Protein AF-0000000076875429 (afdb_homodimer)

Sequence (592 aa):
MISLAGDNIFGADSTDAAKSMDAAIAPAITMNLRWAAVLGNHDQEGTLSREGVMRHLVGMKNTLSRFNPEGVEIDGFGNYNLEVGGVEGTLLANKSVLNLYFLDSGDRSTVWWIPGYGWIKASQQAWFKQTSLSLQKNYRNEEPRQKEPAPALAYFHIPLPEFSSFTASDFTGVKQESISSPSINSGFFTTMVEAGDVKAAFIGHDHINDFCGKLTGIQLCYAGGLGYHAYGKAGWSRRARVVSVQLEKTVSGEWQGVKSIKTWKRLDDQHLTTIDSEVLWNRGSNGRRRKDHDRSMISLAGDNIFGADSTDAAKSMDAAIAPAITMNLRWAAVLGNHDQEGTLSREGVMRHLVGMKNTLSRFNPEGVEIDGFGNYNLEVGGVEGTLLANKSVLNLYFLDSGDRSTVWWIPGYGWIKASQQAWFKQTSLSLQKNYRNEEPRQKEPAPALAYFHIPLPEFSSFTASDFTGVKQESISSPSINSGFFTTMVEAGDVKAAFIGHDHINDFCGKLTGIQLCYAGGLGYHAYGKAGWSRRARVVSVQLEKTVSGEWQGVKSIKTWKRLDDQHLTTIDSEVLWNRGSNGRRRKDHDRS

Solvent-accessible surface area (backbone atoms only — not comparable to full-atom values): 31745 Å² total; per-residue (Å²): 119,46,78,42,37,27,48,72,36,61,8,75,79,32,91,44,36,68,61,49,44,49,60,62,47,37,66,43,48,74,68,71,39,44,32,34,57,28,46,23,63,36,42,38,51,32,74,32,49,58,65,48,46,39,54,51,52,46,67,40,81,56,47,68,38,47,51,56,62,81,98,57,85,56,73,73,49,18,35,42,73,48,72,38,56,31,57,77,94,46,82,38,28,90,34,57,31,35,37,39,38,33,35,30,16,49,43,53,35,87,43,87,87,45,70,64,33,20,59,49,48,41,39,44,43,28,50,50,46,52,52,52,51,52,51,33,48,48,34,31,68,37,81,68,64,36,94,58,61,42,46,25,37,37,36,24,7,54,46,57,60,70,72,65,72,60,49,83,90,45,44,52,70,44,79,73,61,82,76,75,31,27,87,65,56,49,16,57,68,43,51,44,53,68,64,60,36,45,39,33,35,40,20,34,80,52,42,59,28,36,28,35,30,69,54,92,78,25,30,47,27,38,39,27,38,62,60,83,90,50,77,75,48,90,93,54,70,35,20,45,56,46,78,48,75,38,63,32,64,46,93,90,65,48,74,54,51,60,33,34,33,33,35,31,30,32,32,72,53,96,75,45,50,78,43,74,72,44,78,68,44,52,62,84,60,66,77,72,75,74,80,74,73,72,78,123,121,46,78,42,35,27,47,70,36,60,7,74,80,31,92,45,34,67,61,50,45,50,60,61,46,38,65,44,48,74,68,70,40,45,30,35,57,27,45,22,63,36,43,38,51,32,73,30,50,60,64,48,48,40,54,51,52,46,68,40,80,55,47,68,37,47,51,54,64,81,96,55,85,55,72,72,51,18,36,42,72,48,71,38,55,33,57,78,94,46,81,38,29,89,34,57,32,35,37,39,37,33,34,30,16,50,41,55,36,88,44,89,89,46,69,64,34,20,59,49,48,41,39,45,42,28,50,49,46,52,51,50,52,51,52,32,49,46,34,31,67,39,78,69,63,37,95,58,60,43,48,25,36,36,36,26,8,53,46,56,58,69,71,65,72,60,50,82,90,47,42,52,70,45,78,73,62,80,78,76,30,26,88,66,59,48,14,55,67,44,49,42,54,68,63,60,36,45,38,33,36,40,21,35,80,51,42,59,28,36,27,35,30,70,54,91,78,26,28,45,27,38,40,29,36,62,59,82,91,48,76,73,48,92,94,53,70,35,20,44,58,45,78,47,76,39,63,30,63,46,94,89,65,47,75,53,51,60,33,35,34,33,36,31,31,34,33,71,53,98,77,45,49,78,45,73,73,46,77,68,45,52,63,84,60,65,77,72,74,75,78,73,74,72,78,122

Secondary structure (DSSP, 8-state):
-EEE-S--S-GGG-S-HHHHHHHHHHHHHHTT--EEE---TTTTSSSS-HHHHHHHHHTSTTB---S--TTS--SSS--EEEEEE--TTSTTTTSEEEEEEE----SB-SSTTS-SB----HHHHHHHHHHHHHHHHHHHHSSSP-SSPPPEEEEESSPPGGGGG--GGGEES-B-S-----SS---HHHHHHHH--EEEEEE-S-TTB--EEEETTEEEEE-----SSS---TT---EEEEEEEEEEE-TTS-EEEEEEEEEEEEESSTT--EEEEEEEEETT------------/-EEE-S--S-GGG-S-HHHHHHHHHHHHHHTT--EEE---TTTTSSSS-HHHHHHHHHTSTTB---S--TTS--SSS--EEEEEE--TTSTTTTSEEEEEEE----SB-SSTTS-SB----HHHHHHHHHHHHHHHHHHHHSSSP-SSPPPEEEE-SSPPGGGGG--GGGEES-B-S-----SS---HHHHHHHH--EEEEEE-S-TTB--EEEETTEEEEE-----SSS---TT---EEEEEEEEEEE-TTS-EEEEEEEEEEEEESSTT--EEEEEEEEETT------------

Foldseek 3Di:
DEEAQACLDQALPDADLLVSNCVSCVVCVVVPHAYEYEYEQRSQNHDHHQLRSLVSQVPDPNYPWDFDDPPADADGTGWDKDFDFDDPPAQGRPAGQEMETEFEQAHFPPPVVFGAGGGGAPSSLVVVLVVLVVNQCCQQPPPVHDPGGRAYEYGHAQDAPCVQVDDPVFKFFDDDDDRRHGPDGNCSVVSVLVSPRYLEYEYEHDQQGFIWGDDNRYIYGYQRHADPVDDDDPPRFGKGKDKDWAWDADPVGHTDHTAWIWMWIFGPDPVSDTDRTDTSDGPPPPPPPPPPPPPD/DEEAQACLDQALPDQDLLVSNCVSCVVCVVVPHAYEYEYEQRSQNHDHHQLRSLVSQVPDPNYPWDFDDPPADADGTGWDKDFDFDDPPAQGRPAGQEMETEFEQAHFPPPVVFGAGGGGAPSSLVVVLVVLVVNQCCQQPPPVHDPGGRAYEYGHAQDAPCVQVDDPVFKFFDDDDDRRHGPDGNCSVVSVLVSPRYLEYEYEHDQQGFIWGDDNRYIYGYQRHADPVDDDDPPRFGKGKDKDWAWDADPVGHTDHTAWIWMWIFGPDPVSDTDRIDTSDGPPPPPPPPPPPPPD

pLDDT: mean 92.83, std 12.67, range [21.8, 98.94]

Nearest PDB structures (foldseek):
  6hv8-assembly1_B  TM=3.904E-01  e=2.251E-01  Saccharomyces cerevisiae
  8xgc-assembly1_9  TM=1.768E-01  e=4.407E-01  Saccharomyces cerevisiae
  6hv8-assembly1_B  TM=3.838E-01  e=3.049E-01  Saccharomyces cerevisiae
  8xgc-assembly1_9  TM=1.768E-01  e=5.283E-01  Saccharomyces cerevisiae

InterPro domains:
  IPR004843 Calcineurin-like, phosphoesterase domain [PF00149] (17-208)
  IPR011230 Probable inactive purple acid phosphatase 14/16/28/29 [PIRSF030250] (2-281)
  IPR029052 Metallo-dependent phosphatase-like [G3DSA:3.60.21.10] (1-279)
  IPR029052 Metallo-dependent phosphatase-like [SSF56300] (4-272)

Radius of gyration: 26.62 Å; Cα contacts (8 Å, |Δi|>4): 1300; chains: 2; bounding box: 67×82×62 Å

Structure (mmCIF, N/CA/C/O backbone):
data_AF-0000000076875429-model_v1
#
loop_
_entity.id
_entity.type
_entity.pdbx_description
1 polymer 'Calcineurin-like phosphoesterase domain-containing protein'
#
loop_
_atom_site.group_PDB
_atom_site.id
_atom_site.type_symbol
_atom_site.label_atom_id
_atom_site.label_alt_id
_atom_site.label_comp_id
_atom_site.label_asym_id
_atom_site.label_entity_id
_atom_site.label_seq_id
_atom_site.pdbx_PDB_ins_code
_atom_site.Cartn_x
_atom_site.Cartn_y
_atom_site.Cartn_z
_atom_site.occupancy
_atom_site.B_iso_or_equiv
_atom_site.auth_seq_id
_atom_site.auth_comp_id
_atom_site.auth_asym_id
_atom_site.auth_atom_id
_atom_site.pdbx_PDB_model_num
ATOM 1 N N . MET A 1 1 ? -3.754 25.172 17.219 1 96.12 1 MET A N 1
ATOM 2 C CA . MET A 1 1 ? -2.662 24.219 17.062 1 96.12 1 MET A CA 1
ATOM 3 C C . MET A 1 1 ? -1.915 24.469 15.75 1 96.12 1 MET A C 1
ATOM 5 O O . MET A 1 1 ? -2.51 24.891 14.758 1 96.12 1 MET A O 1
ATOM 9 N N . ILE A 1 2 ? -0.612 24.203 15.766 1 97.56 2 ILE A N 1
ATOM 10 C CA . ILE A 1 2 ? 0.225 24.281 14.57 1 97.56 2 ILE A CA 1
ATOM 11 C C . ILE A 1 2 ? 0.632 22.891 14.125 1 97.56 2 ILE A C 1
ATOM 13 O O . ILE A 1 2 ? 1.043 22.062 14.945 1 97.56 2 ILE A O 1
ATOM 17 N N . SER A 1 3 ? 0.387 22.562 12.875 1 97.81 3 SER A N 1
ATOM 18 C CA . SER A 1 3 ? 0.91 21.344 12.281 1 97.81 3 SER A CA 1
ATOM 19 C C . SER A 1 3 ? 2.084 21.641 11.352 1 97.81 3 SER A C 1
ATOM 21 O O . SER A 1 3 ? 1.94 22.359 10.367 1 97.81 3 SER A O 1
ATOM 23 N N . LEU A 1 4 ? 3.232 21.141 11.688 1 97.31 4 LEU A N 1
ATOM 24 C CA . LEU A 1 4 ? 4.434 21.328 10.883 1 97.31 4 LEU A CA 1
ATOM 25 C C . LEU A 1 4 ? 4.613 20.172 9.906 1 97.31 4 LEU A C 1
ATOM 27 O O . LEU A 1 4 ? 4.703 19 10.312 1 97.31 4 LEU A O 1
ATOM 31 N N . ALA A 1 5 ? 4.699 20.469 8.656 1 95.44 5 ALA A N 1
ATOM 32 C CA . ALA A 1 5 ? 4.57 19.469 7.598 1 95.44 5 ALA A CA 1
ATOM 33 C C . ALA A 1 5 ? 5.938 18.969 7.145 1 95.44 5 ALA A C 1
ATOM 35 O O . ALA A 1 5 ? 6.09 18.5 6.016 1 95.44 5 ALA A O 1
ATOM 36 N N . GLY A 1 6 ? 6.984 19.156 7.945 1 96.12 6 GLY A N 1
ATOM 37 C CA . GLY A 1 6 ? 8.297 18.609 7.629 1 96.12 6 GLY A CA 1
ATOM 38 C C . GLY A 1 6 ? 9.25 19.641 7.066 1 96.12 6 GLY A C 1
ATOM 39 O O . GLY A 1 6 ? 8.859 20.766 6.785 1 96.12 6 GLY A O 1
ATOM 40 N N . ASP A 1 7 ? 10.562 19.203 6.945 1 96.25 7 ASP A N 1
ATOM 41 C CA . ASP A 1 7 ? 11.625 20.156 6.637 1 96.25 7 ASP A CA 1
ATOM 42 C C . ASP A 1 7 ? 11.609 21.328 7.605 1 96.25 7 ASP A C 1
ATOM 44 O O . ASP A 1 7 ? 11.617 22.484 7.184 1 96.25 7 ASP A O 1
ATOM 48 N N . ASN A 1 8 ? 11.492 20.953 8.812 1 95.25 8 ASN A N 1
ATOM 49 C CA . ASN A 1 8 ? 11.414 21.922 9.891 1 95.25 8 ASN A CA 1
ATOM 50 C C . ASN A 1 8 ? 12.734 22.672 10.062 1 95.25 8 ASN A C 1
ATOM 52 O O . ASN A 1 8 ? 12.758 23.812 10.555 1 95.25 8 ASN A O 1
ATOM 56 N N . ILE A 1 9 ? 13.758 21.984 9.68 1 94.56 9 ILE A N 1
ATOM 57 C CA . ILE A 1 9 ? 15.07 22.594 9.562 1 94.56 9 ILE A CA 1
ATOM 58 C C . ILE A 1 9 ? 15.75 22.141 8.273 1 94.56 9 ILE A C 1
ATOM 60 O O . ILE A 1 9 ? 15.328 21.156 7.668 1 94.56 9 ILE A O 1
ATOM 64 N N . PHE A 1 10 ? 16.703 22.938 7.867 1 94.5 10 PHE A N 1
ATOM 65 C CA . PHE A 1 10 ? 17.641 22.469 6.848 1 94.5 10 PHE A CA 1
ATOM 66 C C . PHE A 1 10 ? 18.875 21.859 7.484 1 94.5 10 PHE A C 1
ATOM 68 O O . PHE A 1 10 ? 19.844 22.562 7.766 1 94.5 10 PHE A O 1
ATOM 75 N N . GLY A 1 11 ? 18.844 20.578 7.617 1 92.12 11 GLY A N 1
ATOM 76 C CA . GLY A 1 11 ? 19.844 19.891 8.398 1 92.12 11 GLY A CA 1
ATOM 77 C C . GLY A 1 11 ? 21.25 20.094 7.887 1 92.12 11 GLY A C 1
ATOM 78 O O . GLY A 1 11 ? 22.188 20.25 8.672 1 92.12 11 GLY A O 1
ATOM 79 N N . ALA A 1 12 ? 21.375 20.188 6.602 1 91.31 12 ALA A N 1
ATOM 80 C CA . ALA A 1 12 ? 22.703 20.281 5.984 1 91.31 12 ALA A CA 1
ATOM 81 C C . ALA A 1 12 ? 23.406 21.578 6.359 1 91.31 12 ALA A C 1
ATOM 83 O O . ALA A 1 12 ? 24.641 21.641 6.379 1 91.31 12 ALA A O 1
ATOM 84 N N . ASP A 1 13 ? 22.641 22.547 6.699 1 92.12 13 ASP A N 1
ATOM 85 C CA . ASP A 1 13 ? 23.172 23.859 7.062 1 92.12 13 ASP A CA 1
ATOM 86 C C . ASP A 1 13 ? 23.125 24.078 8.57 1 92.12 13 ASP A C 1
ATOM 88 O O . ASP A 1 13 ? 23.375 25.172 9.055 1 92.12 13 ASP A O 1
ATOM 92 N N . SER A 1 14 ? 22.797 23.062 9.32 1 92 14 SER A N 1
ATOM 93 C CA . SER A 1 14 ? 22.688 23.172 10.773 1 92 14 SER A CA 1
ATOM 94 C C . SER A 1 14 ? 23.906 22.578 11.461 1 92 14 SER A C 1
ATOM 96 O O . SER A 1 14 ? 24.281 21.438 11.195 1 92 14 SER A O 1
ATOM 98 N N . THR A 1 15 ? 24.594 23.391 12.258 1 94.38 15 THR A N 1
ATOM 99 C CA . THR A 1 15 ? 25.734 22.875 13.016 1 94.38 15 THR A CA 1
ATOM 100 C C . THR A 1 15 ? 25.266 22.094 14.234 1 94.38 15 THR A C 1
ATOM 102 O O . THR A 1 15 ? 26.031 21.297 14.789 1 94.38 15 THR A O 1
ATOM 105 N N . ASP A 1 16 ? 24.109 22.391 14.688 1 97.19 16 ASP A N 1
ATOM 106 C CA . ASP A 1 16 ? 23.438 21.703 15.797 1 97.19 16 ASP A CA 1
ATOM 107 C C . ASP A 1 16 ? 21.953 21.531 15.516 1 97.19 16 ASP A C 1
ATOM 109 O O . ASP A 1 16 ? 21.156 22.469 15.734 1 97.19 16 ASP A O 1
ATOM 113 N N . ALA A 1 17 ? 21.562 20.359 15.125 1 97.38 17 ALA A N 1
ATOM 114 C CA . ALA A 1 17 ? 20.203 20.109 14.664 1 97.38 17 ALA A CA 1
ATOM 115 C C . ALA A 1 17 ? 19.203 20.344 15.789 1 97.38 17 ALA A C 1
ATOM 117 O O . ALA A 1 17 ? 18.109 20.891 15.555 1 97.38 17 ALA A O 1
ATOM 118 N N . ALA A 1 18 ? 19.516 19.922 17 1 97.94 18 ALA A N 1
ATOM 119 C CA . ALA A 1 18 ? 18.609 20.109 18.125 1 97.94 18 ALA A CA 1
ATOM 120 C C . ALA A 1 18 ? 18.359 21.594 18.391 1 97.94 18 ALA A C 1
ATOM 122 O O . ALA A 1 18 ? 17.219 22.016 18.578 1 97.94 18 ALA A O 1
ATOM 123 N N . LYS A 1 19 ? 19.391 22.359 18.406 1 97.5 19 LYS A N 1
ATOM 124 C CA . LYS A 1 19 ? 19.266 23.797 18.641 1 97.5 19 LYS A CA 1
ATOM 125 C C . LYS A 1 19 ? 18.484 24.469 17.531 1 97.5 19 LYS A C 1
ATOM 127 O O . LYS A 1 19 ? 17.703 25.391 17.781 1 97.5 19 LYS A O 1
ATOM 132 N N . SER A 1 20 ? 18.812 24.031 16.312 1 96.94 20 SER A N 1
ATOM 133 C CA . SER A 1 20 ? 18.078 24.594 15.18 1 96.94 20 SER A CA 1
ATOM 134 C C . SER A 1 20 ? 16.594 24.281 15.289 1 96.94 20 SER A C 1
ATOM 136 O O . SER A 1 20 ? 15.758 25.141 14.992 1 96.94 20 SER A O 1
ATOM 138 N N . MET A 1 21 ? 16.281 23.078 15.711 1 97.19 21 MET A N 1
ATOM 139 C CA . MET A 1 21 ? 14.883 22.688 15.875 1 97.19 21 MET A CA 1
ATOM 140 C C . MET A 1 21 ? 14.219 23.5 16.984 1 97.19 21 MET A C 1
ATOM 142 O O . MET A 1 21 ? 13.086 23.969 16.828 1 97.19 21 MET A O 1
ATOM 146 N N . ASP A 1 22 ? 14.945 23.703 18.062 1 97.88 22 ASP A N 1
ATOM 147 C CA . ASP A 1 22 ? 14.438 24.547 19.141 1 97.88 22 ASP A CA 1
ATOM 148 C C . ASP A 1 22 ? 14.086 25.938 18.641 1 97.88 22 ASP A C 1
ATOM 150 O O . ASP A 1 22 ? 13.031 26.484 18.969 1 97.88 22 ASP A O 1
ATOM 154 N N . ALA A 1 23 ? 14.977 26.453 17.859 1 96.38 23 ALA A N 1
ATOM 155 C CA . ALA A 1 23 ? 14.789 27.797 17.344 1 96.38 23 ALA A CA 1
ATOM 156 C C . ALA A 1 23 ? 13.586 27.859 16.406 1 96.38 23 ALA A C 1
ATOM 158 O O . ALA A 1 23 ? 12.812 28.812 16.422 1 96.38 23 ALA A O 1
ATOM 159 N N . ALA A 1 24 ? 13.453 26.859 15.578 1 95.38 24 ALA A N 1
ATOM 160 C CA . ALA A 1 24 ? 12.375 26.812 14.602 1 95.38 24 ALA A CA 1
ATOM 161 C C . ALA A 1 24 ? 11.008 26.781 15.289 1 95.38 24 ALA A C 1
ATOM 163 O O . ALA A 1 24 ? 10.047 27.375 14.797 1 95.38 24 ALA A O 1
ATOM 164 N N . ILE A 1 25 ? 10.93 26.094 16.438 1 96.81 25 ILE A N 1
ATOM 165 C CA . ILE A 1 25 ? 9.641 25.859 17.078 1 96.81 25 ILE A CA 1
ATOM 166 C C . ILE A 1 25 ? 9.422 26.891 18.188 1 96.81 25 ILE A C 1
ATOM 168 O O . ILE A 1 25 ? 8.305 27.047 18.688 1 96.81 25 ILE A O 1
ATOM 172 N N . ALA A 1 26 ? 10.367 27.703 18.547 1 97.31 26 ALA A N 1
ATOM 173 C CA . ALA A 1 26 ? 10.383 28.641 19.656 1 97.31 26 ALA A CA 1
ATOM 174 C C . ALA A 1 26 ? 9.172 29.578 19.625 1 97.31 26 ALA A C 1
ATOM 176 O O . ALA A 1 26 ? 8.555 29.844 20.641 1 97.31 26 ALA A O 1
ATOM 177 N N . PRO A 1 27 ? 8.867 30.078 18.422 1 95.56 27 PRO A N 1
ATOM 178 C CA . PRO A 1 27 ? 7.707 30.984 18.391 1 95.56 27 PRO A CA 1
ATOM 179 C C . PRO A 1 27 ? 6.434 30.312 18.906 1 95.56 27 PRO A C 1
ATOM 181 O O . PRO A 1 27 ? 5.641 30.938 19.609 1 95.56 27 PRO A O 1
ATOM 184 N N . ALA A 1 28 ? 6.195 29.062 18.547 1 96.44 28 ALA A N 1
ATOM 185 C CA . ALA A 1 28 ? 5.016 28.344 19.016 1 96.44 28 ALA A CA 1
ATOM 186 C C . ALA A 1 28 ? 5.043 28.172 20.531 1 96.44 28 ALA A C 1
ATOM 188 O O . ALA A 1 28 ? 4.02 28.359 21.188 1 96.44 28 ALA A O 1
ATOM 189 N N . ILE A 1 29 ? 6.203 27.906 21.047 1 97.19 29 ILE A N 1
ATOM 190 C CA . ILE A 1 29 ? 6.367 27.688 22.484 1 97.19 29 ILE A CA 1
ATOM 191 C C . ILE A 1 29 ? 6.172 29 23.234 1 97.19 29 ILE A C 1
ATOM 193 O O . ILE A 1 29 ? 5.484 29.047 24.25 1 97.19 29 ILE A O 1
ATOM 197 N N . THR A 1 30 ? 6.727 30.031 22.719 1 97.62 30 THR A N 1
ATOM 198 C CA . THR A 1 30 ? 6.617 31.344 23.328 1 97.62 30 THR A CA 1
ATOM 199 C C . THR A 1 30 ? 5.16 31.797 23.406 1 97.62 30 THR A C 1
ATOM 201 O O . THR A 1 30 ? 4.742 32.406 24.391 1 97.62 30 THR A O 1
ATOM 204 N N . MET A 1 31 ? 4.445 31.469 22.422 1 97.69 31 MET A N 1
ATOM 205 C CA . MET A 1 31 ? 3.037 31.844 22.359 1 97.69 31 MET A CA 1
ATOM 206 C C . MET A 1 31 ? 2.166 30.828 23.078 1 97.69 31 MET A C 1
ATOM 208 O O . MET A 1 31 ? 0.938 30.938 23.062 1 97.69 31 MET A O 1
ATOM 212 N N . ASN A 1 32 ? 2.793 29.891 23.656 1 98.06 32 ASN A N 1
ATOM 213 C CA . ASN A 1 32 ? 2.135 28.828 24.422 1 98.06 32 ASN A CA 1
ATOM 214 C C . ASN A 1 32 ? 1.1 28.094 23.562 1 98.06 32 ASN A C 1
ATOM 216 O O . ASN A 1 32 ? -0.013 27.828 24.031 1 98.06 32 ASN A O 1
ATOM 220 N N . LEU A 1 33 ? 1.462 27.797 22.312 1 97.75 33 LEU A N 1
ATOM 221 C CA . LEU A 1 33 ? 0.603 27.047 21.391 1 97.75 33 LEU A CA 1
ATOM 222 C C . LEU A 1 33 ? 0.998 25.578 21.344 1 97.75 33 LEU A C 1
ATOM 224 O O . LEU A 1 33 ? 2.18 25.25 21.453 1 97.75 33 LEU A O 1
ATOM 228 N N . ARG A 1 34 ? -0.026 24.719 21.25 1 98.12 34 ARG A N 1
ATOM 229 C CA . ARG A 1 34 ? 0.243 23.312 20.953 1 98.12 34 ARG A CA 1
ATOM 230 C C . ARG A 1 34 ? 0.62 23.109 19.5 1 98.12 34 ARG A C 1
ATOM 232 O O . ARG A 1 34 ? 0.155 23.844 18.625 1 98.12 34 ARG A O 1
ATOM 239 N N . TRP A 1 35 ? 1.471 22.125 19.266 1 98.5 35 TRP A N 1
ATOM 240 C CA . TRP A 1 35 ? 1.933 21.891 17.906 1 98.5 35 TRP A CA 1
ATOM 241 C C . TRP A 1 35 ? 2.252 20.406 17.688 1 98.5 35 TRP A C 1
ATOM 243 O O . TRP A 1 35 ? 2.447 19.656 18.656 1 98.5 35 TRP A O 1
ATOM 253 N N . ALA A 1 36 ? 2.17 19.953 16.469 1 98.62 36 ALA A N 1
ATOM 254 C CA . ALA A 1 36 ? 2.539 18.609 16 1 98.62 36 ALA A CA 1
ATOM 255 C C . ALA A 1 36 ? 3.354 18.688 14.711 1 98.62 36 ALA A C 1
ATOM 257 O O . ALA A 1 36 ? 3.223 19.641 13.945 1 98.62 36 ALA A O 1
ATOM 258 N N . ALA A 1 37 ? 4.203 17.688 14.539 1 98.38 37 ALA A N 1
ATOM 259 C CA . ALA A 1 37 ? 5.102 17.766 13.383 1 98.38 37 ALA A CA 1
ATOM 260 C C . ALA A 1 37 ? 5.273 16.406 12.727 1 98.38 37 ALA A C 1
ATOM 262 O O . ALA A 1 37 ? 5.16 15.375 13.391 1 98.38 37 ALA A O 1
ATOM 263 N N . VAL A 1 38 ? 5.469 16.438 11.469 1 98.44 38 VAL A N 1
ATOM 264 C CA . VAL A 1 38 ? 6.039 15.297 10.742 1 98.44 38 VAL A CA 1
ATOM 265 C C . VAL A 1 38 ? 7.445 15.648 10.266 1 98.44 38 VAL A C 1
ATOM 267 O O . VAL A 1 38 ? 7.852 16.812 10.305 1 98.44 38 VAL A O 1
ATOM 270 N N . LEU A 1 39 ? 8.188 14.625 9.852 1 98.44 39 LEU A N 1
ATOM 271 C CA . LEU A 1 39 ? 9.562 14.812 9.406 1 98.44 39 LEU A CA 1
ATOM 272 C C . LEU A 1 39 ? 9.617 15.023 7.898 1 98.44 39 LEU A C 1
ATOM 274 O O . LEU A 1 39 ? 8.836 14.422 7.152 1 98.44 39 LEU A O 1
ATOM 278 N N . GLY A 1 40 ? 10.539 15.898 7.477 1 97.44 40 GLY A N 1
ATOM 279 C CA . GLY A 1 40 ? 10.875 16.031 6.07 1 97.44 40 GLY A CA 1
ATOM 280 C C . GLY A 1 40 ? 12.242 15.461 5.723 1 97.44 40 GLY A C 1
ATOM 281 O O . GLY A 1 40 ? 13.008 15.102 6.613 1 97.44 40 GLY A O 1
ATOM 282 N N . ASN A 1 41 ? 12.523 15.391 4.391 1 97.06 41 ASN A N 1
ATOM 283 C CA . ASN A 1 41 ? 13.734 14.734 3.928 1 97.06 41 ASN A CA 1
ATOM 284 C C . ASN A 1 41 ? 14.984 15.539 4.293 1 97.06 41 ASN A C 1
ATOM 286 O O . ASN A 1 41 ? 16.094 15.016 4.273 1 97.06 41 ASN A O 1
ATOM 290 N N . HIS A 1 42 ? 14.852 16.766 4.719 1 96.56 42 HIS A N 1
ATOM 291 C CA . HIS A 1 42 ? 16.016 17.578 5.039 1 96.56 42 HIS A CA 1
ATOM 292 C C . HIS A 1 42 ? 16.266 17.625 6.543 1 96.56 42 HIS A C 1
ATOM 294 O O . HIS A 1 42 ? 17.312 18.094 6.992 1 96.56 42 HIS A O 1
ATOM 300 N N . ASP A 1 43 ? 15.375 17.188 7.312 1 97.06 43 ASP A N 1
ATOM 301 C CA . ASP A 1 43 ? 15.445 17.359 8.758 1 97.06 43 ASP A CA 1
ATOM 302 C C . ASP A 1 43 ? 16.656 16.625 9.336 1 97.06 43 ASP A C 1
ATOM 304 O O . ASP A 1 43 ? 17.266 17.094 10.305 1 97.06 43 ASP A O 1
ATOM 308 N N . GLN A 1 44 ? 16.984 15.43 8.719 1 96.56 44 GLN A N 1
ATOM 309 C CA . GLN A 1 44 ? 17.984 14.547 9.32 1 96.56 44 GLN A CA 1
ATOM 310 C C . GLN A 1 44 ? 19.359 14.742 8.672 1 96.56 44 GLN A C 1
ATOM 312 O O . GLN A 1 44 ? 20.25 13.914 8.852 1 96.56 44 GLN A O 1
ATOM 317 N N . GLU A 1 45 ? 19.562 15.805 7.98 1 95.88 45 GLU A N 1
ATOM 318 C CA . GLU A 1 45 ? 20.797 15.992 7.219 1 95.88 45 GLU A CA 1
ATOM 319 C C . GLU A 1 45 ? 21.875 16.672 8.07 1 95.88 45 GLU A C 1
ATOM 321 O O . GLU A 1 45 ? 22.953 16.984 7.574 1 95.88 45 GLU A O 1
ATOM 326 N N . GLY A 1 46 ? 21.609 16.891 9.352 1 95.5 46 GLY A N 1
ATOM 327 C CA . GLY A 1 46 ? 22.547 17.5 10.273 1 95.5 46 GLY A CA 1
ATOM 328 C C . GLY A 1 46 ? 23.109 16.516 11.297 1 95.5 46 GLY A C 1
ATOM 329 O O . GLY A 1 46 ? 23.516 15.406 10.938 1 95.5 46 GLY A O 1
ATOM 330 N N . THR A 1 47 ? 23.188 16.953 12.508 1 97.38 47 THR A N 1
ATOM 331 C CA . THR A 1 47 ? 23.906 16.203 13.539 1 97.38 47 THR A CA 1
ATOM 332 C C . THR A 1 47 ? 23.016 15.125 14.148 1 97.38 47 THR A C 1
ATOM 334 O O . THR A 1 47 ? 23.484 14.281 14.906 1 97.38 47 THR A O 1
ATOM 337 N N . LEU A 1 48 ? 21.734 15.133 13.852 1 97.56 48 LEU A N 1
ATOM 338 C CA . LEU A 1 48 ? 20.828 14.109 14.359 1 97.56 48 LEU A CA 1
ATOM 339 C C . LEU A 1 48 ? 20.359 13.195 13.234 1 97.56 48 LEU A C 1
ATOM 341 O O . LEU A 1 48 ? 20.078 13.648 12.125 1 97.56 48 LEU A O 1
ATOM 345 N N . SER A 1 49 ? 20.266 11.883 13.594 1 97.44 49 SER A N 1
ATOM 346 C CA . SER A 1 49 ? 19.562 10.961 12.711 1 97.44 49 SER A CA 1
ATOM 347 C C . SER A 1 49 ? 18.078 11.289 12.625 1 97.44 49 SER A C 1
ATOM 349 O O . SER A 1 49 ? 17.578 12.109 13.398 1 97.44 49 SER A O 1
ATOM 351 N N . ARG A 1 50 ? 17.453 10.727 11.672 1 97.5 50 ARG A N 1
ATOM 352 C CA . ARG A 1 50 ? 16.016 10.914 11.539 1 97.5 50 ARG A CA 1
ATOM 353 C C . ARG A 1 50 ? 15.289 10.531 12.828 1 97.5 50 ARG A C 1
ATOM 355 O O . ARG A 1 50 ? 14.414 11.258 13.297 1 97.5 50 ARG A O 1
ATOM 362 N N . GLU A 1 51 ? 15.641 9.32 13.375 1 98.19 51 GLU A N 1
ATOM 363 C CA . GLU A 1 51 ? 15.117 8.898 14.664 1 98.19 51 GLU A CA 1
ATOM 364 C C . GLU A 1 51 ? 15.422 9.93 15.75 1 98.19 51 GLU A C 1
ATOM 366 O O . GLU A 1 51 ? 14.562 10.242 16.578 1 98.19 51 GLU A O 1
ATOM 371 N N . GLY A 1 52 ? 16.609 10.406 15.742 1 98.38 52 GLY A N 1
ATOM 372 C CA . GLY A 1 52 ? 17.016 11.406 16.719 1 98.38 52 GLY A CA 1
ATOM 373 C C . GLY A 1 52 ? 16.219 12.688 16.641 1 98.38 52 GLY A C 1
ATOM 374 O O . GLY A 1 52 ? 15.867 13.273 17.656 1 98.38 52 GLY A O 1
ATOM 375 N N . VAL A 1 53 ? 15.922 13.125 15.43 1 98.44 53 VAL A N 1
ATOM 376 C CA . VAL A 1 53 ? 15.125 14.328 15.242 1 98.44 53 VAL A CA 1
ATOM 377 C C . VAL A 1 53 ? 13.742 14.133 15.859 1 98.44 53 VAL A C 1
ATOM 379 O O . VAL A 1 53 ? 13.25 14.992 16.594 1 98.44 53 VAL A O 1
ATOM 382 N N . MET A 1 54 ? 13.141 12.977 15.586 1 98.69 54 MET A N 1
ATOM 383 C CA . MET A 1 54 ? 11.797 12.727 16.094 1 98.69 54 MET A CA 1
ATOM 384 C C . MET A 1 54 ? 11.797 12.641 17.625 1 98.69 54 MET A C 1
ATOM 386 O O . MET A 1 54 ? 10.898 13.164 18.281 1 98.69 54 MET A O 1
ATOM 390 N N . ARG A 1 55 ? 12.789 12.016 18.156 1 98.62 55 ARG A N 1
ATOM 391 C CA . ARG A 1 55 ? 12.906 11.938 19.609 1 98.62 55 ARG A CA 1
ATOM 392 C C . ARG A 1 55 ? 13.016 13.328 20.234 1 98.62 55 ARG A C 1
ATOM 394 O O . ARG A 1 55 ? 12.43 13.586 21.281 1 98.62 55 ARG A O 1
ATOM 401 N N . HIS A 1 56 ? 13.781 14.156 19.609 1 98.69 56 HIS A N 1
ATOM 402 C CA . HIS A 1 56 ? 13.914 15.523 20.094 1 98.69 56 HIS A CA 1
ATOM 403 C C . HIS A 1 56 ? 12.57 16.25 20.062 1 98.69 56 HIS A C 1
ATOM 405 O O . HIS A 1 56 ? 12.188 16.891 21.047 1 98.69 56 HIS A O 1
ATOM 411 N N . LEU A 1 57 ? 11.859 16.141 18.969 1 98.62 57 LEU A N 1
ATOM 412 C CA . LEU A 1 57 ? 10.57 16.797 18.781 1 98.62 57 LEU A CA 1
ATOM 413 C C . LEU A 1 57 ? 9.586 16.375 19.859 1 98.62 57 LEU A C 1
ATOM 415 O O . LEU A 1 57 ? 8.867 17.203 20.422 1 98.62 57 LEU A O 1
ATOM 419 N N . VAL A 1 58 ? 9.547 15.062 20.172 1 98.56 58 VAL A N 1
ATOM 420 C CA . VAL A 1 58 ? 8.57 14.508 21.109 1 98.56 58 VAL A CA 1
ATOM 421 C C . VAL A 1 58 ? 8.906 14.953 22.531 1 98.56 58 VAL A C 1
ATOM 423 O O . VAL A 1 58 ? 8.047 14.914 23.422 1 98.56 58 VAL A O 1
ATOM 426 N N . GLY A 1 59 ? 10.094 15.453 22.75 1 98.19 59 GLY A N 1
ATOM 427 C CA . GLY A 1 59 ? 10.523 15.891 24.078 1 98.19 59 GLY A CA 1
ATOM 428 C C . GLY A 1 59 ? 10.367 17.391 24.281 1 98.19 59 GLY A C 1
ATOM 429 O O . GLY A 1 59 ? 10.594 17.891 25.391 1 98.19 59 GLY A O 1
ATOM 430 N N . MET A 1 60 ? 9.969 18.078 23.312 1 98.44 60 MET A N 1
ATOM 431 C CA . MET A 1 60 ? 9.898 19.531 23.391 1 98.44 60 MET A CA 1
ATOM 432 C C . MET A 1 60 ? 8.609 19.969 24.078 1 98.44 60 MET A C 1
ATOM 434 O O . MET A 1 60 ? 7.621 19.234 24.094 1 98.44 60 MET A O 1
ATOM 438 N N . LYS A 1 61 ? 8.672 21.188 24.547 1 98 61 LYS A N 1
ATOM 439 C CA . LYS A 1 61 ? 7.527 21.766 25.266 1 98 61 LYS A CA 1
ATOM 440 C C . LYS A 1 61 ? 6.332 21.938 24.328 1 98 61 LYS A C 1
ATOM 442 O O . LYS A 1 61 ? 6.496 22.328 23.172 1 98 61 LYS A O 1
ATOM 447 N N . ASN A 1 62 ? 5.109 21.641 24.797 1 98.19 62 ASN A N 1
ATOM 448 C CA . ASN A 1 62 ?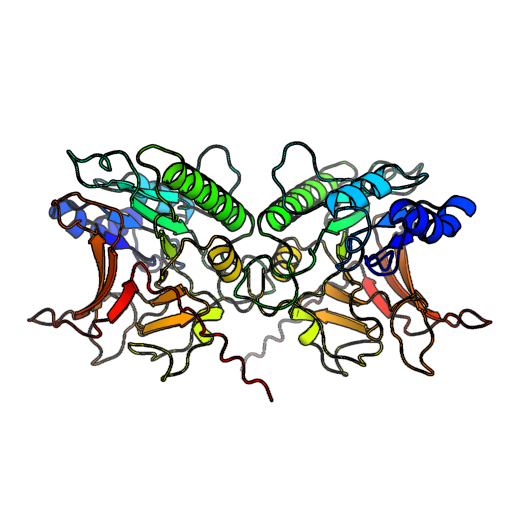 3.818 21.875 24.172 1 98.19 62 ASN A CA 1
ATOM 449 C C . ASN A 1 62 ? 3.629 20.984 22.938 1 98.19 62 ASN A C 1
ATOM 451 O O . ASN A 1 62 ? 2.688 21.188 22.172 1 98.19 62 ASN A O 1
ATOM 455 N N . THR A 1 63 ? 4.473 20 22.75 1 98.75 63 THR A N 1
ATOM 456 C CA . THR A 1 63 ? 4.363 19.109 21.609 1 98.75 63 THR A CA 1
ATOM 457 C C . THR A 1 63 ? 3.168 18.172 21.766 1 98.75 63 THR A C 1
ATOM 459 O O . THR A 1 63 ? 2.842 17.75 22.875 1 98.75 63 THR A O 1
ATOM 462 N N . LEU A 1 64 ? 2.541 17.922 20.625 1 98.75 64 LEU A N 1
ATOM 463 C CA . LEU A 1 64 ? 1.541 16.859 20.547 1 98.75 64 LEU A CA 1
ATOM 464 C C . LEU A 1 64 ? 2.061 15.68 19.734 1 98.75 64 LEU A C 1
ATOM 466 O O . LEU A 1 64 ? 1.341 14.695 19.531 1 98.75 64 LEU A O 1
ATOM 470 N N . SER A 1 65 ? 3.314 15.789 19.25 1 98.75 65 SER A N 1
ATOM 471 C CA . SER A 1 65 ? 3.906 14.734 18.422 1 98.75 65 SER A CA 1
ATOM 472 C C . SER A 1 65 ? 4.199 13.492 19.25 1 98.75 65 SER A C 1
ATOM 474 O O . SER A 1 65 ? 4.477 13.586 20.453 1 98.75 65 SER A O 1
ATOM 476 N N . ARG A 1 66 ? 4.086 12.422 18.609 1 98.56 66 ARG A N 1
ATOM 477 C CA . ARG A 1 66 ? 4.457 11.133 19.203 1 98.56 66 ARG A CA 1
ATOM 478 C C . ARG A 1 66 ? 5.434 10.383 18.297 1 98.56 66 ARG A C 1
ATOM 480 O O . ARG A 1 66 ? 5.453 10.594 17.078 1 98.56 66 ARG A O 1
ATOM 487 N N . PHE A 1 67 ? 6.234 9.602 18.953 1 98.38 67 PHE A N 1
ATOM 488 C CA . PHE A 1 67 ? 7.293 8.898 18.234 1 98.38 67 PHE A CA 1
ATOM 489 C C . PHE A 1 67 ? 6.703 7.883 17.266 1 98.38 67 PHE A C 1
ATOM 491 O O . PHE A 1 67 ? 6.945 7.953 16.047 1 98.38 67 PHE A O 1
ATOM 498 N N . ASN A 1 68 ? 6 6.891 17.594 1 98.5 68 ASN A N 1
ATOM 499 C CA . ASN A 1 68 ? 5.285 5.816 16.922 1 98.5 68 ASN A CA 1
ATOM 500 C C . ASN A 1 68 ? 4.289 5.129 17.844 1 98.5 68 ASN A C 1
ATOM 502 O O . ASN A 1 68 ? 4.363 5.281 19.062 1 98.5 68 ASN A O 1
ATOM 506 N N . PRO A 1 69 ? 3.285 4.5 17.219 1 96.88 69 PRO A N 1
ATOM 507 C CA . PRO A 1 69 ? 2.416 3.723 18.109 1 96.88 69 PRO A CA 1
ATOM 508 C C . PRO A 1 69 ? 3.172 2.635 18.859 1 96.88 69 PRO A C 1
ATOM 510 O O . PRO A 1 69 ? 4.148 2.084 18.359 1 96.88 69 PRO A O 1
ATOM 513 N N . GLU A 1 70 ? 2.689 2.355 20.016 1 93.69 70 GLU A N 1
ATOM 514 C CA . GLU A 1 70 ? 3.318 1.316 20.828 1 93.69 70 GLU A CA 1
ATOM 515 C C . GLU A 1 70 ? 2.861 -0.073 20.391 1 93.69 70 GLU A C 1
ATOM 517 O O . GLU A 1 70 ? 1.713 -0.255 19.984 1 93.69 70 GLU A O 1
ATOM 522 N N . GLY A 1 71 ? 3.768 -1.036 20.469 1 90.06 71 GLY A N 1
ATOM 523 C CA . GLY A 1 71 ? 3.406 -2.434 20.312 1 90.06 71 GLY A CA 1
ATOM 524 C C . GLY A 1 71 ? 3.297 -2.854 18.859 1 90.06 71 GLY A C 1
ATOM 525 O O . GLY A 1 71 ? 2.801 -3.941 18.547 1 90.06 71 GLY A O 1
ATOM 526 N N . VAL A 1 72 ? 3.631 -1.941 17.984 1 87.5 72 VAL A N 1
ATOM 527 C CA . VAL A 1 72 ? 3.533 -2.305 16.578 1 87.5 72 VAL A CA 1
ATOM 528 C C . VAL A 1 72 ? 4.867 -2.049 15.891 1 87.5 72 VAL A C 1
ATOM 530 O O . VAL A 1 72 ? 5.547 -1.059 16.172 1 87.5 72 VAL A O 1
ATOM 533 N N . GLU A 1 73 ? 5.23 -2.979 15.023 1 90.38 73 GLU A N 1
ATOM 534 C CA . GLU A 1 73 ? 6.367 -2.723 14.141 1 90.38 73 GLU A CA 1
ATOM 535 C C . GLU A 1 73 ? 5.957 -1.848 12.961 1 90.38 73 GLU A C 1
ATOM 537 O O . GLU A 1 73 ? 5.105 -2.236 12.156 1 90.38 73 GLU A O 1
ATOM 542 N N . ILE A 1 74 ? 6.535 -0.67 12.898 1 96.06 74 ILE A N 1
ATOM 543 C CA . ILE A 1 74 ? 6.121 0.305 11.898 1 96.06 74 ILE A CA 1
ATOM 544 C C . ILE A 1 74 ? 7.344 1.048 11.359 1 96.06 74 ILE A C 1
ATOM 546 O O . ILE A 1 74 ? 8.25 1.386 12.125 1 96.06 74 ILE A O 1
ATOM 550 N N . ASP A 1 75 ? 7.348 1.251 10.07 1 96.94 75 ASP A N 1
ATOM 551 C CA . ASP A 1 75 ? 8.453 1.968 9.43 1 96.94 75 ASP A CA 1
ATOM 552 C C . ASP A 1 75 ? 8.43 3.447 9.805 1 96.94 75 ASP A C 1
ATOM 554 O O . ASP A 1 75 ? 7.367 4.016 10.055 1 96.94 75 ASP A O 1
ATOM 558 N N . GLY A 1 76 ? 9.633 4.02 9.828 1 97.5 76 GLY A N 1
ATOM 559 C CA . GLY A 1 76 ? 9.75 5.457 10.016 1 97.5 76 GLY A CA 1
ATOM 560 C C . GLY A 1 76 ? 9.562 5.883 11.461 1 97.5 76 GLY A C 1
ATOM 561 O O . GLY A 1 76 ? 9.508 5.043 12.359 1 97.5 76 GLY A O 1
ATOM 562 N N . PHE A 1 77 ? 9.57 7.148 11.656 1 98.5 77 PHE A N 1
ATOM 563 C CA . PHE A 1 77 ? 9.438 7.773 12.961 1 98.5 77 PHE A CA 1
ATOM 564 C C . PHE A 1 77 ? 8.445 8.93 12.914 1 98.5 77 PHE A C 1
ATOM 566 O O . PHE A 1 77 ? 8.516 9.781 12.023 1 98.5 77 PHE A O 1
ATOM 573 N N . GLY A 1 78 ? 7.566 8.969 13.891 1 98.38 78 GLY A N 1
ATOM 574 C CA . GLY A 1 78 ? 6.562 10.023 13.906 1 98.38 78 GLY A CA 1
ATOM 575 C C . GLY A 1 78 ? 5.289 9.641 13.172 1 98.38 78 GLY A C 1
ATOM 576 O O . GLY A 1 78 ? 4.812 10.391 12.32 1 98.38 78 GLY A O 1
ATOM 577 N N . ASN A 1 79 ? 4.852 8.383 13.336 1 98.81 79 ASN A N 1
ATOM 578 C CA . ASN A 1 79 ? 3.525 7.926 12.93 1 98.81 79 ASN A CA 1
ATOM 579 C C . ASN A 1 79 ? 2.555 7.918 14.109 1 98.81 79 ASN A C 1
ATOM 581 O O . ASN A 1 79 ? 2.736 7.16 15.062 1 98.81 79 ASN A O 1
ATOM 585 N N . TYR A 1 80 ? 1.546 8.805 14.047 1 98.81 80 TYR A N 1
ATOM 586 C CA . TYR A 1 80 ? 0.646 8.922 15.188 1 98.81 80 TYR A CA 1
ATOM 587 C C . TYR A 1 80 ? -0.64 9.641 14.797 1 98.81 80 TYR A C 1
ATOM 589 O O . TYR A 1 80 ? -0.756 10.156 13.688 1 98.81 80 TYR A O 1
ATOM 597 N N . ASN A 1 81 ? -1.608 9.5 15.648 1 98.62 81 ASN A N 1
ATOM 598 C CA . ASN A 1 81 ? -2.846 10.25 15.438 1 98.62 81 ASN A CA 1
ATOM 599 C C . ASN A 1 81 ? -3.215 11.078 16.656 1 98.62 81 ASN A C 1
ATOM 601 O O . ASN A 1 81 ? -2.779 10.781 17.781 1 98.62 81 ASN A O 1
ATOM 605 N N . LEU A 1 82 ? -3.881 12.141 16.422 1 98.5 82 LEU A N 1
ATOM 606 C CA . LEU A 1 82 ? -4.453 13 17.453 1 98.5 82 LEU A CA 1
ATOM 607 C C . LEU A 1 82 ? -5.969 13.078 17.312 1 98.5 82 LEU A C 1
ATOM 609 O O . LEU A 1 82 ? -6.492 13.18 16.203 1 98.5 82 LEU A O 1
ATOM 613 N N . GLU A 1 83 ? -6.645 12.992 18.422 1 97.38 83 GLU A N 1
ATOM 614 C CA . GLU A 1 83 ? -8.094 13.133 18.453 1 97.38 83 GLU A CA 1
ATOM 615 C C . GLU A 1 83 ? -8.516 14.5 18.969 1 97.38 83 GLU A C 1
ATOM 617 O O . GLU A 1 83 ? -7.98 14.977 19.984 1 97.38 83 GLU A O 1
ATOM 622 N N . VAL A 1 84 ? -9.336 15.148 18.234 1 96.69 84 VAL A N 1
ATOM 623 C CA . VAL A 1 84 ? -9.93 16.406 18.688 1 96.69 84 VAL A CA 1
ATOM 624 C C . VAL A 1 84 ? -11.297 16.125 19.312 1 96.69 84 VAL A C 1
ATOM 626 O O . VAL A 1 84 ? -12.203 15.633 18.641 1 96.69 84 VAL A O 1
ATOM 629 N N . GLY A 1 85 ? -11.414 16.453 20.578 1 94 85 GLY A N 1
ATOM 630 C CA . GLY A 1 85 ? -12.656 16.234 21.297 1 94 85 GLY A CA 1
ATOM 631 C C . GLY A 1 85 ? -13.719 17.281 21 1 94 85 GLY A C 1
ATOM 632 O O . GLY A 1 85 ? -13.398 18.375 20.547 1 94 85 GLY A O 1
ATOM 633 N N . GLY A 1 86 ? -14.953 16.844 21.25 1 91.81 86 GLY A N 1
ATOM 634 C CA . GLY A 1 86 ? -16.047 17.781 21.141 1 91.81 86 GLY A CA 1
ATOM 635 C C . GLY A 1 86 ? -15.992 18.891 22.172 1 91.81 86 GLY A C 1
ATOM 636 O O . GLY A 1 86 ? -15.023 19 22.938 1 91.81 86 GLY A O 1
ATOM 637 N N . VAL A 1 87 ? -17.047 19.703 22.125 1 91.44 87 VAL A N 1
ATOM 638 C CA . VAL A 1 87 ? -17.094 20.875 22.969 1 91.44 87 VAL A CA 1
ATOM 639 C C . VAL A 1 87 ? -17.25 20.453 24.438 1 91.44 87 VAL A C 1
ATOM 641 O O . VAL A 1 87 ? -18.125 19.656 24.766 1 91.44 87 VAL A O 1
ATOM 644 N N . GLU A 1 88 ? -16.406 21 25.234 1 91.06 88 GLU A N 1
ATOM 645 C CA . GLU A 1 88 ? -16.469 20.719 26.656 1 91.06 88 GLU A CA 1
ATOM 646 C C . GLU A 1 88 ? -17.859 21.031 27.234 1 91.06 88 GLU A C 1
ATOM 648 O O . GLU A 1 88 ? -18.453 22.047 26.859 1 91.06 88 GLU A O 1
ATOM 653 N N . GLY A 1 89 ? -18.297 20.25 28.078 1 89.19 89 GLY A N 1
ATOM 654 C CA . GLY A 1 89 ? -19.578 20.484 28.734 1 89.19 89 GLY A CA 1
ATOM 655 C C . GLY A 1 89 ? -20.766 19.969 27.953 1 89.19 89 GLY A C 1
ATOM 656 O O . GLY A 1 89 ? -21.906 20.141 28.375 1 89.19 89 GLY A O 1
ATOM 657 N N . THR A 1 90 ? -20.469 19.453 26.828 1 88.81 90 THR A N 1
ATOM 658 C CA . THR A 1 90 ? -21.531 18.875 26.016 1 88.81 90 THR A CA 1
ATOM 659 C C . THR A 1 90 ? -21.469 17.359 26.016 1 88.81 90 THR A C 1
ATOM 661 O O . THR A 1 90 ? -20.547 16.766 26.609 1 88.81 90 THR A O 1
ATOM 664 N N . LEU A 1 91 ? -22.422 16.734 25.359 1 85.75 91 LEU A N 1
ATOM 665 C CA . LEU A 1 91 ? -22.469 15.281 25.281 1 85.75 91 LEU A CA 1
ATOM 666 C C . LEU A 1 91 ? -21.328 14.75 24.438 1 85.75 91 LEU A C 1
ATOM 668 O O . LEU A 1 91 ? -20.984 13.57 24.516 1 85.75 91 LEU A O 1
ATOM 672 N N . LEU A 1 92 ? -20.719 15.641 23.656 1 86.81 92 LEU A N 1
ATOM 673 C CA . LEU A 1 92 ? -19.656 15.203 22.75 1 86.81 92 LEU A CA 1
ATOM 674 C C . LEU A 1 92 ? -18.281 15.438 23.359 1 86.81 92 LEU A C 1
ATOM 676 O O . LEU A 1 92 ? -17.266 15.094 22.766 1 86.81 92 LEU A O 1
ATOM 680 N N . ALA A 1 93 ? -18.234 15.945 24.547 1 86.81 93 ALA A N 1
ATOM 681 C CA . ALA A 1 93 ? -16.984 16.406 25.156 1 86.81 93 ALA A CA 1
ATOM 682 C C . ALA A 1 93 ? -15.922 15.32 25.141 1 86.81 93 ALA A C 1
ATOM 684 O O . ALA A 1 93 ? -14.742 15.594 24.906 1 86.81 93 ALA A O 1
ATOM 685 N N . ASN A 1 94 ? -16.266 14.102 25.344 1 85.12 94 ASN A N 1
ATOM 686 C CA . ASN A 1 94 ? -15.273 13.031 25.438 1 85.12 94 ASN A CA 1
ATOM 687 C C . ASN A 1 94 ? -15.258 12.18 24.172 1 85.12 94 ASN A C 1
ATOM 689 O O . ASN A 1 94 ? -14.719 11.078 24.172 1 85.12 94 ASN A O 1
ATOM 693 N N . LYS A 1 95 ? -15.828 12.758 23.156 1 90.31 95 LYS A N 1
ATOM 694 C CA . LYS A 1 95 ? -15.867 12.047 21.891 1 90.31 95 LYS A CA 1
ATOM 695 C C . LYS A 1 95 ? -15 12.75 20.844 1 90.31 95 LYS A C 1
ATOM 697 O O . LYS A 1 95 ? -15.016 13.984 20.75 1 90.31 95 LYS A O 1
ATOM 702 N N . SER A 1 96 ? -14.258 11.961 20.188 1 93.75 96 SER A N 1
ATOM 703 C CA . SER A 1 96 ? -13.445 12.531 19.109 1 93.75 96 SER A CA 1
ATOM 704 C C . SER A 1 96 ? -14.32 12.953 17.938 1 93.75 96 SER A C 1
ATOM 706 O O . SER A 1 96 ? -15.008 12.125 17.344 1 93.75 96 SER A O 1
ATOM 708 N N . VAL A 1 97 ? -14.289 14.227 17.609 1 95.44 97 VAL A N 1
ATOM 709 C CA . VAL A 1 97 ? -15.141 14.719 16.531 1 95.44 97 VAL A CA 1
ATOM 710 C C . VAL A 1 97 ? -14.297 14.992 15.281 1 95.44 97 VAL A C 1
ATOM 712 O O . VAL A 1 97 ? -14.836 15.242 14.203 1 95.44 97 VAL A O 1
ATOM 715 N N . LEU A 1 98 ? -13.008 15.023 15.391 1 97.62 98 LEU A N 1
ATOM 716 C CA . LEU A 1 98 ? -12.039 15.188 14.312 1 97.62 98 LEU A CA 1
ATOM 717 C C . LEU A 1 98 ? -10.758 14.414 14.609 1 97.62 98 LEU A C 1
ATOM 719 O O . LEU A 1 98 ? -10.242 14.461 15.727 1 97.62 98 LEU A O 1
ATOM 723 N N . ASN A 1 99 ? -10.305 13.641 13.617 1 98.38 99 ASN A N 1
ATOM 724 C CA . ASN A 1 99 ? -9.07 12.883 13.781 1 98.38 99 ASN A CA 1
ATOM 725 C C . ASN A 1 99 ? -7.961 13.406 12.867 1 98.38 99 ASN A C 1
ATOM 727 O O . ASN A 1 99 ? -8.211 13.719 11.703 1 98.38 99 ASN A O 1
ATOM 731 N N . LEU A 1 100 ? -6.793 13.594 13.406 1 98.81 100 LEU A N 1
ATOM 732 C CA . LEU A 1 100 ? -5.613 14.031 12.664 1 98.81 100 LEU A CA 1
ATOM 733 C C . LEU A 1 100 ? -4.578 12.914 12.586 1 98.81 100 LEU A C 1
ATOM 735 O O . LEU A 1 100 ? -4.133 12.398 13.617 1 98.81 100 LEU A O 1
ATOM 739 N N . TYR A 1 101 ? -4.25 12.547 11.383 1 98.88 101 TYR A N 1
ATOM 740 C CA . TYR A 1 101 ? -3.215 11.539 11.188 1 98.88 101 TYR A CA 1
ATOM 741 C C . TYR A 1 101 ? -1.904 12.18 10.742 1 98.88 101 TYR A C 1
ATOM 743 O O . TYR A 1 101 ? -1.893 13.047 9.867 1 98.88 101 TYR A O 1
ATOM 751 N N . PHE A 1 102 ? -0.837 11.773 11.367 1 98.94 102 PHE A N 1
ATOM 752 C CA . PHE A 1 102 ? 0.518 12.18 11.008 1 98.94 102 PHE A CA 1
ATOM 753 C C . PHE A 1 102 ? 1.356 10.977 10.609 1 98.94 102 PHE A C 1
ATOM 755 O O . PHE A 1 102 ? 1.439 9.992 11.352 1 98.94 102 PHE A O 1
ATOM 762 N N . LEU A 1 103 ? 1.923 11.055 9.414 1 98.88 103 LEU A N 1
ATOM 763 C CA . LEU A 1 103 ? 2.684 9.914 8.914 1 98.88 103 LEU A CA 1
ATOM 764 C C . LEU A 1 103 ? 4.059 10.352 8.422 1 98.88 103 LEU A C 1
ATOM 766 O O . LEU A 1 103 ? 4.199 11.414 7.82 1 98.88 103 LEU A O 1
ATOM 770 N N . ASP A 1 104 ? 5.027 9.484 8.609 1 98.75 104 ASP A N 1
ATOM 771 C CA . ASP A 1 104 ? 6.383 9.688 8.102 1 98.75 104 ASP A CA 1
ATOM 772 C C . ASP A 1 104 ? 6.508 9.203 6.66 1 98.75 104 ASP A C 1
ATOM 774 O O . ASP A 1 104 ? 6.598 8 6.41 1 98.75 104 ASP A O 1
ATOM 778 N N . SER A 1 105 ? 6.605 10.164 5.766 1 98.44 105 SER A N 1
ATOM 779 C CA . SER A 1 105 ? 6.664 9.797 4.355 1 98.44 105 SER A CA 1
ATOM 780 C C . SER A 1 105 ? 8.086 9.461 3.928 1 98.44 105 SER A C 1
ATOM 782 O O . SER A 1 105 ? 8.344 9.188 2.754 1 98.44 105 SER A O 1
ATOM 784 N N . GLY A 1 106 ? 8.984 9.5 4.879 1 96.44 106 GLY A N 1
ATOM 785 C CA . GLY A 1 106 ? 10.359 9.117 4.582 1 96.44 106 GLY A CA 1
ATOM 786 C C . GLY A 1 106 ? 11.18 10.25 4 1 96.44 106 GLY A C 1
ATOM 787 O O . GLY A 1 106 ? 10.828 11.422 4.152 1 96.44 106 GLY A O 1
ATOM 788 N N . ASP A 1 107 ? 12.344 9.906 3.447 1 96 107 ASP A N 1
ATOM 789 C CA . ASP A 1 107 ? 13.289 10.844 2.838 1 96 107 ASP A CA 1
ATOM 790 C C . ASP A 1 107 ? 13.617 10.43 1.404 1 96 107 ASP A C 1
ATOM 792 O O . ASP A 1 107 ? 12.836 10.68 0.485 1 96 107 ASP A O 1
ATOM 796 N N . ARG A 1 108 ? 14.555 9.68 1.218 1 95 108 ARG A N 1
ATOM 797 C CA . ARG A 1 108 ? 14.898 9.117 -0.083 1 95 108 ARG A CA 1
ATOM 798 C C . ARG A 1 108 ? 14.453 7.664 -0.186 1 95 108 ARG A C 1
ATOM 800 O O . ARG A 1 108 ? 14.203 7.016 0.83 1 95 108 ARG A O 1
ATOM 807 N N . SER A 1 109 ? 14.336 7.246 -1.464 1 95.06 109 SER A N 1
ATOM 808 C CA . SER A 1 109 ? 14 5.848 -1.714 1 95.06 109 SER A CA 1
ATOM 809 C C . SER A 1 109 ? 14.945 4.91 -0.964 1 95.06 109 SER A C 1
ATOM 811 O O . SER A 1 109 ? 16.156 5.145 -0.92 1 95.06 109 SER A O 1
ATOM 813 N N . THR A 1 110 ? 14.352 3.875 -0.357 1 90.75 110 THR A N 1
ATOM 814 C CA . THR A 1 110 ? 15.164 2.895 0.359 1 90.75 110 THR A CA 1
ATOM 815 C C . THR A 1 110 ? 15.547 1.737 -0.557 1 90.75 110 THR A C 1
ATOM 817 O O . THR A 1 110 ? 16.266 0.826 -0.146 1 90.75 110 THR A O 1
ATOM 820 N N . VAL A 1 111 ? 15.008 1.758 -1.758 1 91.69 111 VAL A N 1
ATOM 821 C CA . VAL A 1 111 ? 15.375 0.789 -2.787 1 91.69 111 VAL A CA 1
ATOM 822 C C . VAL A 1 111 ? 16.453 1.375 -3.691 1 91.69 111 VAL A C 1
ATOM 824 O O . VAL A 1 111 ? 16.203 2.334 -4.426 1 91.69 111 VAL A O 1
ATOM 827 N N . TRP A 1 112 ? 17.609 0.822 -3.686 1 88 112 TRP A N 1
ATOM 828 C CA . TRP A 1 112 ? 18.812 1.459 -4.203 1 88 112 TRP A CA 1
ATOM 829 C C . TRP A 1 112 ? 18.688 1.73 -5.699 1 88 112 TRP A C 1
ATOM 831 O O . TRP A 1 112 ? 19.297 2.658 -6.223 1 88 112 TRP A O 1
ATOM 841 N N . TRP A 1 113 ? 17.891 0.942 -6.379 1 88.56 113 TRP A N 1
ATOM 842 C CA . TRP A 1 113 ? 17.828 1.114 -7.828 1 88.56 113 TRP A CA 1
ATOM 843 C C . TRP A 1 113 ? 16.641 1.978 -8.227 1 88.56 113 TRP A C 1
ATOM 845 O O . TRP A 1 113 ? 16.375 2.176 -9.414 1 88.56 113 TRP A O 1
ATOM 855 N N . ILE A 1 114 ? 15.898 2.381 -7.301 1 92.56 114 ILE A N 1
ATOM 856 C CA . ILE A 1 114 ? 14.836 3.357 -7.535 1 92.56 114 ILE A CA 1
ATOM 857 C C . ILE A 1 114 ? 15.273 4.727 -7.027 1 92.56 114 ILE A C 1
ATOM 859 O O . ILE A 1 114 ? 15.328 4.961 -5.816 1 92.56 114 ILE A O 1
ATOM 863 N N . PRO A 1 115 ? 15.547 5.617 -7.926 1 94.5 115 PRO A N 1
ATOM 864 C CA . PRO A 1 115 ? 15.984 6.945 -7.488 1 94.5 115 PRO A CA 1
ATOM 865 C C . PRO A 1 115 ? 14.828 7.801 -6.969 1 94.5 115 PRO A C 1
ATOM 867 O O . PRO A 1 115 ? 13.664 7.477 -7.195 1 94.5 115 PRO A O 1
ATOM 870 N N . GLY A 1 116 ? 15.289 8.883 -6.219 1 96.5 116 GLY A N 1
ATOM 871 C CA . GLY A 1 116 ? 14.305 9.875 -5.832 1 96.5 116 GLY A CA 1
ATOM 872 C C . GLY A 1 116 ? 13.844 9.742 -4.395 1 96.5 116 GLY A C 1
ATOM 873 O O . GLY A 1 116 ? 14.633 9.398 -3.514 1 96.5 116 GLY A O 1
ATOM 874 N N . TYR A 1 117 ? 12.578 10.047 -4.211 1 97.44 117 TYR A N 1
ATOM 875 C CA . TYR A 1 117 ? 12.086 10.203 -2.85 1 97.44 117 TYR A CA 1
ATOM 876 C C . TYR A 1 117 ? 11.438 8.914 -2.354 1 97.44 117 TYR A C 1
ATOM 878 O O . TYR A 1 117 ? 11.086 8.047 -3.15 1 97.44 117 TYR A O 1
ATOM 886 N N . GLY A 1 118 ? 11.383 8.836 -1.039 1 96.94 118 GLY A N 1
ATOM 887 C CA . GLY A 1 118 ? 10.742 7.703 -0.397 1 96.94 118 GLY A CA 1
ATOM 888 C C . GLY A 1 118 ? 9.227 7.828 -0.342 1 96.94 118 GLY A C 1
ATOM 889 O O . GLY A 1 118 ? 8.656 8.766 -0.906 1 96.94 118 GLY A O 1
ATOM 890 N N . TRP A 1 119 ? 8.57 6.816 0.243 1 98 119 TRP A N 1
ATOM 891 C CA . TRP A 1 119 ? 7.117 6.73 0.284 1 98 119 TRP A CA 1
ATOM 892 C C . TRP A 1 119 ? 6.645 6.094 1.586 1 98 119 TRP A C 1
ATOM 894 O O . TRP A 1 119 ? 7.453 5.566 2.354 1 98 119 TRP A O 1
ATOM 904 N N . ILE A 1 120 ? 5.348 6.266 1.888 1 98.44 120 ILE A N 1
ATOM 905 C CA . ILE A 1 120 ? 4.727 5.672 3.064 1 98.44 120 ILE A CA 1
ATOM 906 C C . ILE A 1 120 ? 4.598 4.16 2.875 1 98.44 120 ILE A C 1
ATOM 908 O O . ILE A 1 120 ? 4.004 3.701 1.896 1 98.44 120 ILE A O 1
ATOM 912 N N . LYS A 1 121 ? 5.078 3.387 3.869 1 97.88 121 LYS A N 1
ATOM 913 C CA . LYS A 1 121 ? 5.254 1.944 3.721 1 97.88 121 LYS A CA 1
ATOM 914 C C . LYS A 1 121 ? 3.988 1.191 4.117 1 97.88 121 LYS A C 1
ATOM 916 O O . LYS A 1 121 ? 3.072 1.772 4.703 1 97.88 121 LYS A O 1
ATOM 921 N N . ALA A 1 122 ? 3.979 -0.075 3.789 1 96.88 122 ALA A N 1
ATOM 922 C CA . ALA A 1 122 ? 2.824 -0.937 4.031 1 96.88 122 ALA A CA 1
ATOM 923 C C . ALA A 1 122 ? 2.496 -1.009 5.52 1 96.88 122 ALA A C 1
ATOM 925 O O . ALA A 1 122 ? 1.324 -1.029 5.902 1 96.88 122 ALA A O 1
ATOM 926 N N . SER A 1 123 ? 3.551 -1.095 6.316 1 96.81 123 SER A N 1
ATOM 927 C CA . SER A 1 123 ? 3.311 -1.179 7.754 1 96.81 123 SER A CA 1
ATOM 928 C C . SER A 1 123 ? 2.605 0.071 8.273 1 96.81 123 SER A C 1
ATOM 930 O O . SER A 1 123 ? 1.737 -0.016 9.141 1 96.81 123 SER A O 1
ATOM 932 N N . GLN A 1 124 ? 2.965 1.217 7.758 1 98.5 124 GLN A N 1
ATOM 933 C CA . GLN A 1 124 ? 2.322 2.473 8.133 1 98.5 124 GLN A CA 1
ATOM 934 C C . GLN A 1 124 ? 0.868 2.506 7.672 1 98.5 124 GLN A C 1
ATOM 936 O O . GLN A 1 124 ? -0.013 2.951 8.406 1 98.5 124 GLN A O 1
ATOM 941 N N . GLN A 1 125 ? 0.708 2.021 6.496 1 98.44 125 GLN A N 1
ATOM 942 C CA . GLN A 1 125 ? -0.636 2.01 5.93 1 98.44 125 GLN A CA 1
ATOM 943 C C . GLN A 1 125 ? -1.556 1.076 6.711 1 98.44 125 GLN A C 1
ATOM 945 O O . GLN A 1 125 ? -2.73 1.386 6.922 1 98.44 125 GLN A O 1
ATOM 950 N N . ALA A 1 126 ? -1.05 -0.074 7.094 1 97.06 126 ALA A N 1
ATOM 951 C CA . ALA A 1 126 ? -1.837 -1.012 7.891 1 97.06 126 ALA A CA 1
ATOM 952 C C . ALA A 1 126 ? -2.217 -0.404 9.234 1 97.06 126 ALA A C 1
ATOM 954 O O . ALA A 1 126 ? -3.363 -0.516 9.672 1 97.06 126 ALA A O 1
ATOM 955 N N . TRP A 1 127 ? -1.259 0.234 9.883 1 97.75 127 TRP A N 1
ATOM 956 C CA . TRP A 1 127 ? -1.541 0.904 11.148 1 97.75 127 TRP A CA 1
ATOM 957 C C . TRP A 1 127 ? -2.611 1.976 10.969 1 97.75 127 TRP A C 1
ATOM 959 O O . TRP A 1 127 ? -3.553 2.059 11.758 1 97.75 127 TRP A O 1
ATOM 969 N N . PHE A 1 128 ? -2.424 2.797 9.938 1 98.62 128 PHE A N 1
ATOM 970 C CA . PHE A 1 128 ? -3.367 3.869 9.641 1 98.62 128 PHE A CA 1
ATOM 971 C C . PHE A 1 128 ? -4.777 3.318 9.477 1 98.62 128 PHE A C 1
ATOM 973 O O . PHE A 1 128 ? -5.727 3.84 10.07 1 98.62 128 PHE A O 1
ATOM 980 N N . LYS A 1 129 ? -4.895 2.314 8.633 1 97.38 129 LYS A N 1
ATOM 981 C CA . LYS A 1 129 ? -6.199 1.734 8.336 1 97.38 129 LYS A CA 1
ATOM 982 C C . LYS A 1 129 ? -6.855 1.18 9.594 1 97.38 129 LYS A C 1
ATOM 984 O O . LYS A 1 129 ? -8.047 1.397 9.828 1 97.38 129 LYS A O 1
ATOM 989 N N . GLN A 1 130 ? -6.098 0.475 10.383 1 96.25 130 GLN A N 1
ATOM 990 C CA . GLN A 1 130 ? -6.617 -0.1 11.617 1 96.25 130 GLN A CA 1
ATOM 991 C C . GLN A 1 130 ? -7.035 0.991 12.602 1 96.25 130 GLN A C 1
ATOM 993 O O . GLN A 1 130 ? -8.078 0.886 13.242 1 96.25 130 GLN A O 1
ATOM 998 N N . THR A 1 131 ? -6.191 2.016 12.719 1 97.56 131 THR A N 1
ATOM 999 C CA . THR A 1 131 ? -6.504 3.141 13.594 1 97.56 131 THR A CA 1
ATOM 1000 C C . THR A 1 131 ? -7.781 3.842 13.141 1 97.56 131 THR A C 1
ATOM 1002 O O . THR A 1 131 ? -8.672 4.117 13.953 1 97.56 131 THR A O 1
ATOM 1005 N N . SER A 1 132 ? -7.859 4.082 11.867 1 98.06 132 SER A N 1
ATOM 1006 C CA . SER A 1 132 ? -9.039 4.723 11.297 1 98.06 132 SER A CA 1
ATOM 1007 C C . SER A 1 132 ? -10.297 3.914 11.586 1 98.06 132 SER A C 1
ATOM 1009 O O . SER A 1 132 ? -11.305 4.465 12.047 1 98.06 132 SER A O 1
ATOM 1011 N N . LEU A 1 133 ? -10.25 2.613 11.359 1 96.62 133 LEU A N 1
ATOM 1012 C CA . LEU A 1 133 ? -11.398 1.734 11.578 1 96.62 133 LEU A CA 1
ATOM 1013 C C . LEU A 1 133 ? -11.844 1.78 13.039 1 96.62 133 LEU A C 1
ATOM 1015 O O . LEU A 1 133 ? -13.039 1.863 13.32 1 96.62 133 LEU A O 1
ATOM 1019 N N . SER A 1 134 ? -10.891 1.703 13.914 1 96.69 134 SER A N 1
ATOM 1020 C CA . SER A 1 134 ? -11.188 1.722 15.344 1 96.69 134 SER A CA 1
ATOM 1021 C C . SER A 1 134 ? -11.844 3.035 15.758 1 96.69 134 SER A C 1
ATOM 1023 O O . SER A 1 134 ? -12.844 3.037 16.484 1 96.69 134 SER A O 1
ATOM 1025 N N . LEU A 1 135 ? -11.32 4.125 15.273 1 97.12 135 LEU A N 1
ATOM 1026 C CA . LEU A 1 135 ? -11.852 5.441 15.617 1 97.12 135 LEU A CA 1
ATOM 1027 C C . LEU A 1 135 ? -13.258 5.621 15.055 1 97.12 135 LEU A C 1
ATOM 1029 O O . LEU A 1 135 ? -14.117 6.211 15.711 1 97.12 135 LEU A O 1
ATOM 1033 N N . GLN A 1 136 ? -13.484 5.152 13.883 1 96.5 136 GLN A N 1
ATOM 1034 C CA . GLN A 1 136 ? -14.805 5.234 13.281 1 96.5 136 GLN A CA 1
ATOM 1035 C C . GLN A 1 136 ? -15.82 4.418 14.07 1 96.5 136 GLN A C 1
ATOM 1037 O O . GLN A 1 136 ? -16.938 4.883 14.32 1 96.5 136 GLN A O 1
ATOM 1042 N N . LYS A 1 137 ? -15.43 3.223 14.43 1 96.12 137 LYS A N 1
ATOM 1043 C CA . LYS A 1 137 ? -16.297 2.377 15.242 1 96.12 137 LYS A CA 1
ATOM 1044 C C . LYS A 1 137 ? -16.656 3.059 16.562 1 96.12 137 LYS A C 1
ATOM 1046 O O . LYS A 1 137 ? -17.812 3.074 16.969 1 96.12 137 LYS A O 1
ATOM 1051 N N . ASN A 1 138 ? -15.609 3.6 17.203 1 94.75 138 ASN A N 1
ATOM 1052 C CA . ASN A 1 138 ? -15.844 4.301 18.469 1 94.75 138 ASN A CA 1
ATOM 1053 C C . ASN A 1 138 ? -16.812 5.473 18.281 1 94.75 138 ASN A C 1
ATOM 1055 O O . ASN A 1 138 ? -17.734 5.648 19.078 1 94.75 138 ASN A O 1
ATOM 1059 N N . TYR A 1 139 ? -16.578 6.246 17.234 1 92.69 139 TYR A N 1
ATOM 1060 C CA . TYR A 1 139 ? -17.391 7.422 16.969 1 92.69 139 TYR A CA 1
ATOM 1061 C C . TYR A 1 139 ? -18.844 7.035 16.734 1 92.69 139 TYR A C 1
ATOM 1063 O O . TYR A 1 139 ? -19.766 7.707 17.203 1 92.69 139 TYR A O 1
ATOM 1071 N N . ARG A 1 140 ? -19.094 5.969 16.094 1 93.19 140 ARG A N 1
ATOM 1072 C CA . ARG A 1 140 ? -20.438 5.578 15.68 1 93.19 140 ARG A CA 1
ATOM 1073 C C . ARG A 1 140 ? -21.125 4.773 16.766 1 93.19 140 ARG A C 1
ATOM 1075 O O . ARG A 1 140 ? -22.359 4.812 16.891 1 93.19 140 ARG A O 1
ATOM 1082 N N . ASN A 1 141 ? -20.359 4.082 17.609 1 93.19 141 ASN A N 1
ATOM 1083 C CA . ASN A 1 141 ? -20.969 3.127 18.531 1 93.19 141 ASN A CA 1
ATOM 1084 C C . ASN A 1 141 ? -21.062 3.688 19.938 1 93.19 141 ASN A C 1
ATOM 1086 O O . ASN A 1 141 ? -21.875 3.223 20.75 1 93.19 141 ASN A O 1
ATOM 1090 N N . GLU A 1 142 ? -20.141 4.605 20.266 1 89.88 142 GLU A N 1
ATOM 1091 C CA . GLU A 1 142 ? -20.188 5.172 21.609 1 89.88 142 GLU A CA 1
ATOM 1092 C C . GLU A 1 142 ? -21.234 6.277 21.703 1 89.88 142 GLU A C 1
ATOM 1094 O O . GLU A 1 142 ? -21.438 7.035 20.75 1 89.88 142 GLU A O 1
ATOM 1099 N N . GLU A 1 143 ? -21.828 6.371 22.812 1 88.31 143 GLU A N 1
ATOM 1100 C CA . GLU A 1 143 ? -22.844 7.398 23.031 1 88.31 143 GLU A CA 1
ATOM 1101 C C . GLU A 1 143 ? -22.219 8.789 23.109 1 88.31 143 GLU A C 1
ATOM 1103 O O . GLU A 1 143 ? -21.172 8.977 23.734 1 88.31 143 GLU A O 1
ATOM 1108 N N . PRO A 1 144 ? -22.906 9.742 22.578 1 88.5 144 PRO A N 1
ATOM 1109 C CA . PRO A 1 144 ? -24.047 9.641 21.656 1 88.5 144 PRO A CA 1
ATOM 1110 C C . PRO A 1 144 ? -23.656 9.047 20.297 1 88.5 144 PRO A C 1
ATOM 1112 O O . PRO A 1 144 ? -22.656 9.461 19.703 1 88.5 144 PRO A O 1
ATOM 1115 N N . ARG A 1 145 ? -24.438 8.172 19.844 1 89.88 145 ARG A N 1
ATOM 1116 C CA . ARG A 1 145 ? -24.156 7.477 18.578 1 89.88 145 ARG A CA 1
ATOM 1117 C C . ARG A 1 145 ? -24.328 8.414 17.391 1 89.88 145 ARG A C 1
ATOM 1119 O O . ARG A 1 145 ? -25.25 9.219 17.359 1 89.88 145 ARG A O 1
ATOM 1126 N N . GLN A 1 146 ? -23.359 8.289 16.547 1 88.06 146 GLN A N 1
ATOM 1127 C CA . GLN A 1 146 ? -23.406 9.07 15.32 1 88.06 146 GLN A CA 1
ATOM 1128 C C . GLN A 1 146 ? -23.594 8.18 14.102 1 88.06 146 GLN A C 1
ATOM 1130 O O . GLN A 1 146 ? -23.141 7.031 14.086 1 88.06 146 GLN A O 1
ATOM 1135 N N . LYS A 1 147 ? -24.219 8.68 13.109 1 86.56 147 LYS A N 1
ATOM 1136 C CA . LYS A 1 147 ? -24.531 7.895 11.922 1 86.56 147 LYS A CA 1
ATOM 1137 C C . LYS A 1 147 ? -23.312 7.73 11.023 1 86.56 147 LYS A C 1
ATOM 1139 O O . LYS A 1 147 ? -23.141 6.684 10.398 1 86.56 147 LYS A O 1
ATOM 1144 N N . GLU A 1 148 ? -22.5 8.766 10.969 1 91.5 148 GLU A N 1
ATOM 1145 C CA . GLU A 1 148 ? -21.328 8.766 10.094 1 91.5 148 GLU A CA 1
ATOM 1146 C C . GLU A 1 148 ? -20.047 8.906 10.898 1 91.5 148 GLU A C 1
ATOM 1148 O O . GLU A 1 148 ? -20.047 9.398 12.023 1 91.5 148 GLU A O 1
ATOM 1153 N N . PRO A 1 149 ? -18.984 8.445 10.281 1 94.06 149 PRO A N 1
ATOM 1154 C CA . PRO A 1 149 ? -17.703 8.641 10.984 1 94.06 149 PRO A CA 1
ATOM 1155 C C . PRO A 1 149 ? -17.312 10.109 11.094 1 94.06 149 PRO A C 1
ATOM 1157 O O . PRO A 1 149 ? -17.719 10.922 10.258 1 94.06 149 PRO A O 1
ATOM 1160 N N . ALA A 1 150 ? -16.531 10.43 12.188 1 96.25 150 ALA A N 1
ATOM 1161 C CA . ALA A 1 150 ? -15.914 11.75 12.25 1 96.25 150 ALA A CA 1
ATOM 1162 C C . ALA A 1 150 ? -14.914 11.938 11.109 1 96.25 150 ALA A C 1
ATOM 1164 O O . ALA A 1 150 ? -14.234 10.984 10.711 1 96.25 150 ALA A O 1
ATOM 1165 N N . PRO A 1 151 ? -14.867 13.156 10.523 1 98 151 PRO A N 1
ATOM 1166 C CA . PRO A 1 151 ? -13.867 13.391 9.477 1 98 151 PRO A CA 1
ATOM 1167 C C . PRO A 1 151 ? -12.438 13.383 10.023 1 98 151 PRO A C 1
ATOM 1169 O O . PRO A 1 151 ? -12.234 13.516 11.234 1 98 151 PRO A O 1
ATOM 1172 N N . ALA A 1 152 ? -11.531 13.164 9.086 1 98.75 152 ALA A N 1
ATOM 1173 C CA . ALA A 1 152 ? -10.109 13.141 9.445 1 98.75 152 ALA A CA 1
ATOM 1174 C C . ALA A 1 152 ? -9.289 13.977 8.469 1 98.75 152 ALA A C 1
ATOM 1176 O O . ALA A 1 152 ? -9.734 14.266 7.355 1 98.75 152 ALA A O 1
ATOM 1177 N N . LEU A 1 153 ? -8.156 14.422 8.922 1 98.88 153 LEU A N 1
ATOM 1178 C CA . LEU A 1 153 ? -7.113 15.07 8.133 1 98.88 153 LEU A CA 1
ATOM 1179 C C . LEU A 1 153 ? -5.797 14.312 8.242 1 98.88 153 LEU A C 1
ATOM 1181 O O . LEU A 1 153 ? -5.473 13.766 9.2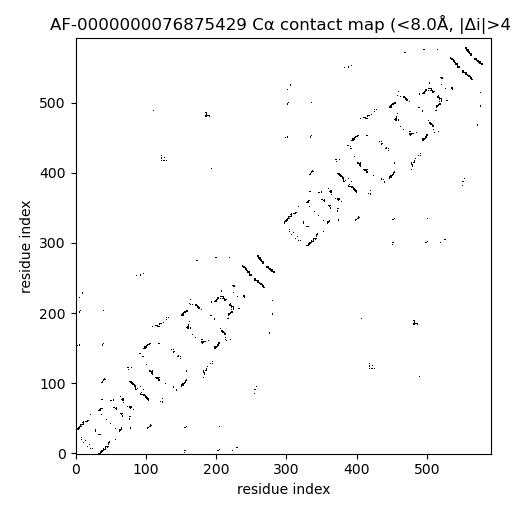97 1 98.88 153 LEU A O 1
ATOM 1185 N N . ALA A 1 154 ? -5.121 14.273 7.16 1 98.94 154 ALA A N 1
ATOM 1186 C CA . ALA A 1 154 ? -3.826 13.594 7.156 1 98.94 154 ALA A CA 1
ATOM 1187 C C . ALA A 1 154 ? -2.695 14.578 6.863 1 98.94 154 ALA A C 1
ATOM 1189 O O . ALA A 1 154 ? -2.852 15.484 6.043 1 98.94 154 ALA A O 1
ATOM 1190 N N . TYR A 1 155 ? -1.553 14.367 7.539 1 98.88 155 TYR A N 1
ATOM 1191 C CA . TYR A 1 155 ? -0.363 15.195 7.367 1 98.88 155 TYR A CA 1
ATOM 1192 C C . TYR A 1 155 ? 0.865 14.336 7.098 1 98.88 155 TYR A C 1
ATOM 1194 O O . TYR A 1 155 ? 1.153 13.398 7.848 1 98.88 155 TYR A O 1
ATOM 1202 N N . PHE A 1 156 ? 1.555 14.594 6.062 1 98.75 156 PHE A N 1
ATOM 1203 C CA . PHE A 1 156 ? 2.84 14 5.719 1 98.75 156 PHE A CA 1
ATOM 1204 C C . PHE A 1 156 ? 3.641 14.922 4.809 1 98.75 156 PHE A C 1
ATOM 1206 O O . PHE A 1 156 ? 3.143 15.961 4.379 1 98.75 156 PHE A O 1
ATOM 1213 N N . HIS A 1 157 ? 4.918 14.578 4.539 1 98.62 157 HIS A N 1
ATOM 1214 C CA . HIS A 1 157 ? 5.809 15.562 3.936 1 98.62 157 HIS A CA 1
ATOM 1215 C C . HIS A 1 157 ? 5.918 15.352 2.428 1 98.62 157 HIS A C 1
ATOM 1217 O O . HIS A 1 157 ? 5.695 16.281 1.651 1 98.62 157 HIS A O 1
ATOM 1223 N N . ILE A 1 158 ? 6.297 14.203 1.953 1 98.56 158 ILE A N 1
ATOM 1224 C CA . ILE A 1 158 ? 6.531 13.914 0.542 1 98.56 158 ILE A CA 1
ATOM 1225 C C . ILE A 1 158 ? 5.195 13.719 -0.173 1 98.56 158 ILE A C 1
ATOM 1227 O O . ILE A 1 158 ? 4.359 12.93 0.267 1 98.56 158 ILE A O 1
ATOM 1231 N N . PRO A 1 159 ? 4.965 14.461 -1.229 1 98.31 159 PRO A N 1
ATOM 1232 C CA . PRO A 1 159 ? 3.686 14.32 -1.929 1 98.31 159 PRO A CA 1
ATOM 1233 C C . PRO A 1 159 ? 3.484 12.922 -2.51 1 98.31 159 PRO A C 1
ATOM 1235 O O . PRO A 1 159 ? 4.457 12.258 -2.879 1 98.31 159 PRO A O 1
ATOM 1238 N N . LEU A 1 160 ? 2.248 12.5 -2.559 1 98.38 160 LEU A N 1
ATOM 1239 C CA . LEU A 1 160 ? 1.877 11.273 -3.256 1 98.38 160 LEU A CA 1
ATOM 1240 C C . LEU A 1 160 ? 1.896 11.484 -4.766 1 98.38 160 LEU A C 1
ATOM 1242 O O . LEU A 1 160 ? 1.705 12.602 -5.246 1 98.38 160 LEU A O 1
ATOM 1246 N N . PRO A 1 161 ? 2.098 10.383 -5.535 1 97.62 161 PRO A N 1
ATOM 1247 C CA . PRO A 1 161 ? 2.062 10.523 -6.992 1 97.62 161 PRO A CA 1
ATOM 1248 C C . PRO A 1 161 ? 0.762 11.148 -7.492 1 97.62 161 PRO A C 1
ATOM 1250 O O . PRO A 1 161 ? 0.758 11.828 -8.523 1 97.62 161 PRO A O 1
ATOM 1253 N N . GLU A 1 162 ? -0.296 11.039 -6.77 1 97.81 162 GLU A N 1
ATOM 1254 C CA . GLU A 1 162 ? -1.616 11.523 -7.156 1 97.81 162 GLU A CA 1
ATOM 1255 C C . GLU A 1 162 ? -1.634 13.047 -7.258 1 97.81 162 GLU A C 1
ATOM 1257 O O . GLU A 1 162 ? -2.479 13.617 -7.949 1 97.81 162 GLU A O 1
ATOM 1262 N N . PHE A 1 163 ? -0.693 13.734 -6.621 1 97.75 163 PHE A N 1
ATOM 1263 C CA . PHE A 1 163 ? -0.614 15.188 -6.707 1 97.75 163 PHE A CA 1
ATOM 1264 C C . PHE A 1 163 ? -0.357 15.633 -8.141 1 97.75 163 PHE A C 1
ATOM 1266 O O . PHE A 1 163 ? -0.603 16.797 -8.492 1 97.75 163 PHE A O 1
ATOM 1273 N N . SER A 1 164 ? 0.151 14.766 -8.969 1 96.44 164 SER A N 1
ATOM 1274 C CA . SER A 1 164 ? 0.475 15.109 -10.344 1 96.44 164 SER A CA 1
ATOM 1275 C C . SER A 1 164 ? -0.762 15.055 -11.234 1 96.44 164 SER A C 1
ATOM 1277 O O . SER A 1 164 ? -0.711 15.438 -12.406 1 96.44 164 SER A O 1
ATOM 1279 N N . SER A 1 165 ? -1.859 14.656 -1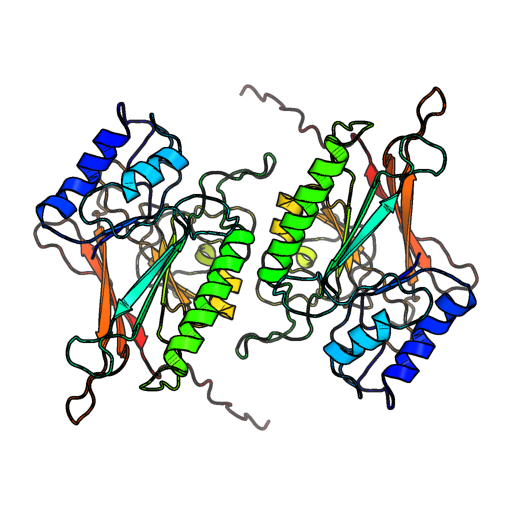0.688 1 94.25 165 SER A N 1
ATOM 1280 C CA . SER A 1 165 ? -3.037 14.367 -11.5 1 94.25 165 SER A CA 1
ATOM 1281 C C . SER A 1 165 ? -3.816 15.641 -11.805 1 94.25 165 SER A C 1
ATOM 1283 O O . SER A 1 165 ? -4.73 15.633 -12.633 1 94.25 165 SER A O 1
ATOM 1285 N N . PHE A 1 166 ? -3.43 16.719 -11.203 1 95.06 166 PHE A N 1
ATOM 1286 C CA . PHE A 1 166 ? -4.258 17.922 -11.273 1 95.06 166 PHE A CA 1
ATOM 1287 C C . PHE A 1 166 ? -3.801 18.828 -12.398 1 95.06 166 PHE A C 1
ATOM 1289 O O . PHE A 1 166 ? -2.6 19.031 -12.602 1 95.06 166 PHE A O 1
ATOM 1296 N N . THR A 1 167 ? -4.797 19.266 -13.102 1 92.19 167 THR A N 1
ATOM 1297 C CA . THR A 1 167 ? -4.594 20.375 -14.023 1 92.19 167 THR A CA 1
ATOM 1298 C C . THR A 1 167 ? -5.078 21.688 -13.414 1 92.19 167 THR A C 1
ATOM 1300 O O . THR A 1 167 ? -5.746 21.688 -12.375 1 92.19 167 THR A O 1
ATOM 1303 N N . ALA A 1 168 ? -4.75 22.766 -14.125 1 87.94 168 ALA A N 1
ATOM 1304 C CA . ALA A 1 168 ? -5.051 24.094 -13.594 1 87.94 168 ALA A CA 1
ATOM 1305 C C . ALA A 1 168 ? -6.543 24.25 -13.32 1 87.94 168 ALA A C 1
ATOM 1307 O O . ALA A 1 168 ? -6.938 24.984 -12.414 1 87.94 168 ALA A O 1
ATOM 1308 N N . SER A 1 169 ? -7.336 23.547 -13.984 1 90.31 169 SER A N 1
ATOM 1309 C CA . SER A 1 169 ? -8.781 23.656 -13.82 1 90.31 169 SER A CA 1
ATOM 1310 C C . SER A 1 169 ? -9.273 22.797 -12.664 1 90.31 169 SER A C 1
ATOM 1312 O O . SER A 1 169 ? -10.43 22.891 -12.25 1 90.31 169 SER A O 1
ATOM 1314 N N . ASP A 1 170 ? -8.336 22.094 -12.016 1 91.19 170 ASP A N 1
ATOM 1315 C CA . ASP A 1 170 ? -8.781 21.078 -11.07 1 91.19 170 ASP A CA 1
ATOM 1316 C C . ASP A 1 170 ? -8.312 21.406 -9.656 1 91.19 170 ASP A C 1
ATOM 1318 O O . ASP A 1 170 ? -8.469 20.594 -8.734 1 91.19 170 ASP A O 1
ATOM 1322 N N . PHE A 1 171 ? -7.652 22.625 -9.531 1 96 171 PHE A N 1
ATOM 1323 C CA . PHE A 1 171 ? -7.168 22.922 -8.195 1 96 171 PHE A CA 1
ATOM 1324 C C . PHE A 1 171 ? -7.258 24.422 -7.906 1 96 171 PHE A C 1
ATOM 1326 O O . PHE A 1 171 ? -7.426 25.219 -8.828 1 96 171 PHE A O 1
ATOM 1333 N N . THR A 1 172 ? -7.277 24.781 -6.66 1 97.19 172 THR A N 1
ATOM 1334 C CA . THR A 1 172 ? -7.191 26.156 -6.18 1 97.19 172 THR A CA 1
ATOM 1335 C C . THR A 1 172 ? -5.797 26.453 -5.625 1 97.19 172 THR A C 1
ATOM 1337 O O . THR A 1 172 ? -5.305 25.719 -4.762 1 97.19 172 THR A O 1
ATOM 1340 N N . GLY A 1 173 ? -5.211 27.484 -6.086 1 96.25 173 GLY A N 1
ATOM 1341 C CA . GLY A 1 173 ? -3.855 27.828 -5.688 1 96.25 173 GLY A CA 1
ATOM 1342 C C . GLY A 1 173 ? -2.881 27.859 -6.852 1 96.25 173 GLY A C 1
ATOM 1343 O O . GLY A 1 173 ? -3.271 28.141 -7.988 1 96.25 173 GLY A O 1
ATOM 1344 N N . VAL A 1 174 ? -1.586 27.672 -6.543 1 95.12 174 VAL A N 1
ATOM 1345 C CA . VAL A 1 174 ? -0.56 27.875 -7.559 1 95.12 174 VAL A CA 1
ATOM 1346 C C . VAL A 1 174 ? 0.353 26.656 -7.625 1 95.12 174 VAL A C 1
ATOM 1348 O O . VAL A 1 174 ? 0.729 26.094 -6.59 1 95.12 174 VAL A O 1
ATOM 1351 N N . LYS A 1 175 ? 0.583 26.234 -8.797 1 95.5 175 LYS A N 1
ATOM 1352 C CA . LYS A 1 175 ? 1.561 25.188 -9.109 1 95.5 175 LYS A CA 1
ATOM 1353 C C . LYS A 1 175 ? 2.691 25.75 -9.977 1 95.5 175 LYS A C 1
ATOM 1355 O O . LYS A 1 175 ? 2.51 25.969 -11.172 1 95.5 175 LYS A O 1
ATOM 1360 N N . GLN A 1 176 ? 3.918 25.891 -9.336 1 94.88 176 GLN A N 1
ATOM 1361 C CA . GLN A 1 176 ? 4.992 26.562 -10.055 1 94.88 176 GLN A CA 1
ATOM 1362 C C . GLN A 1 176 ? 6.164 25.609 -10.305 1 94.88 176 GLN A C 1
ATOM 1364 O O . GLN A 1 176 ? 7.188 26.016 -10.859 1 94.88 176 GLN A O 1
ATOM 1369 N N . GLU A 1 177 ? 6.078 24.422 -9.781 1 95.5 177 GLU A N 1
ATOM 1370 C CA . GLU A 1 177 ? 7.117 23.438 -10.023 1 95.5 177 GLU A CA 1
ATOM 1371 C C . GLU A 1 177 ? 6.52 22.031 -10.141 1 95.5 177 GLU A C 1
ATOM 1373 O O . GLU A 1 177 ? 5.352 21.812 -9.805 1 95.5 177 GLU A O 1
ATOM 1378 N N . SER A 1 178 ? 7.352 21.156 -10.648 1 96 178 SER A N 1
ATOM 1379 C CA . SER A 1 178 ? 6.918 19.766 -10.766 1 96 178 SER A CA 1
ATOM 1380 C C . SER A 1 178 ? 6.699 19.125 -9.398 1 96 178 SER A C 1
ATOM 1382 O O . SER A 1 178 ? 7.238 19.594 -8.398 1 96 178 SER A O 1
ATOM 1384 N N . ILE A 1 179 ? 5.895 18.141 -9.367 1 97.31 179 ILE A N 1
ATOM 1385 C CA . ILE A 1 179 ? 5.621 17.422 -8.133 1 97.31 179 ILE A CA 1
ATOM 1386 C C . ILE A 1 179 ? 6.781 16.469 -7.816 1 97.31 179 ILE A C 1
ATOM 1388 O O . ILE A 1 179 ? 7.121 15.609 -8.625 1 97.31 179 ILE A O 1
ATOM 1392 N N . SER A 1 180 ? 7.391 16.656 -6.68 1 97.25 180 SER A N 1
ATOM 1393 C CA . SER A 1 180 ? 8.508 15.805 -6.262 1 97.25 180 SER A CA 1
ATOM 1394 C C . SER A 1 180 ? 8.016 14.609 -5.457 1 97.25 180 SER A C 1
ATOM 1396 O O . SER A 1 180 ? 8.398 14.43 -4.301 1 97.25 180 SER A O 1
ATOM 1398 N N . SER A 1 181 ? 7.223 13.789 -6.094 1 97.94 181 SER A N 1
ATOM 1399 C CA . SER A 1 181 ? 6.754 12.539 -5.52 1 97.94 181 SER A CA 1
ATOM 1400 C C . SER A 1 181 ? 7.68 11.383 -5.887 1 97.94 181 SER A C 1
ATOM 1402 O O . SER A 1 181 ? 8.547 11.523 -6.75 1 97.94 181 SER A O 1
ATOM 1404 N N . PRO A 1 182 ? 7.582 10.242 -5.117 1 97 182 PRO A N 1
ATOM 1405 C CA . PRO A 1 182 ? 8.289 9.055 -5.594 1 97 182 PRO A CA 1
ATOM 1406 C C . PRO A 1 182 ? 7.895 8.656 -7.012 1 97 182 PRO A C 1
ATOM 1408 O O . PRO A 1 182 ? 6.789 8.969 -7.461 1 97 182 PRO A O 1
ATOM 1411 N N . SER A 1 183 ? 8.836 7.949 -7.68 1 94.44 183 SER A N 1
ATOM 1412 C CA . SER A 1 183 ? 8.57 7.477 -9.031 1 94.44 183 SER A CA 1
ATOM 1413 C C . SER A 1 183 ? 7.707 6.219 -9.023 1 94.44 183 SER A C 1
ATOM 1415 O O . SER A 1 183 ? 7.18 5.812 -10.055 1 94.44 183 SER A O 1
ATOM 1417 N N . ILE A 1 184 ? 7.535 5.59 -7.902 1 94.81 184 ILE A N 1
ATOM 1418 C CA . ILE A 1 184 ? 6.688 4.414 -7.734 1 94.81 184 ILE A CA 1
ATOM 1419 C C . ILE A 1 184 ? 5.566 4.727 -6.75 1 94.81 184 ILE A C 1
ATOM 1421 O O . ILE A 1 184 ? 5.723 5.57 -5.863 1 94.81 184 ILE A O 1
ATOM 1425 N N . ASN A 1 185 ? 4.395 4.07 -6.898 1 96.31 185 ASN A N 1
ATOM 1426 C CA . ASN A 1 185 ? 3.209 4.352 -6.098 1 96.31 185 ASN A CA 1
ATOM 1427 C C . ASN A 1 185 ? 3.031 3.324 -4.984 1 96.31 185 ASN A C 1
ATOM 1429 O O . ASN A 1 185 ? 2.795 2.145 -5.25 1 96.31 185 ASN A O 1
ATOM 1433 N N . SER A 1 186 ? 3.053 3.809 -3.736 1 97 186 SER A N 1
ATOM 1434 C CA . SER A 1 186 ? 2.967 2.912 -2.588 1 97 186 SER A CA 1
ATOM 1435 C C . SER A 1 186 ? 1.515 2.621 -2.223 1 97 186 SER A C 1
ATOM 1437 O O . SER A 1 186 ? 1.236 1.699 -1.452 1 97 186 SER A O 1
ATOM 1439 N N . GLY A 1 187 ? 0.574 3.445 -2.764 1 98.25 187 GLY A N 1
ATOM 1440 C CA . GLY A 1 187 ? -0.835 3.125 -2.596 1 98.25 187 GLY A CA 1
ATOM 1441 C C . GLY A 1 187 ? -1.455 3.783 -1.379 1 98.25 187 GLY A C 1
ATOM 1442 O O . GLY A 1 187 ? -2.58 3.457 -0.996 1 98.25 187 GLY A O 1
ATOM 1443 N N . PHE A 1 188 ? -0.762 4.734 -0.708 1 98.75 188 PHE A N 1
ATOM 1444 C CA . PHE A 1 188 ? -1.324 5.336 0.496 1 98.75 188 PHE A CA 1
ATOM 1445 C C . PHE A 1 188 ? -2.594 6.113 0.17 1 98.75 188 PHE A C 1
ATOM 1447 O O . PHE A 1 188 ? -3.531 6.145 0.971 1 98.75 188 PHE A O 1
ATOM 1454 N N . PHE A 1 189 ? -2.633 6.734 -1.013 1 98.69 189 PHE A N 1
ATOM 1455 C CA . PHE A 1 189 ? -3.863 7.402 -1.419 1 98.69 189 PHE A CA 1
ATOM 1456 C C . PHE A 1 189 ? -5.035 6.43 -1.405 1 98.69 189 PHE A C 1
ATOM 1458 O O . PHE A 1 189 ? -6.105 6.746 -0.875 1 98.69 189 PHE A O 1
ATOM 1465 N N . THR A 1 190 ? -4.859 5.262 -2.004 1 98.12 190 THR A N 1
ATOM 1466 C CA . THR A 1 190 ? -5.891 4.23 -2.025 1 98.12 190 THR A CA 1
ATOM 1467 C C . THR A 1 190 ? -6.289 3.836 -0.607 1 98.12 190 THR A C 1
ATOM 1469 O O . THR A 1 190 ? -7.473 3.652 -0.319 1 98.12 190 THR A O 1
ATOM 1472 N N . THR A 1 191 ? -5.289 3.713 0.259 1 98.31 191 THR A N 1
ATOM 1473 C CA . THR A 1 191 ? -5.562 3.367 1.649 1 98.31 191 THR A CA 1
ATOM 1474 C C . THR A 1 191 ? -6.449 4.422 2.305 1 98.31 191 THR A C 1
ATOM 1476 O O . THR A 1 191 ? -7.383 4.086 3.039 1 98.31 191 THR A O 1
ATOM 1479 N N . MET A 1 192 ? -6.176 5.688 2.031 1 98.62 192 MET A N 1
ATOM 1480 C CA . MET A 1 192 ? -7.004 6.762 2.574 1 98.62 192 MET A CA 1
ATOM 1481 C C . MET A 1 192 ? -8.422 6.695 2.01 1 98.62 192 MET A C 1
ATOM 1483 O O . MET A 1 192 ? -9.398 6.859 2.746 1 98.62 192 MET A O 1
ATOM 1487 N N . VAL A 1 193 ? -8.531 6.492 0.725 1 97.88 193 VAL A N 1
ATOM 1488 C CA . VAL A 1 193 ? -9.828 6.402 0.066 1 97.88 193 VAL A CA 1
ATOM 1489 C C . VAL A 1 193 ? -10.641 5.266 0.682 1 97.88 193 VAL A C 1
ATOM 1491 O O . VAL A 1 193 ? -11.82 5.434 0.984 1 97.88 193 VAL A O 1
ATOM 1494 N N . GLU A 1 194 ? -10.023 4.121 0.903 1 96.56 194 GLU A N 1
ATOM 1495 C CA . GLU A 1 194 ? -10.68 2.957 1.49 1 96.56 194 GLU A CA 1
ATOM 1496 C C . GLU A 1 194 ? -11.172 3.256 2.902 1 96.56 194 GLU A C 1
ATOM 1498 O O . GLU A 1 194 ? -12.258 2.809 3.293 1 96.56 194 GLU A O 1
ATOM 1503 N N . ALA A 1 195 ? -10.336 3.943 3.654 1 96.81 195 ALA A N 1
ATOM 1504 C CA . ALA A 1 195 ? -10.719 4.27 5.023 1 96.81 195 ALA A CA 1
ATOM 1505 C C . ALA A 1 195 ? -11.969 5.145 5.047 1 96.81 195 ALA A C 1
ATOM 1507 O O . ALA A 1 195 ? -12.836 4.984 5.91 1 96.81 195 ALA A O 1
ATOM 1508 N N . GLY A 1 196 ? -11.977 6.141 4.172 1 96.25 196 GLY A N 1
ATOM 1509 C CA . GLY A 1 196 ? -13.203 6.875 3.916 1 96.25 196 GLY A CA 1
ATOM 1510 C C . GLY A 1 196 ? -13.375 8.086 4.812 1 96.25 196 GLY A C 1
ATOM 1511 O O . GLY A 1 196 ? -14.227 8.938 4.559 1 96.25 196 GLY A O 1
ATOM 1512 N N . ASP A 1 197 ? -12.594 8.164 5.875 1 97.25 197 ASP A N 1
ATOM 1513 C CA . ASP A 1 197 ? -12.812 9.25 6.824 1 97.25 197 ASP A CA 1
ATOM 1514 C C . ASP A 1 197 ? -11.93 10.453 6.504 1 97.25 197 ASP A C 1
ATOM 1516 O O . ASP A 1 197 ? -12.219 11.578 6.922 1 97.25 197 ASP A O 1
ATOM 1520 N N . VAL A 1 198 ? -10.844 10.328 5.742 1 98.56 198 VAL A N 1
ATOM 1521 C CA . VAL A 1 198 ? -9.93 11.43 5.434 1 98.56 198 VAL A CA 1
ATOM 1522 C C . VAL A 1 198 ? -10.562 12.352 4.391 1 98.56 198 VAL A C 1
ATOM 1524 O O . VAL A 1 198 ? -10.906 11.906 3.293 1 98.56 198 VAL A O 1
ATOM 1527 N N . LYS A 1 199 ? -10.656 13.594 4.77 1 98.44 199 LYS A N 1
ATOM 1528 C CA . LYS A 1 199 ? -11.281 14.555 3.865 1 98.44 199 LYS A CA 1
ATOM 1529 C C . LYS A 1 199 ? -10.234 15.43 3.18 1 98.44 199 LYS A C 1
ATOM 1531 O O . LYS A 1 199 ? -10.477 15.953 2.09 1 98.44 199 LYS A O 1
ATOM 1536 N N . ALA A 1 200 ? -9.117 15.523 3.791 1 98.75 200 ALA A N 1
ATOM 1537 C CA . ALA A 1 200 ? -8.023 16.281 3.197 1 98.75 200 ALA A CA 1
ATOM 1538 C C . ALA A 1 200 ? -6.672 15.789 3.701 1 98.75 200 ALA A C 1
ATOM 1540 O O . ALA A 1 200 ? -6.562 15.32 4.836 1 98.75 200 ALA A O 1
ATOM 1541 N N . ALA A 1 201 ? -5.738 15.859 2.838 1 98.81 201 ALA A N 1
ATOM 1542 C CA . ALA A 1 201 ? -4.34 15.617 3.182 1 98.81 201 ALA A CA 1
ATOM 1543 C C . ALA A 1 201 ? -3.49 16.859 2.93 1 98.81 201 ALA A C 1
ATOM 1545 O O . ALA A 1 201 ? -3.676 17.547 1.927 1 98.81 201 ALA A O 1
ATOM 1546 N N . PHE A 1 202 ? -2.566 17.141 3.824 1 98.56 202 PHE A N 1
ATOM 1547 C CA . PHE A 1 202 ? -1.709 18.328 3.752 1 98.56 202 PHE A CA 1
ATOM 1548 C C . PHE A 1 202 ? -0.239 17.922 3.734 1 98.56 202 PHE A C 1
ATOM 1550 O O . PHE A 1 202 ? 0.208 17.141 4.578 1 98.56 202 PHE A O 1
ATOM 1557 N N . ILE A 1 203 ? 0.479 18.453 2.762 1 97.69 203 ILE A N 1
ATOM 1558 C CA . ILE A 1 203 ? 1.874 18.047 2.617 1 97.69 203 ILE A CA 1
ATOM 1559 C C . ILE A 1 203 ? 2.762 19.281 2.521 1 97.69 203 ILE A C 1
ATOM 1561 O O . ILE A 1 203 ? 2.275 20.391 2.26 1 97.69 203 ILE A O 1
ATOM 1565 N N . GLY A 1 204 ? 4.07 19.078 2.738 1 95.12 204 GLY A N 1
ATOM 1566 C CA . GLY A 1 204 ? 5.105 20.078 2.488 1 95.12 204 GLY A CA 1
ATOM 1567 C C . GLY A 1 204 ? 5.949 19.766 1.268 1 95.12 204 GLY A C 1
ATOM 1568 O O . GLY A 1 204 ? 5.414 19.547 0.179 1 95.12 204 GLY A O 1
ATOM 1569 N N . HIS A 1 205 ? 7.148 19.828 1.265 1 94.62 205 HIS A N 1
ATOM 1570 C CA . HIS A 1 205 ? 8.18 19.312 0.378 1 94.62 205 HIS A CA 1
ATOM 1571 C C . HIS A 1 205 ? 8.469 20.281 -0.76 1 94.62 205 HIS A C 1
ATOM 1573 O O . HIS A 1 205 ? 9.602 20.75 -0.91 1 94.62 205 HIS A O 1
ATOM 1579 N N . ASP A 1 206 ? 7.469 20.625 -1.667 1 94.88 206 ASP A N 1
ATOM 1580 C CA . ASP A 1 206 ? 7.637 21.562 -2.781 1 94.88 206 ASP A CA 1
ATOM 1581 C C . ASP A 1 206 ? 7.309 22.984 -2.359 1 94.88 206 ASP A C 1
ATOM 1583 O O . ASP A 1 206 ? 6.148 23.312 -2.111 1 94.88 206 ASP A O 1
ATOM 1587 N N . HIS A 1 207 ? 8.273 23.859 -2.486 1 93.62 207 HIS A N 1
ATOM 1588 C CA . HIS A 1 207 ? 8.172 25.109 -1.729 1 93.62 207 HIS A CA 1
ATOM 1589 C C . HIS A 1 207 ? 7.453 26.172 -2.533 1 93.62 207 HIS A C 1
ATOM 1591 O O . HIS A 1 207 ? 7.117 27.234 -1.998 1 93.62 207 HIS A O 1
ATOM 1597 N N . ILE A 1 208 ? 7.188 25.938 -3.803 1 94.94 208 ILE A N 1
ATOM 1598 C CA . ILE A 1 208 ? 6.508 26.984 -4.566 1 94.94 208 ILE A CA 1
ATOM 1599 C C . ILE A 1 208 ? 5.223 26.422 -5.168 1 94.94 208 ILE A C 1
ATOM 1601 O O . ILE A 1 208 ? 4.75 26.891 -6.203 1 94.94 208 ILE A O 1
ATOM 1605 N N . ASN A 1 209 ? 4.809 25.266 -4.656 1 95.94 209 ASN A N 1
ATOM 1606 C CA . ASN A 1 209 ? 3.451 24.766 -4.832 1 95.94 209 ASN A CA 1
ATOM 1607 C C . ASN A 1 209 ? 2.598 25 -3.592 1 95.94 209 ASN A C 1
ATOM 1609 O O . ASN A 1 209 ? 3.057 24.797 -2.467 1 95.94 209 ASN A O 1
ATOM 1613 N N . ASP A 1 210 ? 1.379 25.5 -3.824 1 96.06 210 ASP A N 1
ATOM 1614 C CA . ASP A 1 210 ? 0.523 25.734 -2.664 1 96.06 210 ASP A CA 1
ATOM 1615 C C . ASP A 1 210 ? -0.927 25.375 -2.969 1 96.06 210 ASP A C 1
ATOM 1617 O O . ASP A 1 210 ? -1.847 25.844 -2.297 1 96.06 210 ASP A O 1
ATOM 1621 N N . PHE A 1 211 ? -1.213 24.562 -3.889 1 97.31 211 PHE A N 1
ATOM 1622 C CA . PHE A 1 211 ? -2.562 24.328 -4.387 1 97.31 211 PHE A CA 1
ATOM 1623 C C . PHE A 1 211 ? -3.248 23.219 -3.582 1 97.31 211 PHE A C 1
ATOM 1625 O O . PHE A 1 211 ? -2.592 22.5 -2.836 1 97.31 211 PHE A O 1
ATOM 1632 N N . CYS A 1 212 ? -4.555 23.188 -3.65 1 97.88 212 CYS A N 1
ATOM 1633 C CA . CYS A 1 212 ? -5.418 22.094 -3.211 1 97.88 212 CYS A CA 1
ATOM 1634 C C . CYS A 1 212 ? -6.293 21.594 -4.355 1 97.88 212 CYS A C 1
ATOM 1636 O O . CYS A 1 212 ? -6.918 22.391 -5.055 1 97.88 212 CYS A O 1
ATOM 1638 N N . GLY A 1 213 ? -6.25 20.312 -4.582 1 97.81 213 GLY A N 1
ATOM 1639 C CA . GLY A 1 213 ? -7.109 19.688 -5.57 1 97.81 213 GLY A CA 1
ATOM 1640 C C . GLY A 1 213 ? -7.809 18.453 -5.051 1 97.81 213 GLY A C 1
ATOM 1641 O O . GLY A 1 213 ? -7.238 17.688 -4.262 1 97.81 213 GLY A O 1
ATOM 1642 N N . LYS A 1 214 ? -9.031 18.281 -5.508 1 97.06 214 LYS A N 1
ATOM 1643 C CA . LYS A 1 214 ? -9.828 17.141 -5.051 1 97.06 214 LYS A CA 1
ATOM 1644 C C . LYS A 1 214 ? -9.656 15.945 -5.977 1 97.06 214 LYS A C 1
ATOM 1646 O O . LYS A 1 214 ? -9.734 16.078 -7.199 1 97.06 214 LYS A O 1
ATOM 1651 N N . LEU A 1 215 ? -9.328 14.914 -5.457 1 95.88 215 LEU A N 1
ATOM 1652 C CA . LEU A 1 215 ? -9.234 13.648 -6.168 1 95.88 215 LEU A CA 1
ATOM 1653 C C . LEU A 1 215 ? -9.953 12.539 -5.406 1 95.88 215 LEU A C 1
ATOM 1655 O O . LEU A 1 215 ? -9.609 12.234 -4.262 1 95.88 215 LEU A O 1
ATOM 1659 N N . THR A 1 216 ? -11.008 11.883 -5.984 1 93.56 216 THR A N 1
ATOM 1660 C CA . THR A 1 216 ? -11.75 10.773 -5.418 1 93.56 216 THR A CA 1
ATOM 1661 C C . THR A 1 216 ? -12.211 11.094 -3.996 1 93.56 216 THR A C 1
ATOM 1663 O O . THR A 1 216 ? -12 10.305 -3.076 1 93.56 216 THR A O 1
ATOM 1666 N N . GLY A 1 217 ? -12.664 12.32 -3.789 1 93.31 217 GLY A N 1
ATOM 1667 C CA . GLY A 1 217 ? -13.305 12.695 -2.541 1 93.31 217 GLY A CA 1
ATOM 1668 C C . GLY A 1 217 ? -12.336 13.211 -1.498 1 93.31 217 GLY A C 1
ATOM 1669 O O . GLY A 1 217 ? -12.742 13.602 -0.4 1 93.31 217 GLY A O 1
ATOM 1670 N N . ILE A 1 218 ? -11.047 13.273 -1.781 1 97.5 218 ILE A N 1
ATOM 1671 C CA . ILE A 1 218 ? -10.047 13.742 -0.827 1 97.5 218 ILE A CA 1
ATOM 1672 C C . ILE A 1 218 ? -9.336 14.969 -1.389 1 97.5 218 ILE A C 1
ATOM 1674 O O . ILE A 1 218 ? -8.898 14.969 -2.543 1 97.5 218 ILE A O 1
ATOM 1678 N N . GLN A 1 219 ? -9.305 16 -0.607 1 98.25 219 GLN A N 1
ATOM 1679 C CA . GLN A 1 219 ? -8.516 17.188 -0.974 1 98.25 219 GLN A CA 1
ATOM 1680 C C . GLN A 1 219 ? -7.031 16.953 -0.714 1 98.25 219 GLN A C 1
ATOM 1682 O O . GLN A 1 219 ? -6.637 16.609 0.403 1 98.25 219 GLN A O 1
ATOM 1687 N N . LEU A 1 220 ? -6.27 17.047 -1.771 1 98.62 220 LEU A N 1
ATOM 1688 C CA . LEU A 1 220 ? -4.816 17.016 -1.648 1 98.62 220 LEU A CA 1
ATOM 1689 C C . LEU A 1 220 ? -4.227 18.422 -1.679 1 98.62 220 LEU A C 1
ATOM 1691 O O . LEU A 1 220 ? -4.301 19.109 -2.701 1 98.62 220 LEU A O 1
ATOM 1695 N N . CYS A 1 221 ? -3.553 18.828 -0.516 1 98.56 221 CYS A N 1
ATOM 1696 C CA . CYS A 1 221 ? -3.225 20.25 -0.351 1 98.56 221 CYS A CA 1
ATOM 1697 C C . CYS A 1 221 ? -1.771 20.422 0.067 1 98.56 221 CYS A C 1
ATOM 1699 O O . CYS A 1 221 ? -1.275 19.703 0.931 1 98.56 221 CYS A O 1
ATOM 1701 N N . TYR A 1 222 ? -1.143 21.375 -0.552 1 97.69 222 TYR A N 1
ATOM 1702 C CA . TYR A 1 222 ? 0.16 21.828 -0.071 1 97.69 222 TYR A CA 1
ATOM 1703 C C . TYR A 1 222 ? 0.007 22.812 1.079 1 97.69 222 TYR A C 1
ATOM 1705 O O . TYR A 1 222 ? -0.977 23.562 1.142 1 97.69 222 TYR A O 1
ATOM 1713 N N . ALA A 1 223 ? 0.937 22.875 1.913 1 92.25 223 ALA A N 1
ATOM 1714 C CA . ALA A 1 223 ? 0.968 23.844 3.014 1 92.25 223 ALA A CA 1
ATOM 1715 C C . ALA A 1 223 ? 1.443 25.219 2.533 1 92.25 223 ALA A C 1
ATOM 1717 O O . ALA A 1 223 ? 1.055 26.234 3.092 1 92.25 223 ALA A O 1
ATOM 1718 N N . GLY A 1 224 ? 2.291 25.516 1.417 1 81.62 224 GLY A N 1
ATOM 1719 C CA . GLY A 1 224 ? 2.574 26.812 0.826 1 81.62 224 GLY A CA 1
ATOM 1720 C C . GLY A 1 224 ? 4.031 27.219 0.942 1 81.62 224 GLY A C 1
ATOM 1721 O O . GLY A 1 224 ? 4.457 28.219 0.349 1 81.62 224 GLY A O 1
ATOM 1722 N N . GLY A 1 225 ? 4.914 26.641 1.845 1 87.44 225 GLY A N 1
ATOM 1723 C CA . GLY A 1 225 ? 6.316 27 2.002 1 87.44 225 GLY A CA 1
ATOM 1724 C C . GLY A 1 225 ? 6.531 28.172 2.943 1 87.44 225 GLY A C 1
ATOM 1725 O O . GLY A 1 225 ? 6.816 29.281 2.5 1 87.44 225 GLY A O 1
ATOM 1726 N N . LEU A 1 226 ? 6.602 28.094 4.082 1 86.06 226 LEU A N 1
ATOM 1727 C CA . LEU A 1 226 ? 6.578 29.109 5.133 1 86.06 226 LEU A CA 1
ATOM 1728 C C . LEU A 1 226 ? 7.98 29.641 5.402 1 86.06 226 LEU A C 1
ATOM 1730 O O . LEU A 1 226 ? 8.156 30.844 5.629 1 86.06 226 LEU A O 1
ATOM 1734 N N . GLY A 1 227 ? 8.977 28.859 5.27 1 84.25 227 GLY A N 1
ATOM 1735 C CA . GLY A 1 227 ? 10.305 29.219 5.75 1 84.25 227 GLY A CA 1
ATOM 1736 C C . GLY A 1 227 ? 11.117 30 4.734 1 84.25 227 GLY A C 1
ATOM 1737 O O . GLY A 1 227 ? 11 29.766 3.531 1 84.25 227 GLY A O 1
ATOM 1738 N N . TYR A 1 228 ? 11.984 30.891 5.262 1 87.38 228 TYR A N 1
ATOM 1739 C CA . TYR A 1 228 ? 12.805 31.734 4.395 1 87.38 228 TYR A CA 1
ATOM 1740 C C . TYR A 1 228 ? 14.148 31.078 4.113 1 87.38 228 TYR A C 1
ATOM 1742 O O . TYR A 1 228 ? 14.875 31.5 3.211 1 87.38 228 TYR A O 1
ATOM 1750 N N . HIS A 1 229 ? 14.484 30.078 4.863 1 85.69 229 HIS A N 1
ATOM 1751 C CA . HIS A 1 229 ? 15.742 29.391 4.594 1 85.69 229 HIS A CA 1
ATOM 1752 C C . HIS A 1 229 ? 15.594 28.406 3.434 1 85.69 229 HIS A C 1
ATOM 1754 O O . HIS A 1 229 ? 16.594 27.969 2.859 1 85.69 229 HIS A O 1
ATOM 1760 N N . ALA A 1 230 ? 14.406 28.125 3.018 1 84.81 230 ALA A N 1
ATOM 1761 C CA . ALA A 1 230 ? 14.125 27.266 1.875 1 84.81 230 ALA A CA 1
ATOM 1762 C C . ALA A 1 230 ? 14.07 28.062 0.578 1 84.81 230 ALA A C 1
ATOM 1764 O O . ALA A 1 230 ? 13.867 29.281 0.603 1 84.81 230 ALA A O 1
ATOM 1765 N N . TYR A 1 231 ? 14.281 27.344 -0.559 1 87.81 231 TYR A N 1
ATOM 1766 C CA . TYR A 1 231 ? 14.195 28.031 -1.845 1 87.81 231 TYR A CA 1
ATOM 1767 C C . TYR A 1 231 ? 12.805 28.625 -2.047 1 87.81 231 TYR A C 1
ATOM 1769 O O . TYR A 1 231 ? 11.844 28.219 -1.392 1 87.81 231 TYR A O 1
ATOM 1777 N N . GLY A 1 232 ? 12.75 29.625 -2.736 1 89.62 232 GLY A N 1
ATOM 1778 C CA . GLY A 1 232 ? 11.531 30.328 -3.1 1 89.62 232 GLY A CA 1
ATOM 1779 C C . GLY A 1 232 ? 11.57 30.922 -4.496 1 89.62 232 GLY A C 1
ATOM 1780 O O . GLY A 1 232 ? 12.273 30.406 -5.371 1 89.62 232 GLY A O 1
ATOM 1781 N N . LYS A 1 233 ? 10.711 31.672 -4.715 1 89.25 233 LYS A N 1
ATOM 1782 C CA . LYS A 1 233 ? 10.648 32.406 -5.973 1 89.25 233 LYS A CA 1
ATOM 1783 C C . LYS A 1 233 ? 10.477 33.906 -5.727 1 89.25 233 LYS A C 1
ATOM 1785 O O . LYS A 1 233 ? 9.648 34.312 -4.906 1 89.25 233 LYS A O 1
ATOM 1790 N N . ALA A 1 234 ? 11.328 34.594 -6.445 1 88.12 234 ALA A N 1
ATOM 1791 C CA . ALA A 1 234 ? 11.242 36.031 -6.293 1 88.12 234 ALA A CA 1
ATOM 1792 C C . ALA A 1 234 ? 9.828 36.531 -6.574 1 88.12 234 ALA A C 1
ATOM 1794 O O . ALA A 1 234 ? 9.203 36.125 -7.555 1 88.12 234 ALA A O 1
ATOM 1795 N N . GLY A 1 235 ? 9.352 37.375 -5.668 1 86.75 235 GLY A N 1
ATOM 1796 C CA . GLY A 1 235 ? 8.039 37.969 -5.859 1 86.75 235 GLY A CA 1
ATOM 1797 C C . GLY A 1 235 ? 6.91 37.062 -5.367 1 86.75 235 GLY A C 1
ATOM 1798 O O . GLY A 1 235 ? 5.742 37.469 -5.398 1 86.75 235 GLY A O 1
ATOM 1799 N N . TRP A 1 236 ? 7.273 35.938 -5.012 1 89.12 236 TRP A N 1
ATOM 1800 C CA . TRP A 1 236 ? 6.281 35 -4.477 1 89.12 236 TRP A CA 1
ATOM 1801 C C . TRP A 1 236 ? 6.371 34.906 -2.957 1 89.12 236 TRP A C 1
ATOM 1803 O O . TRP A 1 236 ? 7.297 34.312 -2.416 1 89.12 236 TRP A O 1
ATOM 1813 N N . SER A 1 237 ? 5.426 35.5 -2.312 1 91.38 237 SER A N 1
ATOM 1814 C CA . SER A 1 237 ? 5.461 35.625 -0.86 1 91.38 237 SER A CA 1
ATOM 1815 C C . SER A 1 237 ? 5.336 34.25 -0.183 1 91.38 237 SER A C 1
ATOM 1817 O O . SER A 1 237 ? 4.57 33.406 -0.633 1 91.38 237 SER A O 1
ATOM 1819 N N . ARG A 1 238 ? 6.066 34.156 0.915 1 94.44 238 ARG A N 1
ATOM 1820 C CA . ARG A 1 238 ? 5.844 33.031 1.793 1 94.44 238 ARG A CA 1
ATOM 1821 C C . ARG A 1 238 ? 4.43 33.031 2.357 1 94.44 238 ARG A C 1
ATOM 1823 O O . ARG A 1 238 ? 3.777 34.062 2.4 1 94.44 238 ARG A O 1
ATOM 1830 N N . ARG A 1 239 ? 4 31.859 2.686 1 95 239 ARG A N 1
ATOM 1831 C CA . ARG A 1 239 ? 2.631 31.781 3.184 1 95 239 ARG A CA 1
ATOM 1832 C C . ARG A 1 239 ? 2.447 30.594 4.117 1 95 239 ARG A C 1
ATOM 1834 O O . ARG A 1 239 ? 3.246 29.656 4.098 1 95 239 ARG A O 1
ATOM 1841 N N . ALA A 1 240 ? 1.5 30.703 4.934 1 95.19 240 ALA A N 1
ATOM 1842 C CA . ALA A 1 240 ? 1.031 29.625 5.797 1 95.19 240 ALA A CA 1
ATOM 1843 C C . ALA A 1 240 ? -0.409 29.234 5.465 1 95.19 240 ALA A C 1
ATOM 1845 O O . ALA A 1 240 ? -1.242 30.109 5.199 1 95.19 240 ALA A O 1
ATOM 1846 N N . ARG A 1 241 ? -0.666 27.969 5.402 1 97.69 241 ARG A N 1
ATOM 1847 C CA . ARG A 1 241 ? -2.037 27.516 5.199 1 97.69 241 ARG A CA 1
ATOM 1848 C C . ARG A 1 241 ? -2.775 27.391 6.527 1 97.69 241 ARG A C 1
ATOM 1850 O O . ARG A 1 241 ? -2.219 26.906 7.512 1 97.69 241 ARG A O 1
ATOM 1857 N N . VAL A 1 242 ? -3.98 27.875 6.535 1 97.94 242 VAL A N 1
ATOM 1858 C CA . VAL A 1 242 ? -4.852 27.797 7.703 1 97.94 242 VAL A CA 1
ATOM 1859 C C . VAL A 1 242 ? -6.008 26.844 7.43 1 97.94 242 VAL A C 1
ATOM 1861 O O . VAL A 1 242 ? -6.582 26.844 6.34 1 97.94 242 VAL A O 1
ATOM 1864 N N . VAL A 1 243 ? -6.254 25.938 8.32 1 98.44 243 VAL A N 1
ATOM 1865 C CA . VAL A 1 243 ? -7.391 25.031 8.258 1 98.44 243 VAL A CA 1
ATOM 1866 C C . VAL A 1 243 ? -8.359 25.344 9.398 1 98.44 243 VAL A C 1
ATOM 1868 O O . VAL A 1 243 ? -7.961 25.391 10.562 1 98.44 243 VAL A O 1
ATOM 1871 N N . SER A 1 244 ? -9.555 25.609 9.031 1 98.44 244 SER A N 1
ATOM 1872 C CA . SER A 1 244 ? -10.602 25.906 10.008 1 98.44 244 SER A CA 1
ATOM 1873 C C . SER A 1 244 ? -11.703 24.859 9.984 1 98.44 244 SER A C 1
ATOM 1875 O O . SER A 1 244 ? -12.258 24.562 8.922 1 98.44 244 SER A O 1
ATOM 1877 N N . VAL A 1 245 ? -11.969 24.266 11.133 1 97.88 245 VAL A N 1
ATOM 1878 C CA . VAL A 1 245 ? -13 23.25 11.281 1 97.88 245 VAL A CA 1
ATOM 1879 C C . VAL A 1 245 ? -14.164 23.797 12.102 1 97.88 245 VAL A C 1
ATOM 1881 O O . VAL A 1 245 ? -13.961 24.297 13.211 1 97.88 245 VAL A O 1
ATOM 1884 N N . GLN A 1 246 ? -15.289 23.703 11.539 1 96.31 246 GLN A N 1
ATOM 1885 C CA . GLN A 1 246 ? -16.484 24.203 12.219 1 96.31 246 GLN A CA 1
ATOM 1886 C C . GLN A 1 246 ? -17.391 23.062 12.648 1 96.31 246 GLN A C 1
ATOM 1888 O O . GLN A 1 246 ? -17.688 22.156 11.859 1 96.31 246 GLN A O 1
ATOM 1893 N N . LEU A 1 247 ? -17.844 23.094 13.844 1 94.75 247 LEU A N 1
ATOM 1894 C CA . LEU A 1 247 ? -18.797 22.109 14.352 1 94.75 247 LEU A CA 1
ATOM 1895 C C . LEU A 1 247 ? -20.219 22.531 14.047 1 94.75 247 LEU A C 1
ATOM 1897 O O . LEU A 1 247 ? -20.484 23.719 13.812 1 94.75 247 LEU A O 1
ATOM 1901 N N . GLU A 1 248 ? -21.047 21.547 14.008 1 91.25 248 GLU A N 1
ATOM 1902 C CA . GLU A 1 248 ? -22.469 21.812 13.789 1 91.25 248 GLU A CA 1
ATOM 1903 C C . GLU A 1 248 ? -23.188 22.125 15.102 1 91.25 248 GLU A C 1
ATOM 1905 O O . GLU A 1 248 ? -22.859 21.547 16.141 1 91.25 248 GLU A O 1
ATOM 1910 N N . LYS A 1 249 ? -24.078 23.047 15.031 1 89.69 249 LYS A N 1
ATOM 1911 C CA . LYS A 1 249 ? -25 23.328 16.125 1 89.69 249 LYS A CA 1
ATOM 1912 C C . LYS A 1 249 ? -26.453 23.172 15.695 1 89.69 249 LYS A C 1
ATOM 1914 O O . LYS A 1 249 ? -26.859 23.719 14.664 1 89.69 249 LYS A O 1
ATOM 1919 N N . THR A 1 250 ? -27.203 22.359 16.469 1 87.56 250 THR A N 1
ATOM 1920 C CA . THR A 1 250 ? -28.625 22.188 16.172 1 87.56 250 THR A CA 1
ATOM 1921 C C . THR A 1 250 ? -29.391 23.469 16.438 1 87.56 250 THR A C 1
ATOM 1923 O O . THR A 1 250 ? -28.875 24.406 17.047 1 87.56 250 THR A O 1
ATOM 1926 N N . VAL A 1 251 ? -30.625 23.391 16.016 1 88.5 251 VAL A N 1
ATOM 1927 C CA . VAL A 1 251 ? -31.516 24.516 16.25 1 88.5 251 VAL A CA 1
ATOM 1928 C C . VAL A 1 251 ? -31.703 24.734 17.75 1 88.5 251 VAL A C 1
ATOM 1930 O O . VAL A 1 251 ? -31.828 25.859 18.219 1 88.5 251 VAL A O 1
ATOM 1933 N N . SER A 1 252 ? -31.672 23.688 18.516 1 88.12 252 SER A N 1
ATOM 1934 C CA . SER A 1 252 ? -31.859 23.75 19.953 1 88.12 252 SER A CA 1
ATOM 1935 C C . SER A 1 252 ? -30.578 24.203 20.656 1 88.12 252 SER A C 1
ATOM 1937 O O . SER A 1 252 ? -30.562 24.359 21.875 1 88.12 252 SER A O 1
ATOM 1939 N N . GLY A 1 253 ? -29.484 24.297 19.875 1 85.5 253 GLY A N 1
ATOM 1940 C CA . GLY A 1 253 ? -28.25 24.812 20.438 1 85.5 253 GLY A CA 1
ATOM 1941 C C . GLY A 1 253 ? -27.281 23.734 20.875 1 85.5 253 GLY A C 1
ATOM 1942 O O . GLY A 1 253 ? -26.266 24.016 21.516 1 85.5 253 GLY A O 1
ATOM 1943 N N . GLU A 1 254 ? -27.625 22.531 20.484 1 87.19 254 GLU A N 1
ATOM 1944 C CA . GLU A 1 254 ? -26.75 21.422 20.859 1 87.19 254 GLU A CA 1
ATOM 1945 C C . GLU A 1 254 ? -25.625 21.234 19.859 1 87.19 254 GLU A C 1
ATOM 1947 O O . GLU A 1 254 ? -25.859 21.25 18.641 1 87.19 254 GLU A O 1
ATOM 1952 N N . TRP A 1 255 ? -24.469 21.125 20.406 1 89.38 255 TRP A N 1
ATOM 1953 C CA . TRP A 1 255 ? -23.312 20.906 19.562 1 89.38 255 TRP A CA 1
ATOM 1954 C C . TRP A 1 255 ? -23.297 19.5 19 1 89.38 255 TRP A C 1
ATOM 1956 O O . TRP A 1 255 ? -23.609 18.531 19.703 1 89.38 255 TRP A O 1
ATOM 1966 N N . GLN A 1 256 ? -22.891 19.406 17.688 1 88.94 256 GLN A N 1
ATOM 1967 C CA . GLN A 1 256 ? -22.75 18.125 17 1 88.94 256 GLN A CA 1
ATOM 1968 C C . GLN A 1 256 ? -21.359 17.984 16.391 1 88.94 256 GLN A C 1
ATOM 1970 O O . GLN A 1 256 ? -20.422 18.688 16.781 1 88.94 256 GLN A O 1
ATOM 1975 N N . GLY A 1 257 ? -21.219 17.047 15.539 1 92.31 257 GLY A N 1
ATOM 1976 C CA . GLY A 1 257 ? -19.938 16.812 14.898 1 92.31 257 GLY A CA 1
ATOM 1977 C C . GLY A 1 257 ? -19.547 17.906 13.93 1 92.31 257 GLY A C 1
ATOM 1978 O O . GLY A 1 257 ? -20.125 18.984 13.938 1 92.31 257 GLY A O 1
ATOM 1979 N N . VAL A 1 258 ? -18.5 17.734 13.195 1 95.81 258 VAL A N 1
ATOM 1980 C CA . VAL A 1 258 ? -17.953 18.703 12.266 1 95.81 258 VAL A CA 1
ATOM 1981 C C . VAL A 1 258 ? -18.953 19 11.156 1 95.81 258 VAL A C 1
ATOM 1983 O O . VAL A 1 258 ? -19.547 18.078 10.586 1 95.81 258 VAL A O 1
ATOM 1986 N N . LYS A 1 259 ? -19.141 20.266 10.922 1 95.5 259 LYS A N 1
ATOM 1987 C CA . LYS A 1 259 ? -20.031 20.703 9.859 1 95.5 259 LYS A CA 1
ATOM 1988 C C . LYS A 1 259 ? -19.266 20.969 8.57 1 95.5 259 LYS A C 1
ATOM 1990 O O . LYS A 1 259 ? -19.734 20.625 7.48 1 95.5 259 LYS A O 1
ATOM 1995 N N . SER A 1 260 ? -18.109 21.625 8.773 1 97.69 260 SER A N 1
ATOM 1996 C CA . SER A 1 260 ? -17.359 21.984 7.578 1 97.69 260 SER A CA 1
ATOM 1997 C C . SER A 1 260 ? -15.875 22.141 7.887 1 97.69 260 SER A C 1
ATOM 1999 O O . SER A 1 260 ? -15.5 22.359 9.039 1 97.69 260 SER A O 1
ATOM 2001 N N . ILE A 1 261 ? -15.094 21.938 6.895 1 98.44 261 ILE A N 1
ATOM 2002 C CA . ILE A 1 261 ? -13.656 22.188 6.906 1 98.44 261 ILE A CA 1
ATOM 2003 C C . ILE A 1 261 ? -13.289 23.172 5.801 1 98.44 261 ILE A C 1
ATOM 2005 O O . ILE A 1 261 ? -13.586 22.938 4.629 1 98.44 261 ILE A O 1
ATOM 2009 N N . LYS A 1 262 ? -12.688 24.281 6.18 1 98.56 262 LYS A N 1
ATOM 2010 C CA . LYS A 1 262 ? -12.281 25.328 5.254 1 98.56 262 LYS A CA 1
ATOM 2011 C C . LYS A 1 262 ? -10.773 25.594 5.344 1 98.56 262 LYS A C 1
ATOM 2013 O O . LYS A 1 262 ? -10.133 25.219 6.328 1 98.56 262 LYS A O 1
ATOM 2018 N N . THR A 1 263 ? -10.273 26.109 4.281 1 98.56 263 THR A N 1
ATOM 2019 C CA . THR A 1 263 ? -8.859 26.469 4.312 1 98.56 263 THR A CA 1
ATOM 2020 C C . THR A 1 263 ? -8.625 27.766 3.543 1 98.56 263 THR A C 1
ATOM 2022 O O . THR A 1 263 ? -9.438 28.156 2.697 1 98.56 263 THR A O 1
ATOM 2025 N N . TRP A 1 264 ? -7.613 28.453 3.871 1 98.19 264 TRP A N 1
ATOM 2026 C CA . TRP A 1 264 ? -7.043 29.594 3.156 1 98.19 264 TRP A CA 1
ATOM 2027 C C . TRP A 1 264 ? -5.551 29.719 3.447 1 98.19 264 TRP A C 1
ATOM 2029 O O . TRP A 1 264 ? -4.98 28.906 4.172 1 98.19 264 TRP A O 1
ATOM 2039 N N . LYS A 1 265 ? -4.969 30.672 2.822 1 97.62 265 LYS A N 1
ATOM 2040 C CA . LYS A 1 265 ? -3.564 30.953 3.102 1 97.62 265 LYS A CA 1
ATOM 2041 C C . LYS A 1 265 ? -3.363 32.406 3.553 1 97.62 265 LYS A C 1
ATOM 2043 O O . LYS A 1 265 ? -4.129 33.281 3.172 1 97.62 265 LYS A O 1
ATOM 2048 N N . ARG A 1 266 ? -2.416 32.562 4.414 1 97.31 266 ARG A N 1
ATOM 2049 C CA . ARG A 1 266 ? -1.977 33.875 4.84 1 97.31 266 ARG A CA 1
ATOM 2050 C C . ARG A 1 266 ? -0.581 34.188 4.309 1 97.31 266 ARG A C 1
ATOM 2052 O O . ARG A 1 266 ? 0.357 33.406 4.523 1 97.31 266 ARG A O 1
ATOM 2059 N N . LEU A 1 267 ? -0.517 35.312 3.627 1 95.94 267 LEU A N 1
ATOM 2060 C CA . LEU A 1 267 ? 0.761 35.719 3.061 1 95.94 267 LEU A CA 1
ATOM 2061 C C . LEU A 1 267 ? 1.624 36.406 4.113 1 95.94 267 LEU A C 1
ATOM 2063 O O . LEU A 1 267 ? 1.104 37.094 4.996 1 95.94 267 LEU A O 1
ATOM 2067 N N . ASP A 1 268 ? 2.912 36.125 3.988 1 93.69 2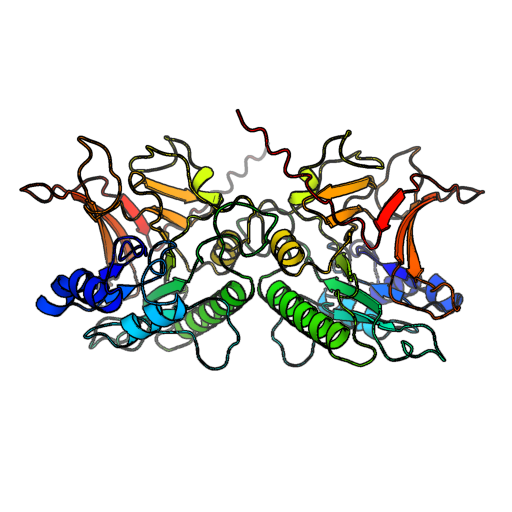68 ASP A N 1
ATOM 2068 C CA . ASP A 1 268 ? 3.842 36.875 4.832 1 93.69 268 ASP A CA 1
ATOM 2069 C C . ASP A 1 268 ? 4.051 38.281 4.297 1 93.69 268 ASP A C 1
ATOM 2071 O O . ASP A 1 268 ? 5.148 38.656 3.855 1 93.69 268 ASP A O 1
ATOM 2075 N N . ASP A 1 269 ? 3.086 39.094 4.27 1 91.94 269 ASP A N 1
ATOM 2076 C CA . ASP A 1 269 ? 3.137 40.531 3.967 1 91.94 269 ASP A CA 1
ATOM 2077 C C . ASP A 1 269 ? 2.635 41.344 5.148 1 91.94 269 ASP A C 1
ATOM 2079 O O . ASP A 1 269 ? 2.299 40.812 6.199 1 91.94 269 ASP A O 1
ATOM 2083 N N . GLN A 1 270 ? 2.676 42.656 5.074 1 93.31 270 GLN A N 1
ATOM 2084 C CA . GLN A 1 270 ? 2.361 43.531 6.184 1 93.31 270 GLN A CA 1
ATOM 2085 C C . GLN A 1 270 ? 0.945 43.312 6.699 1 93.31 270 GLN A C 1
ATOM 2087 O O . GLN A 1 270 ? 0.677 43.469 7.891 1 93.31 270 GLN A O 1
ATOM 2092 N N . HIS A 1 271 ? 0.093 42.844 5.902 1 95 271 HIS A N 1
ATOM 2093 C CA . HIS A 1 271 ? -1.313 42.719 6.266 1 95 271 HIS A CA 1
ATOM 2094 C C . HIS A 1 271 ? -1.696 41.281 6.488 1 95 271 HIS A C 1
ATOM 2096 O O . HIS A 1 271 ? -2.846 40.969 6.812 1 95 271 HIS A O 1
ATOM 2102 N N . LEU A 1 272 ? -0.716 40.344 6.324 1 95.06 272 LEU A N 1
ATOM 2103 C CA . LEU A 1 272 ? -1.048 38.938 6.367 1 95.06 272 LEU A CA 1
ATOM 2104 C C . LEU A 1 272 ? -2.256 38.625 5.484 1 95.06 272 LEU A C 1
ATOM 2106 O O . LEU A 1 272 ? -3.229 38.031 5.941 1 95.06 272 LEU A O 1
ATOM 2110 N N . THR A 1 273 ? -2.158 39.031 4.215 1 97.25 273 THR A N 1
ATOM 2111 C CA . THR A 1 273 ? -3.254 38.969 3.258 1 97.25 273 THR A CA 1
ATOM 2112 C C . THR A 1 273 ? -3.77 37.531 3.135 1 97.25 273 THR A C 1
ATOM 2114 O O . THR A 1 273 ? -2.98 36.594 3.078 1 97.25 273 THR A O 1
ATOM 2117 N N . THR A 1 274 ? -5.137 37.375 3.184 1 97.81 274 THR A N 1
ATOM 2118 C CA . THR A 1 274 ? -5.789 36.062 2.984 1 97.81 274 THR A CA 1
ATOM 2119 C C . THR A 1 274 ? -6.016 35.812 1.498 1 97.81 274 THR A C 1
ATOM 2121 O O . THR A 1 274 ? -6.523 36.688 0.777 1 97.81 274 THR A O 1
ATOM 2124 N N . ILE A 1 275 ? -5.562 34.625 1.054 1 96.88 275 ILE A N 1
ATOM 2125 C CA . ILE A 1 275 ? -5.812 34.281 -0.34 1 96.88 275 ILE A CA 1
ATOM 2126 C C . ILE A 1 275 ? -6.355 32.875 -0.423 1 96.88 275 ILE A C 1
ATOM 2128 O O . ILE A 1 275 ? -6.176 32.062 0.5 1 96.88 275 ILE A O 1
ATOM 2132 N N . ASP A 1 276 ? -7.07 32.531 -1.479 1 96.94 276 ASP A N 1
ATOM 2133 C CA . ASP A 1 276 ? -7.48 31.188 -1.874 1 96.94 276 ASP A CA 1
ATOM 2134 C C . ASP A 1 276 ? -8.359 30.547 -0.801 1 96.94 276 ASP A C 1
ATOM 2136 O O . ASP A 1 276 ? -8.125 29.391 -0.413 1 96.94 276 ASP A O 1
ATOM 2140 N N . SER A 1 277 ? -9.297 31.297 -0.275 1 98.06 277 SER A N 1
ATOM 2141 C CA . SER A 1 277 ? -10.258 30.719 0.659 1 98.06 277 SER A CA 1
ATOM 2142 C C . SER A 1 277 ? -11.164 29.703 -0.036 1 98.06 277 SER A C 1
ATOM 2144 O O . SER A 1 277 ? -11.719 29.984 -1.103 1 98.06 277 SER A O 1
ATOM 2146 N N . GLU A 1 278 ? -11.242 28.516 0.466 1 97.44 278 GLU A N 1
ATOM 2147 C CA . GLU A 1 278 ? -12.109 27.5 -0.141 1 97.44 278 GLU A CA 1
ATOM 2148 C C . GLU A 1 278 ? -12.617 26.516 0.901 1 97.44 278 GLU A C 1
ATOM 2150 O O . GLU A 1 278 ? -12.023 26.375 1.972 1 97.44 278 GLU A O 1
ATOM 2155 N N . VAL A 1 279 ? -13.781 25.891 0.598 1 97.69 279 VAL A N 1
ATOM 2156 C CA . VAL A 1 279 ? -14.352 24.828 1.42 1 97.69 279 VAL A CA 1
ATOM 2157 C C . VAL A 1 279 ? -13.805 23.484 0.965 1 97.69 279 VAL A C 1
ATOM 2159 O O . VAL A 1 279 ? -13.938 23.109 -0.205 1 97.69 279 VAL A O 1
ATOM 2162 N N . LEU A 1 280 ? -13.164 22.766 1.895 1 97.88 280 LEU A N 1
ATOM 2163 C CA . LEU A 1 280 ? -12.609 21.453 1.564 1 97.88 280 LEU A CA 1
ATOM 2164 C C . LEU A 1 280 ? -13.656 20.359 1.725 1 97.88 280 LEU A C 1
ATOM 2166 O O . LEU A 1 280 ? -13.617 19.344 1.025 1 97.88 280 LEU A O 1
ATOM 2170 N N . TRP A 1 281 ? -14.523 20.578 2.674 1 97.25 281 TRP A N 1
ATOM 2171 C CA . TRP A 1 281 ? -15.508 19.547 2.971 1 97.25 281 TRP A CA 1
ATOM 2172 C C . TRP A 1 281 ? -16.703 20.125 3.725 1 97.25 281 TRP A C 1
ATOM 2174 O O . TRP A 1 281 ? -16.531 20.984 4.598 1 97.25 281 TRP A O 1
ATOM 2184 N N . ASN A 1 282 ? -17.906 19.719 3.385 1 95.88 282 ASN A N 1
ATOM 2185 C CA . ASN A 1 282 ? -19.141 19.984 4.113 1 95.88 282 ASN A CA 1
ATOM 2186 C C . ASN A 1 282 ? -19.875 18.703 4.473 1 95.88 282 ASN A C 1
ATOM 2188 O O . ASN A 1 282 ? -19.938 17.766 3.664 1 95.88 282 ASN A O 1
ATOM 2192 N N . ARG A 1 283 ? -20.312 18.766 5.703 1 90.94 283 ARG A N 1
ATOM 2193 C CA . ARG A 1 283 ? -21.141 17.625 6.062 1 90.94 283 ARG A CA 1
ATOM 2194 C C . ARG A 1 283 ? -22.344 17.516 5.129 1 90.94 283 ARG A C 1
ATOM 2196 O O . ARG A 1 283 ? -23 18.516 4.816 1 90.94 283 ARG A O 1
ATOM 2203 N N . GLY A 1 284 ? -22.766 16.359 4.723 1 78 284 GLY A N 1
ATOM 2204 C CA . GLY A 1 284 ? -23.906 16.125 3.852 1 78 284 GLY A CA 1
ATOM 2205 C C . GLY A 1 284 ? -23.578 16.312 2.381 1 78 284 GLY A C 1
ATOM 2206 O O . GLY A 1 284 ? -24.422 16.047 1.517 1 78 284 GLY A O 1
ATOM 2207 N N . SER A 1 285 ? -22.562 16.969 2.031 1 63.22 285 SER A N 1
ATOM 2208 C CA . SER A 1 285 ? -22.188 17.188 0.634 1 63.22 285 SER A CA 1
ATOM 2209 C C . SER A 1 285 ? -21.781 15.883 -0.038 1 63.22 285 SER A C 1
ATOM 2211 O O . SER A 1 285 ? -21.203 15.891 -1.121 1 63.22 285 SER A O 1
ATOM 2213 N N . ASN A 1 286 ? -22.312 14.867 0.468 1 51.81 286 ASN A N 1
ATOM 2214 C CA . ASN A 1 286 ? -21.922 13.695 -0.311 1 51.81 286 ASN A CA 1
ATOM 2215 C C . ASN A 1 286 ? -22.391 13.805 -1.762 1 51.81 286 ASN A C 1
ATOM 2217 O O . ASN A 1 286 ? -23.469 14.32 -2.033 1 51.81 286 ASN A O 1
ATOM 2221 N N . GLY A 1 287 ? -21.625 13.93 -2.664 1 41.19 287 GLY A N 1
ATOM 2222 C CA . GLY A 1 287 ? -21.922 13.938 -4.086 1 41.19 287 GLY A CA 1
ATOM 2223 C C . GLY A 1 287 ? -23 12.938 -4.477 1 41.19 287 GLY A C 1
ATOM 2224 O O . GLY A 1 287 ? -22.75 11.734 -4.512 1 41.19 287 GLY A O 1
ATOM 2225 N N . ARG A 1 288 ? -24.234 13.016 -4.07 1 39.47 288 ARG A N 1
ATOM 2226 C CA . ARG A 1 288 ? -25.219 12.219 -4.785 1 39.47 288 ARG A CA 1
ATOM 2227 C C . ARG A 1 288 ? -25.078 12.383 -6.297 1 39.47 288 ARG A C 1
ATOM 2229 O O . ARG A 1 288 ? -25.203 13.5 -6.812 1 39.47 288 ARG A O 1
ATOM 2236 N N . ARG A 1 289 ? -24.344 11.562 -6.949 1 35.81 289 ARG A N 1
ATOM 2237 C CA . ARG A 1 289 ? -24.719 11.367 -8.352 1 35.81 289 ARG A CA 1
ATOM 2238 C C . ARG A 1 289 ? -26.219 11.188 -8.508 1 35.81 289 ARG A C 1
ATOM 2240 O O . ARG A 1 289 ? -26.812 10.305 -7.871 1 35.81 289 ARG A O 1
ATOM 2247 N N . ARG A 1 290 ? -27.109 12 -8.852 1 31.64 290 ARG A N 1
ATOM 2248 C CA . ARG A 1 290 ? -28.391 11.719 -9.469 1 31.64 290 ARG A CA 1
ATOM 2249 C C . ARG A 1 290 ? -28.25 10.688 -10.578 1 31.64 290 ARG A C 1
ATOM 2251 O O . ARG A 1 290 ? -27.406 10.828 -11.461 1 31.64 290 ARG A O 1
ATOM 2258 N N . LYS A 1 291 ? -28.578 9.352 -10.414 1 32.81 291 LYS A N 1
ATOM 2259 C CA . LYS A 1 291 ? -28.984 8.422 -11.469 1 32.81 291 LYS A CA 1
ATOM 2260 C C . LYS A 1 291 ? -29.828 9.133 -12.531 1 32.81 291 LYS A C 1
ATOM 2262 O O . LYS A 1 291 ? -31 9.43 -12.305 1 32.81 291 LYS A O 1
ATOM 2267 N N . ASP A 1 292 ? -29.328 10.062 -13.266 1 27.11 292 ASP A N 1
ATOM 2268 C CA . ASP A 1 292 ? -30.156 10.242 -14.461 1 27.11 292 ASP A CA 1
ATOM 2269 C C . ASP A 1 292 ? -30.344 8.922 -15.203 1 27.11 292 ASP A C 1
ATOM 2271 O O . ASP A 1 292 ? -29.359 8.281 -15.602 1 27.11 292 ASP A O 1
ATOM 2275 N N . HIS A 1 293 ? -31.297 8.133 -14.82 1 28.16 293 HIS A N 1
ATOM 2276 C CA . HIS A 1 293 ? -32 7.125 -15.594 1 28.16 293 HIS A CA 1
ATOM 2277 C C . HIS A 1 293 ? -32.156 7.539 -17.047 1 28.16 293 HIS A C 1
ATOM 2279 O O . HIS A 1 293 ? -33.031 8.336 -17.406 1 28.16 293 HIS A O 1
ATOM 2285 N N . ASP A 1 294 ? -31.156 8.07 -17.719 1 23.67 294 ASP A N 1
ATOM 2286 C CA . ASP A 1 294 ? -31.547 8.086 -19.125 1 23.67 294 ASP A CA 1
ATOM 2287 C C . ASP A 1 294 ? -31.922 6.691 -19.609 1 23.67 294 ASP A C 1
ATOM 2289 O O . ASP A 1 294 ? -31.125 5.758 -19.531 1 23.67 294 ASP A O 1
ATOM 2293 N N . ARG A 1 295 ? -33.188 6.344 -19.5 1 25.92 295 ARG A N 1
ATOM 2294 C CA . ARG A 1 295 ? -34.062 5.449 -20.234 1 25.92 295 ARG A CA 1
ATOM 2295 C C . ARG A 1 295 ? -33.812 5.512 -21.734 1 25.92 295 ARG A C 1
ATOM 2297 O O . ARG A 1 295 ? -34.531 4.902 -22.531 1 25.92 295 ARG A O 1
ATOM 2304 N N . SER A 1 296 ? -32.688 5.891 -22.438 1 21.8 296 SER A N 1
ATOM 2305 C CA . SER A 1 296 ? -32.875 5.406 -23.812 1 21.8 296 SER A CA 1
ATOM 2306 C C . SER A 1 296 ? -32.656 3.9 -23.891 1 21.8 296 SER A C 1
ATOM 2308 O O . SER A 1 296 ? -31.922 3.326 -23.094 1 21.8 296 SER A O 1
ATOM 2310 N N . MET B 1 1 ? 3.867 -29.516 -8.453 1 96.06 1 MET B N 1
ATOM 2311 C CA . MET B 1 1 ? 2.781 -28.781 -7.809 1 96.06 1 MET B CA 1
ATOM 2312 C C . MET B 1 1 ? 2.014 -27.938 -8.82 1 96.06 1 MET B C 1
ATOM 2314 O O . MET B 1 1 ? 2.59 -27.469 -9.805 1 96.06 1 MET B O 1
ATOM 2318 N N . ILE B 1 2 ? 0.712 -27.781 -8.594 1 97.56 2 ILE B N 1
ATOM 2319 C CA . ILE B 1 2 ? -0.143 -26.922 -9.414 1 97.56 2 ILE B CA 1
ATOM 2320 C C . ILE B 1 2 ? -0.546 -25.688 -8.617 1 97.56 2 ILE B C 1
ATOM 2322 O O . ILE B 1 2 ? -0.941 -25.797 -7.453 1 97.56 2 ILE B O 1
ATOM 2326 N N . SER B 1 3 ? -0.318 -24.531 -9.172 1 97.81 3 SER B N 1
ATOM 2327 C CA . SER B 1 3 ? -0.841 -23.281 -8.602 1 97.81 3 SER B CA 1
ATOM 2328 C C . SER B 1 3 ? -2.031 -22.766 -9.406 1 97.81 3 SER B C 1
ATOM 2330 O O . SER B 1 3 ? -1.903 -22.484 -10.602 1 97.81 3 SER B O 1
ATOM 2332 N N . LEU B 1 4 ? -3.162 -22.719 -8.805 1 97.31 4 LEU B N 1
ATOM 2333 C CA . LEU B 1 4 ? -4.379 -22.219 -9.438 1 97.31 4 LEU B CA 1
ATOM 2334 C C . LEU B 1 4 ? -4.562 -20.734 -9.18 1 97.31 4 LEU B C 1
ATOM 2336 O O . LEU B 1 4 ? -4.641 -20.312 -8.023 1 97.31 4 LEU B O 1
ATOM 2340 N N . ALA B 1 5 ? -4.668 -19.969 -10.211 1 95.38 5 ALA B N 1
ATOM 2341 C CA . ALA B 1 5 ? -4.547 -18.516 -10.125 1 95.38 5 ALA B CA 1
ATOM 2342 C C . ALA B 1 5 ? -5.918 -17.859 -10.016 1 95.38 5 ALA B C 1
ATOM 2344 O O . ALA B 1 5 ? -6.082 -16.688 -10.367 1 95.38 5 ALA B O 1
ATOM 2345 N N . GLY B 1 6 ? -6.953 -18.594 -9.617 1 96.12 6 GLY B N 1
ATOM 2346 C CA . GLY B 1 6 ? -8.266 -18.016 -9.375 1 96.12 6 GLY B CA 1
ATOM 2347 C C . GLY B 1 6 ? -9.234 -18.25 -10.516 1 96.12 6 GLY B C 1
ATOM 2348 O O . GLY B 1 6 ? -8.852 -18.766 -11.57 1 96.12 6 GLY B O 1
ATOM 2349 N N . ASP B 1 7 ? -10.547 -17.875 -10.25 1 96.31 7 ASP B N 1
ATOM 2350 C CA . ASP B 1 7 ? -11.625 -18.25 -11.156 1 96.31 7 ASP B CA 1
ATOM 2351 C C . ASP B 1 7 ? -11.602 -19.75 -11.445 1 96.31 7 ASP B C 1
ATOM 2353 O O . ASP B 1 7 ? -11.625 -20.156 -12.609 1 96.31 7 ASP B O 1
ATOM 2357 N N . ASN B 1 8 ? -11.453 -20.438 -10.391 1 95.31 8 ASN B N 1
ATOM 2358 C CA . ASN B 1 8 ? -11.367 -21.891 -10.445 1 95.31 8 ASN B CA 1
ATOM 2359 C C . ASN B 1 8 ? -12.695 -22.516 -10.891 1 95.31 8 ASN B C 1
ATOM 2361 O O . ASN B 1 8 ? -12.711 -23.609 -11.453 1 95.31 8 ASN B O 1
ATOM 2365 N N . ILE B 1 9 ? -13.711 -21.781 -10.594 1 94.44 9 ILE B N 1
ATOM 2366 C CA . ILE B 1 9 ? -15.039 -22.109 -11.125 1 94.44 9 ILE B CA 1
ATOM 2367 C C . ILE B 1 9 ? -15.734 -20.828 -11.578 1 94.44 9 ILE B C 1
ATOM 2369 O O . ILE B 1 9 ? -15.32 -19.719 -11.211 1 94.44 9 ILE B O 1
ATOM 2373 N N . PHE B 1 10 ? -16.703 -21.016 -12.438 1 94.38 10 PHE B N 1
ATOM 2374 C CA . PHE B 1 10 ? -17.641 -19.938 -12.719 1 94.38 10 PHE B CA 1
ATOM 2375 C C . PHE B 1 10 ? -18.875 -20.047 -11.82 1 94.38 10 PHE B C 1
ATOM 2377 O O . PHE B 1 10 ? -19.844 -20.719 -12.164 1 94.38 10 PHE B O 1
ATOM 2384 N N . GLY B 1 11 ? -18.812 -19.344 -10.758 1 91.81 11 GLY B N 1
ATOM 2385 C CA . GLY B 1 11 ? -19.812 -19.5 -9.703 1 91.81 11 GLY B CA 1
ATOM 2386 C C . GLY B 1 11 ? -21.219 -19.25 -10.172 1 91.81 11 GLY B C 1
ATOM 2387 O O . GLY B 1 11 ? -22.156 -19.969 -9.773 1 91.81 11 GLY B O 1
ATOM 2388 N N . ALA B 1 12 ? -21.375 -18.312 -11.062 1 91.12 12 ALA B N 1
ATOM 2389 C CA . ALA B 1 12 ? -22.703 -17.906 -11.5 1 91.12 12 ALA B CA 1
ATOM 2390 C C . ALA B 1 12 ? -23.406 -19.031 -12.25 1 91.12 12 ALA B C 1
ATOM 2392 O O . ALA B 1 12 ? -24.641 -19.109 -12.258 1 91.12 12 ALA B O 1
ATOM 2393 N N . ASP B 1 13 ? -22.641 -19.922 -12.781 1 91.88 13 ASP B N 1
ATOM 2394 C CA . ASP B 1 13 ? -23.188 -21.031 -13.547 1 91.88 13 ASP B CA 1
ATOM 2395 C C . ASP B 1 13 ? -23.109 -22.344 -12.75 1 91.88 13 ASP B C 1
ATOM 2397 O O . ASP B 1 13 ? -23.328 -23.422 -13.297 1 91.88 13 ASP B O 1
ATOM 2401 N N . SER B 1 14 ? -22.766 -22.25 -11.5 1 91.75 14 SER B N 1
ATOM 2402 C CA . SER B 1 14 ? -22.641 -23.438 -10.656 1 91.75 14 SER B CA 1
ATOM 2403 C C . SER B 1 14 ? -23.844 -23.578 -9.734 1 91.75 14 SER B C 1
ATOM 2405 O O . SER B 1 14 ? -24.188 -22.656 -8.992 1 91.75 14 SER B O 1
ATOM 2407 N N . THR B 1 15 ? -24.547 -24.703 -9.836 1 94.31 15 THR B N 1
ATOM 2408 C CA . THR B 1 15 ? -25.672 -24.953 -8.938 1 94.31 15 THR B CA 1
ATOM 2409 C C . THR B 1 15 ? -25.172 -25.406 -7.566 1 94.31 15 THR B C 1
ATOM 2411 O O . THR B 1 15 ? -25.906 -25.328 -6.582 1 94.31 15 THR B O 1
ATOM 2414 N N . ASP B 1 16 ? -24 -25.938 -7.531 1 97.12 16 ASP B N 1
ATOM 2415 C CA . ASP B 1 16 ? -23.312 -26.35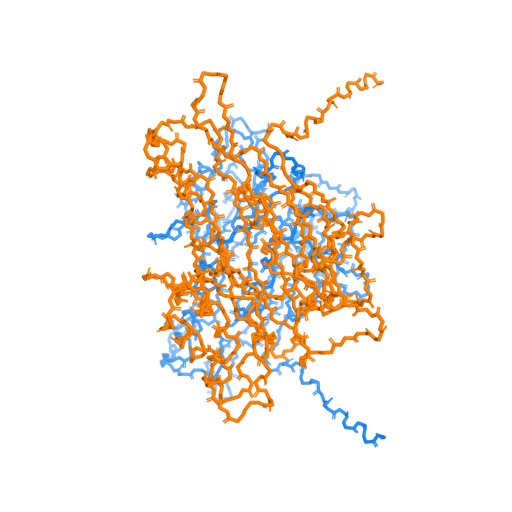9 -6.316 1 97.12 16 ASP B CA 1
ATOM 2416 C C . ASP B 1 16 ? -21.828 -26.031 -6.387 1 97.12 16 ASP B C 1
ATOM 2418 O O . ASP B 1 16 ? -21.047 -26.781 -6.977 1 97.12 16 ASP B O 1
ATOM 2422 N N . ALA B 1 17 ? -21.438 -24.969 -5.746 1 97.31 17 ALA B N 1
ATOM 2423 C CA . ALA B 1 17 ? -20.078 -24.438 -5.855 1 97.31 17 ALA B CA 1
ATOM 2424 C C . ALA B 1 17 ? -19.062 -25.453 -5.336 1 97.31 17 ALA B C 1
ATOM 2426 O O . ALA B 1 17 ? -17.984 -25.609 -5.918 1 97.31 17 ALA B O 1
ATOM 2427 N N . ALA B 1 18 ? -19.359 -26.109 -4.238 1 97.94 18 ALA B N 1
ATOM 2428 C CA . ALA B 1 18 ? -18.438 -27.094 -3.664 1 97.94 18 ALA B CA 1
ATOM 2429 C C . ALA B 1 18 ? -18.188 -28.25 -4.633 1 97.94 18 ALA B C 1
ATOM 2431 O O . ALA B 1 18 ? -17.047 -28.641 -4.859 1 97.94 18 ALA B O 1
ATOM 2432 N N . LYS B 1 19 ? -19.219 -28.75 -5.203 1 97.5 19 LYS B N 1
ATOM 2433 C CA . LYS B 1 19 ? -19.109 -29.859 -6.152 1 97.5 19 LYS B CA 1
ATOM 2434 C C . LYS B 1 19 ? -18.344 -29.422 -7.402 1 97.5 19 LYS B C 1
ATOM 2436 O O . LYS B 1 19 ? -17.562 -30.203 -7.957 1 97.5 19 LYS B O 1
ATOM 2441 N N . SER B 1 20 ? -18.703 -28.234 -7.844 1 96.88 20 SER B N 1
ATOM 2442 C CA . SER B 1 20 ? -17.984 -27.703 -9.008 1 96.88 20 SER B CA 1
ATOM 2443 C C . SER B 1 20 ? -16.484 -27.578 -8.727 1 96.88 20 SER B C 1
ATOM 2445 O O . SER B 1 20 ? -15.664 -27.906 -9.586 1 96.88 20 SER B O 1
ATOM 2447 N N . MET B 1 21 ? -16.156 -27.125 -7.531 1 97.12 21 MET B N 1
ATOM 2448 C CA . MET B 1 21 ? -14.758 -27 -7.145 1 97.12 21 MET B CA 1
ATOM 2449 C C . MET B 1 21 ? -14.078 -28.359 -7.066 1 97.12 21 MET B C 1
ATOM 2451 O O . MET B 1 21 ? -12.953 -28.531 -7.543 1 97.12 21 MET B O 1
ATOM 2455 N N . ASP B 1 22 ? -14.789 -29.312 -6.508 1 97.88 22 ASP B N 1
ATOM 2456 C CA . ASP B 1 22 ? -14.273 -30.688 -6.469 1 97.88 22 ASP B CA 1
ATOM 2457 C C . ASP B 1 22 ? -13.938 -31.188 -7.871 1 97.88 22 ASP B C 1
ATOM 2459 O O . ASP B 1 22 ? -12.883 -31.781 -8.086 1 97.88 22 ASP B O 1
ATOM 2463 N N . ALA B 1 23 ? -14.836 -30.922 -8.758 1 96.31 23 ALA B N 1
ATOM 2464 C CA . ALA B 1 23 ? -14.664 -31.391 -10.133 1 96.31 23 ALA B CA 1
ATOM 2465 C C . ALA B 1 23 ? -13.477 -30.688 -10.797 1 96.31 23 ALA B C 1
ATOM 2467 O O . ALA B 1 23 ? -12.711 -31.328 -11.531 1 96.31 23 ALA B O 1
ATOM 2468 N N . ALA B 1 24 ? -13.359 -29.438 -10.562 1 95.31 24 ALA B N 1
ATOM 2469 C CA . ALA B 1 24 ? -12.289 -28.641 -11.164 1 95.31 24 ALA B CA 1
ATOM 2470 C C . ALA B 1 24 ? -10.922 -29.141 -10.719 1 95.31 24 ALA B C 1
ATOM 2472 O O . ALA B 1 24 ? -9.961 -29.141 -11.492 1 95.31 24 ALA B O 1
ATOM 2473 N N . ILE B 1 25 ? -10.82 -29.578 -9.461 1 96.75 25 ILE B N 1
ATOM 2474 C CA . ILE B 1 25 ? -9.523 -29.922 -8.875 1 96.75 25 ILE B CA 1
ATOM 2475 C C . ILE B 1 25 ? -9.297 -31.422 -8.969 1 96.75 25 ILE B C 1
ATOM 2477 O O . ILE B 1 25 ? -8.172 -31.906 -8.766 1 96.75 25 ILE B O 1
ATOM 2481 N N . ALA B 1 26 ? -10.234 -32.219 -9.352 1 97.25 26 ALA B N 1
ATOM 2482 C CA . ALA B 1 26 ? -10.25 -33.688 -9.352 1 97.25 26 ALA B CA 1
ATOM 2483 C C . ALA B 1 26 ? -9.047 -34.25 -10.109 1 97.25 26 ALA B C 1
ATOM 2485 O O . ALA B 1 26 ? -8.414 -35.188 -9.664 1 97.25 26 ALA B O 1
ATOM 2486 N N . PRO B 1 27 ? -8.758 -33.656 -11.273 1 95.56 27 PRO B N 1
ATOM 2487 C CA . PRO B 1 27 ? -7.605 -34.219 -11.992 1 95.56 27 PRO B CA 1
ATOM 2488 C C . PRO B 1 27 ? -6.32 -34.156 -11.172 1 95.56 27 PRO B C 1
ATOM 2490 O O . PRO B 1 27 ? -5.523 -35.094 -11.211 1 95.56 27 PRO B O 1
ATOM 2493 N N . ALA B 1 28 ? -6.078 -33.062 -10.453 1 96.44 28 ALA B N 1
ATOM 2494 C CA . ALA B 1 28 ? -4.891 -32.969 -9.609 1 96.44 28 ALA B CA 1
ATOM 2495 C C . ALA B 1 28 ? -4.898 -34.031 -8.508 1 96.44 28 ALA B C 1
ATOM 2497 O O . ALA B 1 28 ? -3.871 -34.656 -8.234 1 96.44 28 ALA B O 1
ATOM 2498 N N . ILE B 1 29 ? -6.051 -34.25 -7.949 1 97.12 29 ILE B N 1
ATOM 2499 C CA . ILE B 1 29 ? -6.199 -35.219 -6.855 1 97.12 29 ILE B CA 1
ATOM 2500 C C . ILE B 1 29 ? -6.004 -36.625 -7.387 1 97.12 29 ILE B C 1
ATOM 2502 O O . ILE B 1 29 ? -5.305 -37.438 -6.77 1 97.12 29 ILE B O 1
ATOM 2506 N N . THR B 1 30 ? -6.57 -36.906 -8.508 1 97.62 30 THR B N 1
ATOM 2507 C CA . THR B 1 30 ? -6.465 -38.219 -9.125 1 97.62 30 THR B CA 1
ATOM 2508 C C . THR B 1 30 ? -5.008 -38.562 -9.438 1 97.62 30 THR B C 1
ATOM 2510 O O . THR B 1 30 ? -4.582 -39.688 -9.289 1 97.62 30 THR B O 1
ATOM 2513 N N . MET B 1 31 ? -4.305 -37.594 -9.828 1 97.62 31 MET B N 1
ATOM 2514 C CA . MET B 1 31 ? -2.898 -37.781 -10.18 1 97.62 31 MET B CA 1
ATOM 2515 C C . MET B 1 31 ? -2.01 -37.656 -8.945 1 97.62 31 MET B C 1
ATOM 2517 O O . MET B 1 31 ? -0.784 -37.719 -9.055 1 97.62 31 MET B O 1
ATOM 2521 N N . ASN B 1 32 ? -2.625 -37.5 -7.84 1 98.06 32 ASN B N 1
ATOM 2522 C CA . ASN B 1 32 ? -1.947 -37.406 -6.551 1 98.06 32 ASN B CA 1
ATOM 2523 C C . ASN B 1 32 ? -0.917 -36.281 -6.547 1 98.06 32 ASN B C 1
ATOM 2525 O O . ASN B 1 32 ? 0.206 -36.469 -6.07 1 98.06 32 ASN B O 1
ATOM 2529 N N . LEU B 1 33 ? -1.288 -35.125 -7.121 1 97.69 33 LEU B N 1
ATOM 2530 C CA . LEU B 1 33 ? -0.435 -33.938 -7.148 1 97.69 33 LEU B CA 1
ATOM 2531 C C . LEU B 1 33 ? -0.821 -32.969 -6.039 1 97.69 33 LEU B C 1
ATOM 2533 O O . LEU B 1 33 ? -1.999 -32.844 -5.695 1 97.69 33 LEU B O 1
ATOM 2537 N N . ARG B 1 34 ? 0.207 -32.312 -5.457 1 98.12 34 ARG B N 1
ATOM 2538 C CA . ARG B 1 34 ? -0.056 -31.203 -4.555 1 98.12 34 ARG B CA 1
ATOM 2539 C C . ARG B 1 34 ? -0.451 -29.953 -5.332 1 98.12 34 ARG B C 1
ATOM 2541 O O . ARG B 1 34 ? -0.006 -29.75 -6.465 1 98.12 34 ARG B O 1
ATOM 2548 N N . TRP B 1 35 ? -1.298 -29.156 -4.711 1 98.44 35 TRP B N 1
ATOM 2549 C CA . TRP B 1 35 ? -1.777 -27.969 -5.398 1 98.44 35 TRP B CA 1
ATOM 2550 C C . TRP B 1 35 ? -2.092 -26.859 -4.402 1 98.44 35 TRP B C 1
ATOM 2552 O O . TRP B 1 35 ? -2.273 -27.109 -3.209 1 98.44 35 TRP B O 1
ATOM 2562 N N . ALA B 1 36 ? -2.023 -25.625 -4.824 1 98.62 36 ALA B N 1
ATOM 2563 C CA . ALA B 1 36 ? -2.395 -24.406 -4.098 1 98.62 36 ALA B CA 1
ATOM 2564 C C . ALA B 1 36 ? -3.229 -23.484 -4.973 1 98.62 36 ALA B C 1
ATOM 2566 O O . ALA B 1 36 ? -3.117 -23.5 -6.199 1 98.62 36 ALA B O 1
ATOM 2567 N N . ALA B 1 37 ? -4.074 -22.703 -4.312 1 98.38 37 ALA B N 1
ATOM 2568 C CA . ALA B 1 37 ? -4.988 -21.875 -5.098 1 98.38 37 ALA B CA 1
ATOM 2569 C C . ALA B 1 37 ? -5.16 -20.5 -4.473 1 98.38 37 ALA B C 1
ATOM 2571 O O . ALA B 1 37 ? -5.039 -20.344 -3.254 1 98.38 37 ALA B O 1
ATOM 2572 N N . VAL B 1 38 ? -5.367 -19.547 -5.301 1 98.44 38 VAL B N 1
ATOM 2573 C CA . VAL B 1 38 ? -5.945 -18.266 -4.887 1 98.44 38 VAL B CA 1
ATOM 2574 C C . VAL B 1 38 ? -7.359 -18.141 -5.445 1 98.44 38 VAL B C 1
ATOM 2576 O O . VAL B 1 38 ? -7.77 -18.922 -6.305 1 98.44 38 VAL B O 1
ATOM 2579 N N . LEU B 1 39 ? -8.102 -17.172 -4.906 1 98.38 39 LEU B N 1
ATOM 2580 C CA . LEU B 1 39 ? -9.484 -16.953 -5.324 1 98.38 39 LEU B CA 1
ATOM 2581 C C . LEU B 1 39 ? -9.562 -15.93 -6.445 1 98.38 39 LEU B C 1
ATOM 2583 O O . LEU B 1 39 ? -8.781 -14.969 -6.469 1 98.38 39 LEU B O 1
ATOM 2587 N N . GLY B 1 40 ? -10.492 -16.172 -7.383 1 97.44 40 GLY B N 1
ATOM 2588 C CA . GLY B 1 40 ? -10.852 -15.18 -8.383 1 97.44 40 GLY B CA 1
ATOM 2589 C C . GLY B 1 40 ? -12.211 -14.555 -8.141 1 97.44 40 GLY B C 1
ATOM 2590 O O . GLY B 1 40 ? -12.961 -15 -7.266 1 97.44 40 GLY B O 1
ATOM 2591 N N . ASN B 1 41 ? -12.516 -13.5 -8.93 1 97.12 41 ASN B N 1
ATOM 2592 C CA . ASN B 1 41 ? -13.734 -12.734 -8.703 1 97.12 41 ASN B CA 1
ATOM 2593 C C . ASN B 1 41 ? -14.977 -13.539 -9.07 1 97.12 41 ASN B C 1
ATOM 2595 O O . ASN B 1 41 ? -16.094 -13.188 -8.656 1 97.12 41 ASN B O 1
ATOM 2599 N N . HIS B 1 42 ? -14.844 -14.648 -9.742 1 96.56 42 HIS B N 1
ATOM 2600 C CA . HIS B 1 42 ? -16.016 -15.422 -10.141 1 96.56 42 HIS B CA 1
ATOM 2601 C C . HIS B 1 42 ? -16.234 -16.609 -9.211 1 96.56 42 HIS B C 1
ATOM 2603 O O . HIS B 1 42 ? -17.281 -17.266 -9.273 1 96.56 42 HIS B O 1
ATOM 2609 N N . ASP B 1 43 ? -15.344 -16.922 -8.398 1 97.06 43 ASP B N 1
ATOM 2610 C CA . ASP B 1 43 ? -15.391 -18.141 -7.602 1 97.06 43 ASP B CA 1
ATOM 2611 C C . ASP B 1 43 ? -16.578 -18.125 -6.648 1 97.06 43 ASP B C 1
ATOM 2613 O O . ASP B 1 43 ? -17.188 -19.172 -6.375 1 97.06 43 ASP B O 1
ATOM 2617 N N . GLN B 1 44 ? -16.922 -16.875 -6.117 1 96.56 44 GLN B N 1
ATOM 2618 C CA . GLN B 1 44 ? -17.906 -16.781 -5.039 1 96.56 44 GLN B CA 1
ATOM 2619 C C . GLN B 1 44 ? -19.281 -16.406 -5.578 1 96.56 44 GLN B C 1
ATOM 2621 O O . GLN B 1 44 ? -20.156 -16.016 -4.82 1 96.56 44 GLN B O 1
ATOM 2626 N N . GLU B 1 45 ? -19.516 -16.562 -6.836 1 95.88 45 GLU B N 1
ATOM 2627 C CA . GLU B 1 45 ? -20.75 -16.109 -7.453 1 95.88 45 GLU B CA 1
ATOM 2628 C C . GLU B 1 45 ? -21.828 -17.188 -7.398 1 95.88 45 GLU B C 1
ATOM 2630 O O . GLU B 1 45 ? -22.922 -17 -7.918 1 95.88 45 GLU B O 1
ATOM 2635 N N . GLY B 1 46 ? -21.547 -18.328 -6.77 1 95.44 46 GLY B N 1
ATOM 2636 C CA . GLY B 1 46 ? -22.484 -19.422 -6.629 1 95.44 46 GLY B CA 1
ATOM 2637 C C . GLY B 1 46 ? -23 -19.578 -5.215 1 95.44 46 GLY B C 1
ATOM 2638 O O . GLY B 1 46 ? -23.406 -18.594 -4.578 1 95.44 46 GLY B O 1
ATOM 2639 N N . THR B 1 47 ? -23.078 -20.797 -4.777 1 97.44 47 THR B N 1
ATOM 2640 C CA . THR B 1 47 ? -23.766 -21.109 -3.537 1 97.44 47 THR B CA 1
ATOM 2641 C C . THR B 1 47 ? -22.859 -20.891 -2.33 1 97.44 47 THR B C 1
ATOM 2643 O O . THR B 1 47 ? -23.328 -20.938 -1.187 1 97.44 47 THR B O 1
ATOM 2646 N N . LEU B 1 48 ? -21.578 -20.656 -2.533 1 97.56 48 LEU B N 1
ATOM 2647 C CA . LEU B 1 48 ? -20.656 -20.391 -1.437 1 97.56 48 LEU B CA 1
ATOM 2648 C C . LEU B 1 48 ? -20.203 -18.938 -1.457 1 97.56 48 LEU B C 1
ATOM 2650 O O . LEU B 1 48 ? -19.953 -18.375 -2.525 1 97.56 48 LEU B O 1
ATOM 2654 N N . SER B 1 49 ? -20.109 -18.375 -0.225 1 97.44 49 SER B N 1
ATOM 2655 C CA . SER B 1 49 ? -19.422 -17.094 -0.087 1 97.44 49 SER B CA 1
ATOM 2656 C C . SER B 1 49 ? -17.938 -17.234 -0.413 1 97.44 49 SER B C 1
ATOM 2658 O O . SER B 1 49 ? -17.422 -18.344 -0.554 1 97.44 49 SER B O 1
ATOM 2660 N N . ARG B 1 50 ? -17.312 -16.141 -0.604 1 97.56 50 ARG B N 1
ATOM 2661 C CA . ARG B 1 50 ? -15.883 -16.141 -0.848 1 97.56 50 ARG B CA 1
ATOM 2662 C C . ARG B 1 50 ? -15.141 -16.891 0.261 1 97.56 50 ARG B C 1
ATOM 2664 O O . ARG B 1 50 ? -14.258 -17.703 -0.012 1 97.56 50 ARG B O 1
ATOM 2671 N N . GLU B 1 51 ? -15.477 -16.531 1.537 1 98.19 51 GLU B N 1
ATOM 2672 C CA . GLU B 1 51 ? -14.93 -17.25 2.686 1 98.19 51 GLU B CA 1
ATOM 2673 C C . GLU B 1 51 ? -15.227 -18.734 2.59 1 98.19 51 GLU B C 1
ATOM 2675 O O . GLU B 1 51 ? -14.359 -19.562 2.863 1 98.19 51 GLU B O 1
ATOM 2680 N N . GLY B 1 52 ? -16.422 -19.047 2.227 1 98.31 52 GLY B N 1
ATOM 2681 C CA . GLY B 1 52 ? -16.828 -20.438 2.09 1 98.31 52 GLY B CA 1
ATOM 2682 C C . GLY B 1 52 ? -16.031 -21.188 1.043 1 98.31 52 GLY B C 1
ATOM 2683 O O . GLY B 1 52 ? -15.664 -22.344 1.244 1 98.31 52 GLY B O 1
ATOM 2684 N N . VAL B 1 53 ? -15.75 -20.547 -0.064 1 98.44 53 VAL B N 1
ATOM 2685 C CA . VAL B 1 53 ? -14.961 -21.156 -1.121 1 98.44 53 VAL B CA 1
ATOM 2686 C C . VAL B 1 53 ? -13.57 -21.5 -0.594 1 98.44 53 VAL B C 1
ATOM 2688 O O . VAL B 1 53 ? -13.078 -22.609 -0.795 1 98.44 53 VAL B O 1
ATOM 2691 N N . MET B 1 54 ? -12.961 -20.547 0.115 1 98.69 54 MET B N 1
ATOM 2692 C CA . MET B 1 54 ? -11.602 -20.781 0.611 1 98.69 54 MET B CA 1
ATOM 2693 C C . MET B 1 54 ? -11.586 -21.891 1.655 1 98.69 54 MET B C 1
ATOM 2695 O O . MET B 1 54 ? -10.688 -22.719 1.664 1 98.69 54 MET B O 1
ATOM 2699 N N . ARG B 1 55 ? -12.57 -21.906 2.49 1 98.62 55 ARG B N 1
ATOM 2700 C CA . ARG B 1 55 ? -12.664 -22.969 3.484 1 98.62 55 ARG B CA 1
ATOM 2701 C C . ARG B 1 55 ? -12.773 -24.328 2.816 1 98.62 55 ARG B C 1
ATOM 2703 O O . ARG B 1 55 ? -12.18 -25.312 3.283 1 98.62 55 ARG B O 1
ATOM 2710 N N . HIS B 1 56 ? -13.555 -24.391 1.784 1 98.69 56 HIS B N 1
ATOM 2711 C CA . HIS B 1 56 ? -13.688 -25.641 1.045 1 98.69 56 HIS B CA 1
ATOM 2712 C C . HIS B 1 56 ? -12.352 -26.062 0.453 1 98.69 56 HIS B C 1
ATOM 2714 O O . HIS B 1 56 ? -11.961 -27.234 0.585 1 98.69 56 HIS B O 1
ATOM 2720 N N . LEU B 1 57 ? -11.656 -25.156 -0.167 1 98.62 57 LEU B N 1
ATOM 2721 C CA . LEU B 1 57 ? -10.375 -25.438 -0.807 1 98.62 57 LEU B CA 1
ATOM 2722 C C . LEU B 1 57 ? -9.375 -25.969 0.204 1 98.62 57 LEU B C 1
ATOM 2724 O O . LEU B 1 57 ? -8.648 -26.938 -0.082 1 98.62 57 LEU B O 1
ATOM 2728 N N . VAL B 1 58 ? -9.32 -25.375 1.397 1 98.5 58 VAL B N 1
ATOM 2729 C CA . VAL B 1 58 ? -8.328 -25.719 2.408 1 98.5 58 VAL B CA 1
ATOM 2730 C C . VAL B 1 58 ? -8.641 -27.109 2.979 1 98.5 58 VAL B C 1
ATOM 2732 O O . VAL B 1 58 ? -7.773 -27.75 3.566 1 98.5 58 VAL B O 1
ATOM 2735 N N . GLY B 1 59 ? -9.836 -27.609 2.758 1 98.19 59 GLY B N 1
ATOM 2736 C CA . GLY B 1 59 ? -10.242 -28.906 3.271 1 98.19 59 GLY B CA 1
ATOM 2737 C C . GLY B 1 59 ? -10.094 -30.031 2.254 1 98.19 59 GLY B C 1
ATOM 2738 O O . GLY B 1 59 ? -10.305 -31.203 2.574 1 98.19 59 GLY B O 1
ATOM 2739 N N . MET B 1 60 ? -9.719 -29.719 1.104 1 98.38 60 MET B N 1
ATOM 2740 C CA . MET B 1 60 ? -9.648 -30.719 0.032 1 98.38 60 MET B CA 1
ATOM 2741 C C . MET B 1 60 ? -8.359 -31.516 0.111 1 98.38 60 MET B C 1
ATOM 2743 O O . MET B 1 60 ? -7.363 -31.047 0.671 1 98.38 60 MET B O 1
ATOM 2747 N N . LYS B 1 61 ? -8.422 -32.656 -0.52 1 98 61 LYS B N 1
ATOM 2748 C CA . LYS B 1 61 ? -7.27 -33.562 -0.515 1 98 61 LYS B CA 1
ATOM 2749 C C . LYS B 1 61 ? -6.094 -32.969 -1.267 1 98 61 LYS B C 1
ATOM 2751 O O . LYS B 1 61 ? -6.273 -32.312 -2.307 1 98 61 LYS B O 1
ATOM 2756 N N . ASN B 1 62 ? -4.867 -33.125 -0.744 1 98.19 62 ASN B N 1
ATOM 2757 C CA . ASN B 1 62 ? -3.584 -32.781 -1.348 1 98.19 62 ASN B CA 1
ATOM 2758 C C . ASN B 1 62 ? -3.404 -31.266 -1.457 1 98.19 62 ASN B C 1
ATOM 2760 O O . ASN B 1 62 ? -2.471 -30.781 -2.105 1 98.19 62 ASN B O 1
ATOM 2764 N N . THR B 1 63 ? -4.254 -30.484 -0.803 1 98.75 63 THR B N 1
ATOM 2765 C CA . THR B 1 63 ? -4.156 -29.031 -0.859 1 98.75 63 THR B CA 1
ATOM 2766 C C . THR B 1 63 ? -2.951 -28.547 -0.059 1 98.75 63 THR B C 1
ATOM 2768 O O . THR B 1 63 ? -2.605 -29.125 0.971 1 98.75 63 THR B O 1
ATOM 2771 N N . LEU B 1 64 ? -2.334 -27.516 -0.604 1 98.69 64 LEU B N 1
ATOM 2772 C CA . LEU B 1 64 ? -1.325 -26.766 0.146 1 98.69 64 LEU B CA 1
ATOM 2773 C C . LEU B 1 64 ? -1.847 -25.391 0.542 1 98.69 64 LEU B C 1
ATOM 2775 O O . LEU B 1 64 ? -1.122 -24.594 1.151 1 98.69 64 LEU B O 1
ATOM 2779 N N . SER B 1 65 ? -3.117 -25.094 0.153 1 98.69 65 SER B N 1
ATOM 2780 C CA . SER B 1 65 ? -3.709 -23.797 0.444 1 98.69 65 SER B CA 1
ATOM 2781 C C . SER B 1 65 ? -3.982 -23.625 1.936 1 98.69 65 SER B C 1
ATOM 2783 O O . SER B 1 65 ? -4.254 -24.609 2.633 1 98.69 65 SER B O 1
ATOM 2785 N N . ARG B 1 66 ? -3.855 -22.453 2.357 1 98.56 66 ARG B N 1
ATOM 2786 C CA . ARG B 1 66 ? -4.207 -22.078 3.723 1 98.56 66 ARG B CA 1
ATOM 2787 C C . ARG B 1 66 ? -5.191 -20.906 3.738 1 98.56 66 ARG B C 1
ATOM 2789 O O . ARG B 1 66 ? -5.23 -20.109 2.799 1 98.56 66 ARG B O 1
ATOM 2796 N N . PHE B 1 67 ? -5.984 -20.922 4.758 1 98.31 67 PHE B N 1
ATOM 2797 C CA . PHE B 1 67 ? -7.047 -19.922 4.848 1 98.31 67 PHE B CA 1
ATOM 2798 C C . PHE B 1 67 ? -6.465 -18.531 5 1 98.31 67 PHE B C 1
ATOM 2800 O O . PHE B 1 67 ? -6.723 -17.641 4.176 1 98.31 67 PHE B O 1
ATOM 2807 N N . ASN B 1 68 ? -5.754 -18.156 5.969 1 98.5 68 ASN B N 1
ATOM 2808 C CA . ASN B 1 68 ? -5.047 -16.938 6.352 1 98.5 68 ASN B CA 1
ATOM 2809 C C . ASN B 1 68 ? -4.035 -17.188 7.461 1 98.5 68 ASN B C 1
ATOM 2811 O O . ASN B 1 68 ? -4.098 -18.219 8.133 1 98.5 68 ASN B O 1
ATOM 2815 N N . PRO B 1 69 ? -3.033 -16.297 7.531 1 96.88 69 PRO B N 1
ATOM 2816 C CA . PRO B 1 69 ? -2.15 -16.469 8.688 1 96.88 69 PRO B CA 1
ATOM 2817 C C . PRO B 1 69 ? -2.889 -16.359 10.016 1 96.88 69 PRO B C 1
ATOM 2819 O O . PRO B 1 69 ? -3.873 -15.633 10.125 1 96.88 69 PRO B O 1
ATOM 2822 N N . GLU B 1 70 ? -2.398 -17.062 10.961 1 93.62 70 GLU B N 1
ATOM 2823 C CA . GLU B 1 70 ? -3.012 -17.016 12.289 1 93.62 70 GLU B CA 1
ATOM 2824 C C . GLU B 1 70 ? -2.549 -15.797 13.078 1 93.62 70 GLU B C 1
ATOM 2826 O O . GLU B 1 70 ? -1.405 -15.359 12.938 1 93.62 70 GLU B O 1
ATOM 2831 N N . GLY B 1 71 ? -3.447 -15.258 13.883 1 90 71 GLY B N 1
ATOM 2832 C CA . GLY B 1 71 ? -3.074 -14.234 14.844 1 90 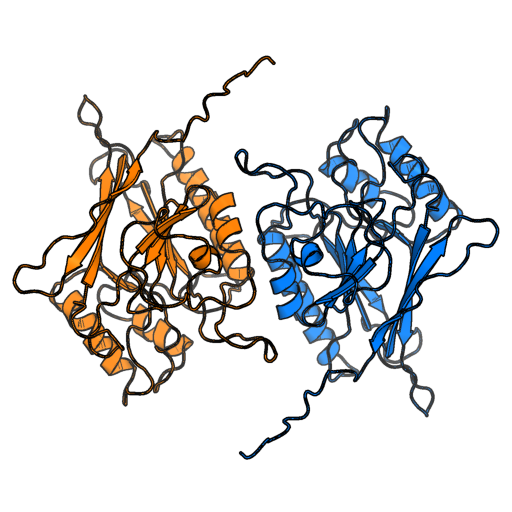71 GLY B CA 1
ATOM 2833 C C . GLY B 1 71 ? -2.99 -12.844 14.242 1 90 71 GLY B C 1
ATOM 2834 O O . GLY B 1 71 ? -2.496 -11.914 14.883 1 90 71 GLY B O 1
ATOM 2835 N N . VAL B 1 72 ? -3.346 -12.766 12.992 1 87.31 72 VAL B N 1
ATOM 2836 C CA . VAL B 1 72 ? -3.273 -11.445 12.383 1 87.31 72 VAL B CA 1
ATOM 2837 C C . VAL B 1 72 ? -4.617 -11.094 11.75 1 87.31 72 VAL B C 1
ATOM 2839 O O . VAL B 1 72 ? -5.285 -11.953 11.172 1 87.31 72 VAL B O 1
ATOM 2842 N N . GLU B 1 73 ? -4.992 -9.836 11.906 1 90.38 73 GLU B N 1
ATOM 2843 C CA . GLU B 1 73 ? -6.137 -9.336 11.156 1 90.38 73 GLU B CA 1
ATOM 2844 C C . GLU B 1 73 ? -5.742 -8.984 9.719 1 90.38 73 GLU B C 1
ATOM 2846 O O . GLU B 1 73 ? -4.895 -8.125 9.5 1 90.38 73 GLU B O 1
ATOM 2851 N N . ILE B 1 74 ? -6.336 -9.703 8.781 1 96.06 74 ILE B N 1
ATOM 2852 C CA . ILE B 1 74 ? -5.934 -9.555 7.391 1 96.06 74 ILE B CA 1
ATOM 2853 C C . ILE B 1 74 ? -7.164 -9.625 6.488 1 96.06 74 ILE B C 1
ATOM 2855 O O . ILE B 1 74 ? -8.07 -10.43 6.723 1 96.06 74 ILE B O 1
ATOM 2859 N N . ASP B 1 75 ? -7.191 -8.75 5.508 1 96.88 75 ASP B N 1
ATOM 2860 C CA . ASP B 1 75 ? -8.305 -8.727 4.559 1 96.88 75 ASP B CA 1
ATOM 2861 C C . ASP B 1 75 ? -8.281 -9.961 3.664 1 96.88 75 ASP B C 1
ATOM 2863 O O . ASP B 1 75 ? -7.215 -10.508 3.375 1 96.88 75 ASP B O 1
ATOM 2867 N N . GLY B 1 76 ? -9.484 -10.359 3.254 1 97.56 76 GLY B N 1
ATOM 2868 C CA . GLY B 1 76 ? -9.602 -11.43 2.273 1 97.56 76 GLY B CA 1
ATOM 2869 C C . GLY B 1 76 ? -9.398 -12.812 2.867 1 97.56 76 GLY B C 1
ATOM 2870 O O . GLY B 1 76 ? -9.328 -12.961 4.09 1 97.56 76 GLY B O 1
ATOM 2871 N N . PHE B 1 77 ? -9.406 -13.773 2.018 1 98.5 77 PHE B N 1
ATOM 2872 C CA . PHE B 1 77 ? -9.258 -15.18 2.375 1 98.5 77 PHE B CA 1
ATOM 2873 C C . PHE B 1 77 ? -8.273 -15.875 1.442 1 98.5 77 PHE B C 1
ATOM 2875 O O . PHE B 1 77 ? -8.367 -15.742 0.22 1 98.5 77 PHE B O 1
ATOM 2882 N N . GLY B 1 78 ? -7.395 -16.641 2.027 1 98.44 78 GLY B N 1
ATOM 2883 C CA . GLY B 1 78 ? -6.395 -17.312 1.219 1 98.44 78 GLY B CA 1
ATOM 2884 C C . GLY B 1 78 ? -5.129 -16.5 1.021 1 98.44 78 GLY B C 1
ATOM 2885 O O . GLY B 1 78 ? -4.668 -16.328 -0.11 1 98.44 78 GLY B O 1
ATOM 2886 N N . ASN B 1 79 ? -4.676 -15.82 2.088 1 98.81 79 ASN B N 1
ATOM 2887 C CA . ASN B 1 79 ? -3.35 -15.211 2.154 1 98.81 79 ASN B CA 1
ATOM 2888 C C . ASN B 1 79 ? -2.359 -16.094 2.898 1 98.81 79 ASN B C 1
ATOM 2890 O O . ASN B 1 79 ? -2.516 -16.344 4.094 1 98.81 79 ASN B O 1
ATOM 2894 N N . TYR B 1 80 ? -1.364 -16.609 2.16 1 98.81 80 TYR B N 1
ATOM 2895 C CA . TYR B 1 80 ? -0.448 -17.562 2.785 1 98.81 80 TYR B CA 1
ATOM 2896 C C . TYR B 1 80 ? 0.827 -17.719 1.964 1 98.81 80 TYR B C 1
ATOM 2898 O O . TYR B 1 80 ? 0.918 -17.203 0.849 1 98.81 80 TYR B O 1
ATOM 2906 N N . ASN B 1 81 ? 1.807 -18.266 2.6 1 98.62 81 ASN B N 1
ATOM 2907 C CA . ASN B 1 81 ? 3.033 -18.578 1.871 1 98.62 81 ASN B CA 1
ATOM 2908 C C . ASN B 1 81 ? 3.412 -20.047 2.012 1 98.62 81 ASN B C 1
ATOM 2910 O O . ASN B 1 81 ? 2.992 -20.719 2.959 1 98.62 81 ASN B O 1
ATOM 2914 N N . LEU B 1 82 ? 4.078 -20.547 1.033 1 98.44 82 LEU B N 1
ATOM 2915 C CA . LEU B 1 82 ? 4.652 -21.891 1.026 1 98.44 82 LEU B CA 1
ATOM 2916 C C . LEU B 1 82 ? 6.168 -21.828 0.851 1 98.44 82 LEU B C 1
ATOM 2918 O O . LEU B 1 82 ? 6.672 -21.047 0.04 1 98.44 82 LEU B O 1
ATOM 2922 N N . GLU B 1 83 ? 6.848 -22.609 1.635 1 97.25 83 GLU B N 1
ATOM 2923 C CA . GLU B 1 83 ? 8.305 -22.703 1.524 1 97.25 83 GLU B CA 1
ATOM 2924 C C . GLU B 1 83 ? 8.703 -23.984 0.797 1 97.25 83 GLU B C 1
ATOM 2926 O O . GLU B 1 83 ? 8.18 -25.062 1.083 1 97.25 83 GLU B O 1
ATOM 2931 N N . VAL B 1 84 ? 9.516 -23.828 -0.174 1 96.56 84 VAL B N 1
ATOM 2932 C CA . VAL B 1 84 ? 10.102 -24.984 -0.853 1 96.56 84 VAL B CA 1
ATOM 2933 C C . VAL B 1 84 ? 11.477 -25.281 -0.272 1 96.56 84 VAL B C 1
ATOM 2935 O O . VAL B 1 84 ? 12.375 -24.438 -0.327 1 96.56 84 VAL B O 1
ATOM 2938 N N . GLY B 1 85 ? 11.609 -26.469 0.281 1 93.81 85 GLY B N 1
ATOM 2939 C CA . GLY B 1 85 ? 12.867 -26.875 0.894 1 93.81 85 GLY B CA 1
ATOM 2940 C C . GLY B 1 85 ? 13.906 -27.328 -0.116 1 93.81 85 GLY B C 1
ATOM 2941 O O . GLY B 1 85 ? 13.57 -27.688 -1.245 1 93.81 85 GLY B O 1
ATOM 2942 N N . GLY B 1 86 ? 15.148 -27.25 0.36 1 91.56 86 GLY B N 1
ATOM 2943 C CA . GLY B 1 86 ? 16.234 -27.766 -0.456 1 91.56 86 GLY B CA 1
ATOM 2944 C C . GLY B 1 86 ? 16.172 -29.266 -0.65 1 91.56 86 GLY B C 1
ATOM 2945 O O . GLY B 1 86 ? 15.211 -29.906 -0.246 1 91.56 86 GLY B O 1
ATOM 2946 N N . VAL B 1 87 ? 17.234 -29.734 -1.31 1 91.19 87 VAL B N 1
ATOM 2947 C CA . VAL B 1 87 ? 17.281 -31.141 -1.68 1 91.19 87 VAL B CA 1
ATOM 2948 C C . VAL B 1 87 ? 17.453 -32 -0.428 1 91.19 87 VAL B C 1
ATOM 2950 O O . VAL B 1 87 ? 18.328 -31.75 0.393 1 91.19 87 VAL B O 1
ATOM 2953 N N . GLU B 1 88 ? 16.609 -32.969 -0.315 1 90.81 88 GLU B N 1
ATOM 2954 C CA . GLU B 1 88 ? 16.688 -33.875 0.812 1 90.81 88 GLU B CA 1
ATOM 2955 C C . GLU B 1 88 ? 18.062 -34.531 0.906 1 90.81 88 GLU B C 1
ATOM 2957 O O . GLU B 1 88 ? 18.656 -34.875 -0.113 1 90.81 88 GLU B O 1
ATOM 2962 N N . GLY B 1 89 ? 18.531 -34.688 2.051 1 89.06 89 GLY B N 1
ATOM 2963 C CA . GLY B 1 89 ? 19.812 -35.344 2.273 1 89.06 89 GLY B CA 1
ATOM 2964 C C . GLY B 1 89 ? 21 -34.406 2.158 1 89.06 89 GLY B C 1
ATOM 2965 O O . GLY B 1 89 ? 22.141 -34.844 2.279 1 89.06 89 GLY B O 1
ATOM 2966 N N . THR B 1 90 ? 20.688 -33.219 1.837 1 88.69 90 THR B N 1
ATOM 2967 C CA . THR B 1 90 ? 21.766 -32.219 1.74 1 88.69 90 THR B CA 1
ATOM 2968 C C . THR B 1 90 ? 21.703 -31.25 2.91 1 88.69 90 THR B C 1
ATOM 2970 O O . THR B 1 90 ? 20.812 -31.328 3.746 1 88.69 90 THR B O 1
ATOM 2973 N N . LEU B 1 91 ? 22.672 -30.359 2.947 1 85.56 91 LEU B N 1
ATOM 2974 C CA . LEU B 1 91 ? 22.734 -29.359 4.008 1 85.56 91 LEU B CA 1
ATOM 2975 C C . LEU B 1 91 ? 21.578 -28.359 3.891 1 85.56 91 LEU B C 1
ATOM 2977 O O . LEU B 1 91 ? 21.25 -27.672 4.852 1 85.56 91 LEU B O 1
ATOM 2981 N N . LEU B 1 92 ? 20.953 -28.344 2.725 1 86.75 92 LEU B N 1
ATOM 2982 C CA . LEU B 1 92 ? 19.891 -27.375 2.492 1 86.75 92 LEU B CA 1
ATOM 2983 C C . LEU B 1 92 ? 18.516 -28 2.756 1 86.75 92 LEU B C 1
ATOM 2985 O O . LEU B 1 92 ? 17.484 -27.328 2.664 1 86.75 92 LEU B O 1
ATOM 2989 N N . ALA B 1 93 ? 18.469 -29.234 3.121 1 86.62 93 ALA B N 1
ATOM 2990 C CA . ALA B 1 93 ? 17.234 -30 3.178 1 86.62 93 ALA B CA 1
ATOM 2991 C C . ALA B 1 93 ? 16.188 -29.297 4.031 1 86.62 93 ALA B C 1
ATOM 2993 O O . ALA B 1 93 ? 15 -29.297 3.695 1 86.62 93 ALA B O 1
ATOM 2994 N N . ASN B 1 94 ? 16.562 -28.672 5.086 1 84.94 94 ASN B N 1
ATOM 2995 C CA . ASN B 1 94 ? 15.594 -28.047 5.988 1 84.94 94 ASN B CA 1
ATOM 2996 C C . ASN B 1 94 ? 15.562 -26.531 5.828 1 84.94 94 ASN B C 1
ATOM 2998 O O . ASN B 1 94 ? 15.039 -25.828 6.684 1 84.94 94 ASN B O 1
ATOM 3002 N N . LYS B 1 95 ? 16.109 -26.125 4.727 1 90.19 95 LYS B N 1
ATOM 3003 C CA . LYS B 1 95 ? 16.141 -24.688 4.453 1 90.19 95 LYS B CA 1
ATOM 3004 C C . LYS B 1 95 ? 15.266 -24.344 3.256 1 90.19 95 LYS B C 1
ATOM 3006 O O . LYS B 1 95 ? 15.258 -25.047 2.254 1 90.19 95 LYS B O 1
ATOM 3011 N N . SER B 1 96 ? 14.523 -23.328 3.459 1 93.69 96 SER B N 1
ATOM 3012 C CA . SER B 1 96 ? 13.703 -22.859 2.346 1 93.69 96 SER B CA 1
ATOM 3013 C C . SER B 1 96 ? 14.555 -22.234 1.252 1 93.69 96 SER B C 1
ATOM 3015 O O . SER B 1 96 ? 15.297 -21.281 1.506 1 93.69 96 SER B O 1
ATOM 3017 N N . VAL B 1 97 ? 14.469 -22.75 0.045 1 95.44 97 VAL B N 1
ATOM 3018 C CA . VAL B 1 97 ? 15.305 -22.234 -1.036 1 95.44 97 VAL B CA 1
ATOM 3019 C C . VAL B 1 97 ? 14.438 -21.469 -2.027 1 95.44 97 VAL B C 1
ATOM 3021 O O . VAL B 1 97 ? 14.961 -20.797 -2.922 1 95.44 97 VAL B O 1
ATOM 3024 N N . LEU B 1 98 ? 13.148 -21.562 -1.954 1 97.56 98 LEU B N 1
ATOM 3025 C CA . LEU B 1 98 ? 12.164 -20.844 -2.756 1 97.56 98 LEU B CA 1
ATOM 3026 C C . LEU B 1 98 ? 10.898 -20.578 -1.952 1 97.56 98 LEU B C 1
ATOM 3028 O O . LEU B 1 98 ? 10.406 -21.469 -1.256 1 97.56 98 LEU B O 1
ATOM 3032 N N . ASN B 1 99 ? 10.438 -19.328 -2.004 1 98.38 99 ASN B N 1
ATOM 3033 C CA . ASN B 1 99 ? 9.211 -18.969 -1.298 1 98.38 99 ASN B CA 1
ATOM 3034 C C . ASN B 1 99 ? 8.086 -18.609 -2.268 1 98.38 99 ASN B C 1
ATOM 3036 O O . ASN B 1 99 ? 8.312 -17.891 -3.248 1 98.38 99 ASN B O 1
ATOM 3040 N N . LEU B 1 100 ? 6.922 -19.141 -2.051 1 98.81 100 LEU B N 1
ATOM 3041 C CA . LEU B 1 100 ? 5.73 -18.859 -2.844 1 98.81 100 LEU B CA 1
ATOM 3042 C C . LEU B 1 100 ? 4.699 -18.094 -2.021 1 98.81 100 LEU B C 1
ATOM 3044 O O . LEU B 1 100 ? 4.27 -18.562 -0.965 1 98.81 100 LEU B O 1
ATOM 3048 N N . TYR B 1 101 ? 4.363 -16.938 -2.508 1 98.88 101 TYR B N 1
ATOM 3049 C CA . TYR B 1 101 ? 3.332 -16.141 -1.844 1 98.88 101 TYR B CA 1
ATOM 3050 C C . TYR B 1 101 ? 2.012 -16.234 -2.6 1 98.88 101 TYR B C 1
ATOM 3052 O O . TYR B 1 101 ? 1.983 -16.094 -3.826 1 98.88 101 TYR B O 1
ATOM 3060 N N . PHE B 1 102 ? 0.956 -16.453 -1.877 1 98.94 102 PHE B N 1
ATOM 3061 C CA . PHE B 1 102 ? -0.406 -16.438 -2.398 1 98.94 102 PHE B CA 1
ATOM 3062 C C . PHE B 1 102 ? -1.241 -15.367 -1.716 1 98.94 102 PHE B C 1
ATOM 3064 O O . PHE B 1 102 ? -1.305 -15.305 -0.486 1 98.94 102 PHE B O 1
ATOM 3071 N N . LEU B 1 103 ? -1.823 -14.5 -2.531 1 98.88 103 LEU B N 1
ATOM 3072 C CA . LEU B 1 103 ? -2.586 -13.398 -1.96 1 98.88 103 LEU B CA 1
ATOM 3073 C C . LEU B 1 103 ? -3.969 -13.305 -2.594 1 98.88 103 LEU B C 1
ATOM 3075 O O . LEU B 1 103 ? -4.121 -13.516 -3.799 1 98.88 103 LEU B O 1
ATOM 3079 N N . ASP B 1 104 ? -4.93 -12.914 -1.795 1 98.75 104 ASP B N 1
ATOM 3080 C CA . ASP B 1 104 ? -6.289 -12.656 -2.256 1 98.75 104 ASP B CA 1
ATOM 3081 C C . ASP B 1 104 ? -6.43 -11.242 -2.805 1 98.75 104 ASP B C 1
ATOM 3083 O O . ASP B 1 104 ? -6.516 -10.281 -2.037 1 98.75 104 ASP B O 1
ATOM 3087 N N . SER B 1 105 ? -6.547 -11.172 -4.113 1 98.5 105 SER B N 1
ATOM 3088 C CA . SER B 1 105 ? -6.625 -9.852 -4.73 1 98.5 105 SER B CA 1
ATOM 3089 C C . SER B 1 105 ? -8.055 -9.32 -4.715 1 98.5 105 SER B C 1
ATOM 3091 O O . SER B 1 105 ? -8.328 -8.234 -5.238 1 98.5 105 SER B O 1
ATOM 3093 N N . GLY B 1 106 ? -8.945 -10.086 -4.137 1 96.5 106 GLY B N 1
ATOM 3094 C CA . GLY B 1 106 ? -10.32 -9.633 -4.012 1 96.5 106 GLY B CA 1
ATOM 3095 C C . GLY B 1 106 ? -11.156 -9.914 -5.246 1 96.5 106 GLY B C 1
ATOM 3096 O O . GLY B 1 106 ? -10.812 -10.773 -6.059 1 96.5 106 GLY B O 1
ATOM 3097 N N . ASP B 1 107 ? -12.312 -9.266 -5.316 1 96.06 107 ASP B N 1
ATOM 3098 C CA . ASP B 1 107 ? -13.273 -9.398 -6.414 1 96.06 107 ASP B CA 1
ATOM 3099 C C . ASP B 1 107 ? -13.617 -8.031 -7.004 1 96.06 107 ASP B C 1
ATOM 3101 O O . ASP B 1 107 ? -12.844 -7.48 -7.789 1 96.06 107 ASP B O 1
ATOM 3105 N N . ARG B 1 108 ? -14.57 -7.418 -6.551 1 94.94 108 ARG B N 1
ATOM 3106 C CA . ARG B 1 108 ? -14.922 -6.059 -6.945 1 94.94 108 ARG B CA 1
ATOM 3107 C C . ARG B 1 108 ? -14.469 -5.047 -5.898 1 94.94 108 ARG B C 1
ATOM 3109 O O . ARG B 1 108 ? -14.195 -5.414 -4.75 1 94.94 108 ARG B O 1
ATOM 3116 N N . SER B 1 109 ? -14.359 -3.797 -6.387 1 95.06 109 SER B N 1
ATOM 3117 C CA . SER B 1 109 ? -14.023 -2.709 -5.473 1 95.06 109 SER B CA 1
ATOM 3118 C C . SER B 1 109 ? -14.961 -2.693 -4.27 1 95.06 109 SER B C 1
ATOM 3120 O O . SER B 1 109 ? -16.172 -2.881 -4.414 1 95.06 109 SER B O 1
ATOM 3122 N N . THR B 1 110 ? -14.359 -2.494 -3.09 1 90.75 110 THR B N 1
ATOM 3123 C CA . THR B 1 110 ? -15.164 -2.422 -1.876 1 90.75 110 THR B CA 1
ATOM 3124 C C . THR B 1 110 ? -15.547 -0.977 -1.566 1 90.75 110 THR B C 1
ATOM 3126 O O . THR B 1 110 ? -16.266 -0.713 -0.602 1 90.75 110 THR B O 1
ATOM 3129 N N . VAL B 1 111 ? -15.016 -0.065 -2.354 1 91.56 111 VAL B N 1
ATOM 3130 C CA . VAL B 1 111 ? -15.375 1.346 -2.258 1 91.56 111 VAL B CA 1
ATOM 3131 C C . VAL B 1 111 ? -16.469 1.669 -3.273 1 91.56 111 VAL B C 1
ATOM 3133 O O . VAL B 1 111 ? -16.234 1.621 -4.484 1 91.56 111 VAL B O 1
ATOM 3136 N N . TRP B 1 112 ? -17.625 2.02 -2.828 1 87.94 112 TRP B N 1
ATOM 3137 C CA . TRP B 1 112 ? -18.828 2.016 -3.635 1 87.94 112 TRP B CA 1
ATOM 3138 C C . TRP B 1 112 ? -18.719 2.994 -4.801 1 87.94 112 TRP B C 1
ATOM 3140 O O . TRP B 1 112 ? -19.344 2.807 -5.844 1 87.94 112 TRP B O 1
ATOM 3150 N N . TRP B 1 113 ? -17.922 4.02 -4.637 1 88.38 113 TRP B N 1
ATOM 3151 C CA . TRP B 1 113 ? -17.875 5.027 -5.691 1 88.38 113 TRP B CA 1
ATOM 3152 C C . TRP B 1 113 ? -16.688 4.781 -6.625 1 88.38 113 TRP B C 1
ATOM 3154 O O . TRP B 1 113 ? -16.438 5.574 -7.539 1 88.38 113 TRP B O 1
ATOM 3164 N N . ILE B 1 114 ? -15.953 3.805 -6.367 1 92.56 114 ILE B N 1
ATOM 3165 C CA . ILE B 1 114 ? -14.906 3.363 -7.281 1 92.56 114 ILE B CA 1
ATOM 3166 C C . ILE B 1 114 ? -15.352 2.094 -8 1 92.56 114 ILE B C 1
ATOM 3168 O O . ILE B 1 114 ? -15.391 1.015 -7.406 1 92.56 114 ILE B O 1
ATOM 3172 N N . PRO B 1 115 ? -15.648 2.207 -9.25 1 94.44 115 PRO B N 1
ATOM 3173 C CA . PRO B 1 115 ? -16.094 1.02 -9.977 1 94.44 115 PRO B CA 1
ATOM 3174 C C . PRO B 1 115 ? -14.945 0.074 -10.328 1 94.44 115 PRO B C 1
ATOM 3176 O O . PRO B 1 115 ? -13.781 0.46 -10.242 1 94.44 115 PRO B O 1
ATOM 3179 N N . GLY B 1 116 ? -15.406 -1.188 -10.664 1 96.5 116 GLY B N 1
ATOM 3180 C CA . GLY B 1 116 ? -14.438 -2.123 -11.203 1 96.5 116 GLY B CA 1
ATOM 3181 C C . GLY B 1 116 ? -13.945 -3.133 -10.18 1 96.5 116 GLY B C 1
ATOM 3182 O O . GLY B 1 116 ? -14.719 -3.586 -9.328 1 96.5 116 GLY B O 1
ATOM 3183 N N . TYR B 1 117 ? -12.68 -3.473 -10.328 1 97.44 117 TYR B N 1
ATOM 3184 C CA . TYR B 1 117 ? -12.164 -4.609 -9.578 1 97.44 117 TYR B CA 1
ATOM 3185 C C . TYR B 1 117 ? -11.5 -4.156 -8.281 1 97.44 117 TYR B C 1
ATOM 3187 O O . TYR B 1 117 ? -11.156 -2.982 -8.133 1 97.44 117 TYR B O 1
ATOM 3195 N N . GLY B 1 118 ? -11.43 -5.109 -7.383 1 96.94 118 GLY B N 1
ATOM 3196 C CA . GLY B 1 118 ? -10.766 -4.867 -6.109 1 96.94 118 GLY B CA 1
ATOM 3197 C C . GLY B 1 118 ? -9.258 -4.984 -6.191 1 96.94 118 GLY B C 1
ATOM 3198 O O . GLY B 1 118 ? -8.695 -5.16 -7.277 1 96.94 118 GLY B O 1
ATOM 3199 N N . TRP B 1 119 ? -8.578 -4.777 -5.051 1 98 119 TRP B N 1
ATOM 3200 C CA . TRP B 1 119 ? -7.117 -4.75 -4.98 1 98 119 TRP B CA 1
ATOM 3201 C C . TRP B 1 119 ? -6.625 -5.34 -3.664 1 98 119 TRP B C 1
ATOM 3203 O O . TRP B 1 119 ? -7.418 -5.594 -2.756 1 98 119 TRP B O 1
ATOM 3213 N N . ILE B 1 120 ? -5.332 -5.68 -3.617 1 98.44 120 ILE B N 1
ATOM 3214 C CA . ILE B 1 120 ? -4.688 -6.199 -2.416 1 98.44 120 ILE B CA 1
ATOM 3215 C C . ILE B 1 120 ? -4.551 -5.086 -1.381 1 98.44 120 ILE B C 1
ATOM 3217 O O . ILE B 1 120 ? -3.963 -4.035 -1.664 1 98.44 120 ILE B O 1
ATOM 3221 N N . LYS B 1 121 ? -5.004 -5.352 -0.146 1 97.81 121 LYS B N 1
ATOM 3222 C CA . LYS B 1 121 ? -5.172 -4.312 0.868 1 97.81 121 LYS B CA 1
ATOM 3223 C C . LYS B 1 121 ? -3.893 -4.129 1.682 1 97.81 121 LYS B C 1
ATOM 3225 O O . LYS B 1 121 ? -2.975 -4.949 1.598 1 97.81 121 LYS B O 1
ATOM 3230 N N . ALA B 1 122 ? -3.879 -3.072 2.441 1 96.81 122 ALA B N 1
ATOM 3231 C CA . ALA B 1 122 ? -2.713 -2.701 3.24 1 96.81 122 ALA B CA 1
ATOM 3232 C C . ALA B 1 122 ? -2.365 -3.795 4.246 1 96.81 122 ALA B C 1
ATOM 3234 O O . ALA B 1 122 ? -1.188 -4.066 4.492 1 96.81 122 ALA B O 1
ATOM 3235 N N . SER B 1 123 ? -3.406 -4.359 4.836 1 96.81 123 SER B N 1
ATOM 3236 C CA . SER B 1 123 ? -3.146 -5.406 5.82 1 96.81 123 SER B CA 1
ATOM 3237 C C . SER B 1 123 ? -2.441 -6.598 5.18 1 96.81 123 SER B C 1
ATOM 3239 O O . SER B 1 123 ? -1.559 -7.203 5.789 1 96.81 123 SER B O 1
ATOM 3241 N N . GLN B 1 124 ? -2.818 -6.941 3.982 1 98.5 124 GLN B N 1
ATOM 3242 C CA . GLN B 1 124 ? -2.182 -8.031 3.248 1 98.5 124 GLN B CA 1
ATOM 3243 C C . GLN B 1 124 ? -0.735 -7.688 2.902 1 98.5 124 GLN B C 1
ATOM 3245 O O . GLN B 1 124 ? 0.154 -8.531 3.016 1 98.5 124 GLN B O 1
ATOM 3250 N N . GLN B 1 125 ? -0.588 -6.469 2.52 1 98.44 125 GLN B N 1
ATOM 3251 C CA . GLN B 1 125 ? 0.747 -6.016 2.146 1 98.44 125 GLN B CA 1
ATOM 3252 C C . GLN B 1 125 ? 1.686 -6.016 3.35 1 98.44 125 GLN B C 1
ATOM 3254 O O . GLN B 1 125 ? 2.859 -6.371 3.229 1 98.44 125 GLN B O 1
ATOM 3259 N N . ALA B 1 126 ? 1.19 -5.57 4.484 1 97.12 126 ALA B N 1
ATOM 3260 C CA . ALA B 1 126 ? 1.997 -5.578 5.699 1 97.12 126 ALA B CA 1
ATOM 3261 C C . ALA B 1 126 ? 2.391 -6.996 6.09 1 97.12 126 ALA B C 1
ATOM 3263 O O . ALA B 1 126 ? 3.547 -7.254 6.441 1 97.12 126 ALA B O 1
ATOM 3264 N N . TRP B 1 127 ? 1.439 -7.914 6.023 1 97.75 127 TRP B N 1
ATOM 3265 C CA . TRP B 1 127 ? 1.735 -9.312 6.316 1 97.75 127 TRP B CA 1
ATOM 3266 C C . TRP B 1 127 ? 2.795 -9.859 5.363 1 97.75 127 TRP B C 1
ATOM 3268 O O . TRP B 1 127 ? 3.746 -10.516 5.789 1 97.75 127 TRP B O 1
ATOM 3278 N N . PHE B 1 128 ? 2.588 -9.594 4.078 1 98.62 128 PHE B N 1
ATOM 3279 C CA . PHE B 1 128 ? 3.52 -10.047 3.049 1 98.62 128 PHE B CA 1
ATOM 3280 C C . PHE B 1 128 ? 4.934 -9.555 3.348 1 98.62 128 PHE B C 1
ATOM 3282 O O . PHE B 1 128 ? 5.887 -10.336 3.314 1 98.62 128 PHE B O 1
ATOM 3289 N N . LYS B 1 129 ? 5.039 -8.266 3.576 1 97.38 129 LYS B N 1
ATOM 3290 C CA . LYS B 1 129 ? 6.344 -7.652 3.812 1 97.38 129 LYS B CA 1
ATOM 3291 C C . LYS B 1 129 ? 7.02 -8.266 5.039 1 97.38 129 LYS B C 1
ATOM 3293 O O . LYS B 1 129 ? 8.211 -8.578 5.004 1 97.38 129 LYS B O 1
ATOM 3298 N N . GLN B 1 130 ? 6.281 -8.414 6.094 1 96.25 130 GLN B N 1
ATOM 3299 C CA . GLN B 1 130 ? 6.824 -8.992 7.316 1 96.25 130 GLN B CA 1
ATOM 3300 C C . GLN B 1 130 ? 7.246 -10.445 7.102 1 96.25 130 GLN B C 1
ATOM 3302 O O . GLN B 1 130 ? 8.297 -10.867 7.582 1 96.25 130 GLN B O 1
ATOM 3307 N N . THR B 1 131 ? 6.402 -11.203 6.402 1 97.56 131 THR B N 1
ATOM 3308 C CA . THR B 1 131 ? 6.723 -12.594 6.098 1 97.56 131 THR B CA 1
ATOM 3309 C C . THR B 1 131 ? 7.988 -12.688 5.25 1 97.56 131 THR B C 1
ATOM 3311 O O . THR B 1 131 ? 8.883 -13.477 5.547 1 97.56 131 THR B O 1
ATOM 3314 N N . SER B 1 132 ? 8.047 -11.867 4.254 1 98.06 132 SER B N 1
ATOM 3315 C CA . SER B 1 132 ? 9.219 -11.828 3.381 1 98.06 132 SER B CA 1
ATOM 3316 C C . SER B 1 132 ? 10.492 -11.523 4.168 1 98.06 132 SER B C 1
ATOM 3318 O O . SER B 1 132 ? 11.492 -12.219 4.027 1 98.06 132 SER B O 1
ATOM 3320 N N . LEU B 1 133 ? 10.445 -10.508 5.023 1 96.69 133 LEU B N 1
ATOM 3321 C CA . LEU B 1 133 ? 11.594 -10.109 5.828 1 96.69 133 LEU B CA 1
ATOM 3322 C C . LEU B 1 133 ? 12.055 -11.258 6.719 1 96.69 133 LEU B C 1
ATOM 3324 O O . LEU B 1 133 ? 13.258 -11.523 6.816 1 96.69 133 LEU B O 1
ATOM 3328 N N . SER B 1 134 ? 11.117 -11.891 7.352 1 96.75 134 SER B N 1
ATOM 3329 C CA . SER B 1 134 ? 11.438 -13 8.25 1 96.75 134 SER B CA 1
ATOM 3330 C C . SER B 1 134 ? 12.094 -14.156 7.488 1 96.75 134 SER B C 1
ATOM 3332 O O . SER B 1 134 ? 13.102 -14.703 7.938 1 96.75 134 SER B O 1
ATOM 3334 N N . LEU B 1 135 ? 11.555 -14.492 6.359 1 97.12 135 LEU B N 1
ATOM 3335 C CA . LEU B 1 135 ? 12.07 -15.594 5.559 1 97.12 135 LEU B CA 1
ATOM 3336 C C . LEU B 1 135 ? 13.469 -15.273 5.035 1 97.12 135 LEU B C 1
ATOM 3338 O O . LEU B 1 135 ? 14.336 -16.141 4.988 1 97.12 135 LEU B O 1
ATOM 3342 N N . GLN B 1 136 ? 13.688 -14.062 4.641 1 96.5 136 GLN B N 1
ATOM 3343 C CA . GLN B 1 136 ? 15.008 -13.648 4.172 1 96.5 136 GLN B CA 1
ATOM 3344 C C . GLN B 1 136 ? 16.031 -13.734 5.289 1 96.5 136 GLN B C 1
ATOM 3346 O O . GLN B 1 136 ? 17.156 -14.211 5.074 1 96.5 136 GLN B O 1
ATOM 3351 N N . LYS B 1 137 ? 15.656 -13.25 6.445 1 96.19 137 LYS B N 1
ATOM 3352 C CA . LYS B 1 137 ? 16.547 -13.336 7.602 1 96.19 137 LYS B CA 1
ATOM 3353 C C . LYS B 1 137 ? 16.906 -14.789 7.914 1 96.19 137 LYS B C 1
ATOM 3355 O O . LYS B 1 137 ? 18.078 -15.109 8.141 1 96.19 137 LYS B O 1
ATOM 3360 N N . ASN B 1 138 ? 15.867 -15.641 7.922 1 94.75 138 ASN B N 1
ATOM 3361 C CA . ASN B 1 138 ? 16.109 -17.047 8.18 1 94.75 138 ASN B CA 1
ATOM 3362 C C . ASN B 1 138 ? 17.047 -17.656 7.145 1 94.75 138 ASN B C 1
ATOM 3364 O O . ASN B 1 138 ? 18 -18.375 7.496 1 94.75 138 ASN B O 1
ATOM 3368 N N . TYR B 1 139 ? 16.797 -17.344 5.887 1 92.5 139 TYR B N 1
ATOM 3369 C CA . TYR B 1 139 ? 17.594 -17.891 4.793 1 92.5 139 TYR B CA 1
ATOM 3370 C C . TYR B 1 139 ? 19.062 -17.453 4.922 1 92.5 139 TYR B C 1
ATOM 3372 O O . TYR B 1 139 ? 19.969 -18.266 4.695 1 92.5 139 TYR B O 1
ATOM 3380 N N . ARG B 1 140 ? 19.297 -16.281 5.336 1 93 140 ARG B N 1
ATOM 3381 C CA . ARG B 1 140 ? 20.641 -15.719 5.363 1 93 140 ARG B CA 1
ATOM 3382 C C . ARG B 1 140 ? 21.359 -16.062 6.668 1 93 140 ARG B C 1
ATOM 3384 O O . ARG B 1 140 ? 22.578 -16.172 6.699 1 93 140 ARG B O 1
ATOM 3391 N N . ASN B 1 141 ? 20.594 -16.297 7.742 1 93.19 141 ASN B N 1
ATOM 3392 C CA . ASN B 1 141 ? 21.234 -16.422 9.055 1 93.19 141 ASN B CA 1
ATOM 3393 C C . ASN B 1 141 ? 21.328 -17.891 9.492 1 93.19 141 ASN B C 1
ATOM 3395 O O . ASN B 1 141 ? 22.156 -18.234 10.336 1 93.19 141 ASN B O 1
ATOM 3399 N N . 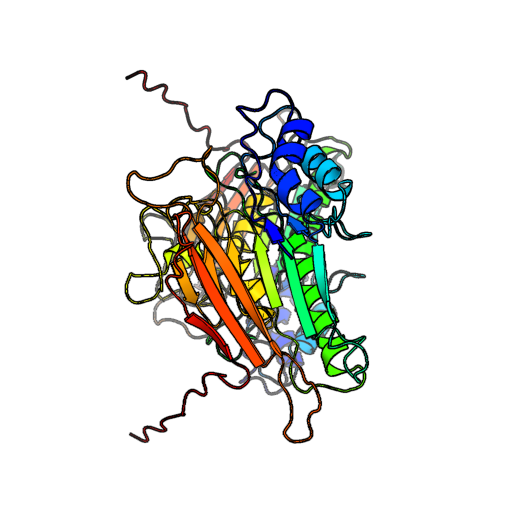GLU B 1 142 ? 20.406 -18.703 8.977 1 89.81 142 GLU B N 1
ATOM 3400 C CA . GLU B 1 142 ? 20.438 -20.109 9.359 1 89.81 142 GLU B CA 1
ATOM 3401 C C . GLU B 1 142 ? 21.5 -20.859 8.562 1 89.81 142 GLU B C 1
ATOM 3403 O O . GLU B 1 142 ? 21.719 -20.594 7.379 1 89.81 142 GLU B O 1
ATOM 3408 N N . GLU B 1 143 ? 22.094 -21.797 9.18 1 88.06 143 GLU B N 1
ATOM 3409 C CA . GLU B 1 143 ? 23.125 -22.594 8.516 1 88.06 143 GLU B CA 1
ATOM 3410 C C . GLU B 1 143 ? 22.5 -23.531 7.477 1 88.06 143 GLU B C 1
ATOM 3412 O O . GLU B 1 143 ? 21.469 -24.156 7.738 1 88.06 143 GLU B O 1
ATOM 3417 N N . PRO B 1 144 ? 23.172 -23.734 6.402 1 88.44 144 PRO B N 1
ATOM 3418 C CA . PRO B 1 144 ? 24.297 -22.938 5.902 1 88.44 144 PRO B CA 1
ATOM 3419 C C . PRO B 1 144 ? 23.906 -21.516 5.512 1 88.44 144 PRO B C 1
ATOM 3421 O O . PRO B 1 144 ? 22.906 -21.328 4.824 1 88.44 144 PRO B O 1
ATOM 3424 N N . ARG B 1 145 ? 24.672 -20.609 5.895 1 89.69 145 ARG B N 1
ATOM 3425 C CA . ARG B 1 145 ? 24.391 -19.188 5.648 1 89.69 145 ARG B CA 1
ATOM 3426 C C . ARG B 1 145 ? 24.531 -18.859 4.172 1 89.69 145 ARG B C 1
ATOM 3428 O O . ARG B 1 145 ? 25.469 -19.328 3.512 1 89.69 145 ARG B O 1
ATOM 3435 N N . GLN B 1 146 ? 23.578 -18.109 3.754 1 87.94 146 GLN B N 1
ATOM 3436 C CA . GLN B 1 146 ? 23.609 -17.656 2.369 1 87.94 146 GLN B CA 1
ATOM 3437 C C . GLN B 1 146 ? 23.766 -16.141 2.293 1 87.94 146 GLN B C 1
ATOM 3439 O O . GLN B 1 146 ? 23.297 -15.414 3.17 1 87.94 146 GLN B O 1
ATOM 3444 N N . LYS B 1 147 ? 24.375 -15.68 1.271 1 86.19 147 LYS B N 1
ATOM 3445 C CA . LYS B 1 147 ? 24.672 -14.25 1.129 1 86.19 147 LYS B CA 1
ATOM 3446 C C . LYS B 1 147 ? 23.438 -13.477 0.689 1 86.19 147 LYS B C 1
ATOM 3448 O O . LYS B 1 147 ? 23.234 -12.336 1.106 1 86.19 147 LYS B O 1
ATOM 3453 N N . GLU B 1 148 ? 22.625 -14.109 -0.148 1 91.19 148 GLU B N 1
ATOM 3454 C CA . GLU B 1 148 ? 21.453 -13.445 -0.697 1 91.19 148 GLU B CA 1
ATOM 3455 C C . GLU B 1 148 ? 20.172 -14.156 -0.271 1 91.19 148 GLU B C 1
ATOM 3457 O O . GLU B 1 148 ? 20.188 -15.344 0.068 1 91.19 148 GLU B O 1
ATOM 3462 N N . PRO B 1 149 ? 19.109 -13.391 -0.297 1 93.81 149 PRO B N 1
ATOM 3463 C CA . PRO B 1 149 ? 17.844 -14.062 0.027 1 93.81 149 PRO B CA 1
ATOM 3464 C C . PRO B 1 149 ? 17.438 -15.086 -1.023 1 93.81 149 PRO B C 1
ATOM 3466 O O . PRO B 1 149 ? 17.812 -14.969 -2.191 1 93.81 149 PRO B O 1
ATOM 3469 N N . ALA B 1 150 ? 16.672 -16.141 -0.553 1 96.19 150 ALA B N 1
ATOM 3470 C CA . ALA B 1 150 ? 16.031 -17.031 -1.512 1 96.19 150 ALA B CA 1
ATOM 3471 C C . ALA B 1 150 ? 15.016 -16.281 -2.373 1 96.19 150 ALA B C 1
ATOM 3473 O O . ALA B 1 150 ? 14.328 -15.383 -1.891 1 96.19 150 ALA B O 1
ATOM 3474 N N . PRO B 1 151 ? 14.961 -16.625 -3.686 1 98 151 PRO B N 1
ATOM 3475 C CA . PRO B 1 151 ? 13.945 -15.977 -4.52 1 98 151 PRO B CA 1
ATOM 3476 C C . PRO B 1 151 ? 12.523 -16.391 -4.145 1 98 151 PRO B C 1
ATOM 3478 O O . PRO B 1 151 ? 12.328 -17.406 -3.467 1 98 151 PRO B O 1
ATOM 3481 N N . ALA B 1 152 ? 11.609 -15.523 -4.555 1 98.69 152 ALA B N 1
ATOM 3482 C CA . ALA B 1 152 ? 10.195 -15.797 -4.285 1 98.69 152 ALA B CA 1
ATOM 3483 C C . ALA B 1 152 ? 9.344 -15.578 -5.539 1 98.69 152 ALA B C 1
ATOM 3485 O O . ALA B 1 152 ? 9.773 -14.906 -6.477 1 98.69 152 ALA B O 1
ATOM 3486 N N . LEU B 1 153 ? 8.227 -16.219 -5.574 1 98.88 153 LEU B N 1
ATOM 3487 C CA . LEU B 1 153 ? 7.168 -16.031 -6.562 1 98.88 153 LEU B CA 1
ATOM 3488 C C . LEU B 1 153 ? 5.855 -15.633 -5.891 1 98.88 153 LEU B C 1
ATOM 3490 O O . LEU B 1 153 ? 5.547 -16.109 -4.797 1 98.88 153 LEU B O 1
ATOM 3494 N N . ALA B 1 154 ? 5.172 -14.781 -6.543 1 98.94 154 ALA B N 1
ATOM 3495 C CA . ALA B 1 154 ? 3.883 -14.359 -6.004 1 98.94 154 ALA B CA 1
ATOM 3496 C C . ALA B 1 154 ? 2.74 -14.766 -6.93 1 98.94 154 ALA B C 1
ATOM 3498 O O . ALA B 1 154 ? 2.873 -14.711 -8.156 1 98.94 154 ALA B O 1
ATOM 3499 N N . TYR B 1 155 ? 1.605 -15.156 -6.32 1 98.81 155 TYR B N 1
ATOM 3500 C CA . TYR B 1 155 ? 0.407 -15.562 -7.047 1 98.81 155 TYR B CA 1
ATOM 3501 C C . TYR B 1 155 ? -0.818 -14.812 -6.539 1 98.81 155 TYR B C 1
ATOM 3503 O O . TYR B 1 155 ? -1.088 -14.789 -5.336 1 98.81 155 TYR B O 1
ATOM 3511 N N . PHE B 1 156 ? -1.521 -14.188 -7.398 1 98.75 156 PHE B N 1
ATOM 3512 C CA . PHE B 1 156 ? -2.807 -13.555 -7.141 1 98.75 156 PHE B CA 1
ATOM 3513 C C . PHE B 1 156 ? -3.627 -13.453 -8.422 1 98.75 156 PHE B C 1
ATOM 3515 O O . PHE B 1 156 ? -3.141 -13.789 -9.508 1 98.75 156 PHE B O 1
ATOM 3522 N N . HIS B 1 157 ? -4.906 -13.031 -8.312 1 98.62 157 HIS B N 1
ATOM 3523 C CA . HIS B 1 157 ? -5.812 -13.203 -9.445 1 98.62 157 HIS B CA 1
ATOM 3524 C C . HIS B 1 157 ? -5.938 -11.914 -10.25 1 98.62 157 HIS B C 1
ATOM 3526 O O . HIS B 1 157 ? -5.727 -11.914 -11.469 1 98.62 157 HIS B O 1
ATOM 3532 N N . ILE B 1 158 ? -6.32 -10.812 -9.664 1 98.62 158 ILE B N 1
ATOM 3533 C CA . ILE B 1 158 ? -6.574 -9.547 -10.336 1 98.62 158 ILE B CA 1
ATOM 3534 C C . ILE B 1 158 ? -5.246 -8.867 -10.672 1 98.62 158 ILE B C 1
ATOM 3536 O O . ILE B 1 158 ? -4.398 -8.688 -9.789 1 98.62 158 ILE B O 1
ATOM 3540 N N . PRO B 1 159 ? -5.035 -8.531 -11.914 1 98.31 159 PRO B N 1
ATOM 3541 C CA . PRO B 1 159 ? -3.766 -7.891 -12.273 1 98.31 159 PRO B CA 1
ATOM 3542 C C . PRO B 1 159 ? -3.562 -6.547 -11.578 1 98.31 159 PRO B C 1
ATOM 3544 O O . PRO B 1 159 ? -4.531 -5.84 -11.297 1 98.31 159 PRO B O 1
ATOM 3547 N N . LEU B 1 160 ? -2.326 -6.234 -11.297 1 98.38 160 LEU B N 1
ATOM 3548 C CA . LEU B 1 160 ? -1.956 -4.914 -10.805 1 98.38 160 LEU B CA 1
ATOM 3549 C C . LEU B 1 160 ? -2 -3.883 -11.93 1 98.38 160 LEU B C 1
ATOM 3551 O O . LEU B 1 160 ? -1.829 -4.23 -13.102 1 98.38 160 LEU B O 1
ATOM 3555 N N . PRO B 1 161 ? -2.199 -2.592 -11.57 1 97.69 161 PRO B N 1
ATOM 3556 C CA . PRO B 1 161 ? -2.184 -1.559 -12.609 1 97.69 161 PRO B CA 1
ATOM 3557 C C . PRO B 1 161 ? -0.896 -1.566 -13.43 1 97.69 161 PRO B C 1
ATOM 3559 O O . PRO B 1 161 ? -0.912 -1.214 -14.617 1 97.69 161 PRO B O 1
ATOM 3562 N N . GLU B 1 162 ? 0.168 -2.051 -12.906 1 97.81 162 GLU B N 1
ATOM 3563 C CA . GLU B 1 162 ? 1.479 -2.061 -13.547 1 97.81 162 GLU B CA 1
ATOM 3564 C C . GLU B 1 162 ? 1.482 -2.959 -14.781 1 97.81 162 GLU B C 1
ATOM 3566 O O . GLU B 1 162 ? 2.316 -2.795 -15.672 1 97.81 162 GLU B O 1
ATOM 3571 N N . PHE B 1 163 ? 0.545 -3.896 -14.883 1 97.75 163 PHE B N 1
ATOM 3572 C CA . PHE B 1 163 ? 0.455 -4.758 -16.062 1 97.75 163 PHE B CA 1
ATOM 3573 C C . PHE B 1 163 ? 0.175 -3.941 -17.312 1 97.75 163 PHE B C 1
ATOM 3575 O O . PHE B 1 163 ? 0.41 -4.41 -18.422 1 97.75 163 PHE B O 1
ATOM 3582 N N . SER B 1 164 ? -0.341 -2.758 -17.172 1 96.44 164 SER B N 1
ATOM 3583 C CA . SER B 1 164 ? -0.687 -1.916 -18.312 1 96.44 164 SER B CA 1
ATOM 3584 C C . SER B 1 164 ? 0.539 -1.186 -18.844 1 96.44 164 SER B C 1
ATOM 3586 O O . SER B 1 164 ? 0.467 -0.527 -19.891 1 96.44 164 SER B O 1
ATOM 3588 N N . SER B 1 165 ? 1.649 -1.352 -18.203 1 94.31 165 SER B N 1
ATOM 3589 C CA . SER B 1 165 ? 2.816 -0.536 -18.531 1 94.31 165 SER B CA 1
ATOM 3590 C C . SER B 1 165 ? 3.582 -1.109 -19.719 1 94.31 165 SER B C 1
ATOM 3592 O O . SER B 1 165 ? 4.492 -0.465 -20.25 1 94.31 165 SER B O 1
ATOM 3594 N N . PHE B 1 166 ? 3.197 -2.27 -20.156 1 95.06 166 PHE B N 1
ATOM 3595 C CA . PHE B 1 166 ? 4.016 -2.977 -21.125 1 95.06 166 PHE B CA 1
ATOM 3596 C C . PHE B 1 166 ? 3.537 -2.689 -22.547 1 95.06 166 PHE B C 1
ATOM 3598 O O . PHE B 1 166 ? 2.332 -2.65 -22.812 1 95.06 166 PHE B O 1
ATOM 3605 N N . THR B 1 167 ? 4.52 -2.445 -23.344 1 92.19 167 THR B N 1
ATOM 3606 C CA . THR B 1 167 ? 4.293 -2.445 -24.797 1 92.19 167 THR B CA 1
ATOM 3607 C C . THR B 1 167 ? 4.781 -3.75 -25.406 1 92.19 167 THR B C 1
ATOM 3609 O O . THR B 1 167 ? 5.465 -4.539 -24.766 1 92.19 167 THR B O 1
ATOM 3612 N N . ALA B 1 168 ? 4.426 -3.91 -26.688 1 87.94 168 ALA B N 1
ATOM 3613 C CA . ALA B 1 168 ? 4.727 -5.168 -27.375 1 87.94 168 ALA B CA 1
ATOM 3614 C C . ALA B 1 168 ? 6.223 -5.469 -27.328 1 87.94 168 ALA B C 1
ATOM 3616 O O . ALA B 1 168 ? 6.629 -6.633 -27.312 1 87.94 168 ALA B O 1
ATOM 3617 N N . SER B 1 169 ? 7.012 -4.5 -27.234 1 90.31 169 SER B N 1
ATOM 3618 C CA . SER B 1 169 ? 8.461 -4.684 -27.234 1 90.31 169 SER B CA 1
ATOM 3619 C C . SER B 1 169 ? 8.977 -5.004 -25.844 1 90.31 169 SER B C 1
ATOM 3621 O O . SER B 1 169 ? 10.133 -5.379 -25.672 1 90.31 169 SER B O 1
ATOM 3623 N N . ASP B 1 170 ? 8.062 -5.055 -24.875 1 91.25 170 ASP B N 1
ATOM 3624 C CA . ASP B 1 170 ? 8.523 -5.129 -23.484 1 91.25 170 ASP B CA 1
ATOM 3625 C C . ASP B 1 170 ? 8.07 -6.426 -22.828 1 91.25 170 ASP B C 1
ATOM 3627 O O . ASP B 1 170 ? 8.25 -6.605 -21.609 1 91.25 170 ASP B O 1
ATOM 3631 N N . PHE B 1 171 ? 7.414 -7.297 -23.672 1 96 171 PHE B N 1
ATOM 3632 C CA . PHE B 1 171 ? 6.953 -8.523 -23.031 1 96 171 PHE B CA 1
ATOM 3633 C C . PHE B 1 171 ? 7.035 -9.703 -24 1 96 171 PHE B C 1
ATOM 3635 O O . PHE B 1 171 ? 7.191 -9.508 -25.203 1 96 171 PHE B O 1
ATOM 3642 N N . THR B 1 172 ? 7.07 -10.891 -23.484 1 97.19 172 THR B N 1
ATOM 3643 C CA . THR B 1 172 ? 6.977 -12.141 -24.234 1 97.19 172 THR B CA 1
ATOM 3644 C C . THR B 1 172 ? 5.594 -12.758 -24.078 1 97.19 172 THR B C 1
ATOM 3646 O O . THR B 1 172 ? 5.121 -12.969 -22.969 1 97.19 172 THR B O 1
ATOM 3649 N N . GLY B 1 173 ? 4.98 -13.07 -25.172 1 96.19 173 GLY B N 1
ATOM 3650 C CA . GLY B 1 173 ? 3.629 -13.609 -25.156 1 96.19 173 GLY B CA 1
ATOM 3651 C C . GLY B 1 173 ? 2.637 -12.75 -25.922 1 96.19 173 GLY B C 1
ATOM 3652 O O . GLY B 1 173 ? 3.008 -12.062 -26.875 1 96.19 173 GLY B O 1
ATOM 3653 N N . VAL B 1 174 ? 1.345 -12.875 -25.547 1 95 174 VAL B N 1
ATOM 3654 C CA . VAL B 1 174 ? 0.301 -12.242 -26.344 1 95 174 VAL B CA 1
ATOM 3655 C C . VAL B 1 174 ? -0.604 -11.406 -25.438 1 95 174 VAL B C 1
ATOM 3657 O O . VAL B 1 174 ? -0.957 -11.844 -24.344 1 95 174 VAL B O 1
ATOM 3660 N N . LYS B 1 175 ? -0.847 -10.234 -25.859 1 95.44 175 LYS B N 1
ATOM 3661 C CA . LYS B 1 175 ? -1.823 -9.336 -25.25 1 95.44 175 LYS B CA 1
ATOM 3662 C C . LYS B 1 175 ? -2.969 -9.039 -26.219 1 95.44 175 LYS B C 1
ATOM 3664 O O . LYS B 1 175 ? -2.801 -8.273 -27.172 1 95.44 175 LYS B O 1
ATOM 3669 N N . GLN B 1 176 ? -4.188 -9.609 -25.891 1 94.75 176 GLN B N 1
ATOM 3670 C CA . GLN B 1 176 ? -5.277 -9.492 -26.859 1 94.75 176 GLN B CA 1
ATOM 3671 C C . GLN B 1 176 ? -6.445 -8.703 -26.281 1 94.75 176 GLN B C 1
ATOM 3673 O O . GLN B 1 176 ? -7.48 -8.547 -26.922 1 94.75 176 GLN B O 1
ATOM 3678 N N . GLU B 1 177 ? -6.34 -8.336 -25.031 1 95.44 177 GLU B N 1
ATOM 3679 C CA . GLU B 1 177 ? -7.375 -7.52 -24.406 1 95.44 177 GLU B CA 1
ATOM 3680 C C . GLU B 1 177 ? -6.77 -6.531 -23.422 1 95.44 177 GLU B C 1
ATOM 3682 O O . GLU B 1 177 ? -5.594 -6.645 -23.062 1 95.44 177 GLU B O 1
ATOM 3687 N N . SER B 1 178 ? -7.598 -5.578 -23.047 1 96 178 SER B N 1
ATOM 3688 C CA . SER B 1 178 ? -7.156 -4.594 -22.062 1 96 178 SER B CA 1
ATOM 3689 C C . SER B 1 178 ? -6.914 -5.242 -20.703 1 96 178 SER B C 1
ATOM 3691 O O . SER B 1 178 ? -7.449 -6.312 -20.422 1 96 178 SER B O 1
ATOM 3693 N N . ILE B 1 179 ? -6.102 -4.641 -19.938 1 97.25 179 ILE B N 1
ATOM 3694 C CA . ILE B 1 179 ? -5.805 -5.125 -18.594 1 97.25 179 ILE B CA 1
ATOM 3695 C C . ILE B 1 179 ? -6.953 -4.76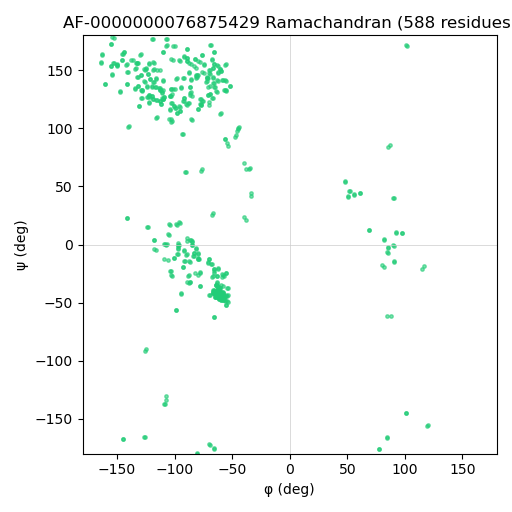6 -17.656 1 97.25 179 ILE B C 1
ATOM 3697 O O . ILE B 1 179 ? -7.297 -3.592 -17.5 1 97.25 179 ILE B O 1
ATOM 3701 N N . SER B 1 180 ? -7.555 -5.754 -17.062 1 97.25 180 SER B N 1
ATOM 3702 C CA . SER B 1 180 ? -8.656 -5.539 -16.125 1 97.25 180 SER B CA 1
ATOM 3703 C C . SER B 1 180 ? -8.148 -5.387 -14.695 1 97.25 180 SER B C 1
ATOM 3705 O O . SER B 1 180 ? -8.508 -6.172 -13.812 1 97.25 180 SER B O 1
ATOM 3707 N N . SER B 1 181 ? -7.359 -4.367 -14.484 1 97.94 181 SER B N 1
ATOM 3708 C CA . SER B 1 181 ? -6.871 -4.004 -13.156 1 97.94 181 SER B CA 1
ATOM 3709 C C . SER B 1 181 ? -7.793 -2.986 -12.492 1 97.94 181 SER B C 1
ATOM 3711 O O . SER B 1 181 ? -8.672 -2.414 -13.141 1 97.94 181 SER B O 1
ATOM 3713 N N . PRO B 1 182 ? -7.68 -2.852 -11.117 1 97 182 PRO B N 1
ATOM 3714 C CA . PRO B 1 182 ? -8.391 -1.73 -10.5 1 97 182 PRO B CA 1
ATOM 3715 C C . PRO B 1 182 ? -8.008 -0.381 -11.102 1 97 182 PRO B C 1
ATOM 3717 O O . PRO B 1 182 ? -6.91 -0.23 -11.641 1 97 182 PRO B O 1
ATOM 3720 N N . SER B 1 183 ? -8.961 0.571 -10.984 1 94.56 183 SER B N 1
ATOM 3721 C CA . SER B 1 183 ? -8.711 1.916 -11.492 1 94.56 183 SER B CA 1
ATOM 3722 C C . SER B 1 183 ? -7.84 2.719 -10.531 1 94.56 183 SER B C 1
ATOM 3724 O O . SER B 1 183 ? -7.332 3.783 -10.883 1 94.56 183 SER B O 1
ATOM 3726 N N . ILE B 1 184 ? -7.645 2.264 -9.336 1 94.81 184 ILE B N 1
ATOM 3727 C CA . ILE B 1 184 ? -6.789 2.896 -8.336 1 94.81 184 ILE B CA 1
ATOM 3728 C C . ILE B 1 184 ? -5.656 1.948 -7.953 1 94.81 184 ILE B C 1
ATOM 3730 O O . ILE B 1 184 ? -5.812 0.727 -8.023 1 94.81 184 ILE B O 1
ATOM 3734 N N . ASN B 1 185 ? -4.477 2.484 -7.574 1 96.25 185 ASN B N 1
ATOM 3735 C CA . ASN B 1 185 ? -3.281 1.698 -7.293 1 96.25 185 ASN B CA 1
ATOM 3736 C C . ASN B 1 185 ? -3.08 1.506 -5.789 1 96.25 185 ASN B C 1
ATOM 3738 O O . ASN B 1 185 ? -2.838 2.471 -5.062 1 96.25 185 ASN B O 1
ATOM 3742 N N . SER B 1 186 ? -3.09 0.238 -5.359 1 97.06 186 SER B N 1
ATOM 3743 C CA . SER B 1 186 ? -2.982 -0.065 -3.938 1 97.06 186 SER B CA 1
ATOM 3744 C C . SER B 1 186 ? -1.523 -0.164 -3.502 1 97.06 186 SER B C 1
ATOM 3746 O O . SER B 1 186 ? -1.228 -0.175 -2.305 1 97.06 186 SER B O 1
ATOM 3748 N N . GLY B 1 187 ? -0.6 -0.266 -4.496 1 98.25 187 GLY B N 1
ATOM 3749 C CA . GLY B 1 187 ? 0.813 -0.183 -4.16 1 98.25 187 GLY B CA 1
ATOM 3750 C C . GLY B 1 187 ? 1.446 -1.536 -3.902 1 98.25 187 GLY B C 1
ATOM 3751 O O . GLY B 1 187 ? 2.578 -1.616 -3.42 1 98.25 187 GLY B O 1
ATOM 3752 N N . PHE B 1 188 ? 0.757 -2.668 -4.195 1 98.75 188 PHE B N 1
ATOM 3753 C CA . PHE B 1 188 ? 1.332 -3.975 -3.898 1 98.75 188 PHE B CA 1
ATOM 3754 C C . PHE B 1 188 ? 2.594 -4.211 -4.723 1 98.75 188 PHE B C 1
ATOM 3756 O O . PHE B 1 188 ? 3.541 -4.84 -4.246 1 98.75 188 PHE B O 1
ATOM 3763 N N . PHE B 1 189 ? 2.611 -3.701 -5.957 1 98.69 189 PHE B N 1
ATOM 3764 C CA . PHE B 1 189 ? 3.832 -3.809 -6.746 1 98.69 189 PHE B CA 1
ATOM 3765 C C . PHE B 1 189 ? 5.012 -3.189 -6.008 1 98.69 189 PHE B C 1
ATOM 3767 O O . PHE B 1 189 ? 6.082 -3.793 -5.926 1 98.69 189 PHE B O 1
ATOM 3774 N N . THR B 1 190 ? 4.832 -1.979 -5.484 1 98.12 190 THR B N 1
ATOM 3775 C CA . THR B 1 190 ? 5.867 -1.295 -4.723 1 98.12 190 THR B CA 1
ATOM 3776 C C . THR B 1 190 ? 6.293 -2.131 -3.518 1 98.12 190 THR B C 1
ATOM 3778 O O . THR B 1 190 ? 7.48 -2.227 -3.211 1 98.12 190 THR B O 1
ATOM 3781 N N . THR B 1 191 ? 5.309 -2.729 -2.855 1 98.31 191 THR B N 1
ATOM 3782 C CA . THR B 1 191 ? 5.605 -3.574 -1.704 1 98.31 191 THR B CA 1
ATOM 3783 C C . THR B 1 191 ? 6.496 -4.746 -2.107 1 98.31 191 THR B C 1
ATOM 3785 O O . THR B 1 191 ? 7.441 -5.086 -1.395 1 98.31 191 THR B O 1
ATOM 3788 N N . MET B 1 192 ? 6.207 -5.352 -3.248 1 98.62 192 MET B N 1
ATOM 3789 C CA . MET B 1 192 ? 7.035 -6.449 -3.738 1 98.62 192 MET B CA 1
ATOM 3790 C C . MET B 1 192 ? 8.445 -5.961 -4.066 1 98.62 192 MET B C 1
ATOM 3792 O O . MET B 1 192 ? 9.43 -6.625 -3.736 1 98.62 192 MET B O 1
ATOM 3796 N N . VAL B 1 193 ? 8.531 -4.848 -4.742 1 97.94 193 VAL B N 1
ATOM 3797 C CA . VAL B 1 193 ? 9.82 -4.277 -5.109 1 97.94 193 VAL B CA 1
ATOM 3798 C C . VAL B 1 193 ? 10.648 -4.016 -3.855 1 97.94 193 VAL B C 1
ATOM 3800 O O . VAL B 1 193 ? 11.836 -4.352 -3.805 1 97.94 193 VAL B O 1
ATOM 3803 N N . GLU B 1 194 ? 10.047 -3.455 -2.83 1 96.62 194 GLU B N 1
ATOM 3804 C CA . GLU B 1 194 ? 10.719 -3.154 -1.57 1 96.62 194 GLU B CA 1
ATOM 3805 C C . GLU B 1 194 ? 11.234 -4.426 -0.902 1 96.62 194 GLU B C 1
ATOM 3807 O O . GLU B 1 194 ? 12.32 -4.434 -0.322 1 96.62 194 GLU B O 1
ATOM 3812 N N . ALA B 1 195 ? 10.406 -5.453 -0.938 1 96.88 195 ALA B N 1
ATOM 3813 C CA . ALA B 1 195 ? 10.805 -6.715 -0.319 1 96.88 195 ALA B CA 1
ATOM 3814 C C . ALA B 1 195 ? 12.047 -7.285 -0.995 1 96.88 195 ALA B C 1
ATOM 3816 O O . ALA B 1 195 ? 12.922 -7.844 -0.329 1 96.88 195 ALA B O 1
ATOM 3817 N N . GLY B 1 196 ? 12.039 -7.25 -2.311 1 96.31 196 GLY B N 1
ATOM 3818 C CA . GLY B 1 196 ? 13.258 -7.516 -3.057 1 96.31 196 GLY B CA 1
ATOM 3819 C C . GLY B 1 196 ? 13.43 -8.984 -3.416 1 96.31 196 GLY B C 1
ATOM 3820 O O . GLY B 1 196 ? 14.266 -9.328 -4.25 1 96.31 196 GLY B O 1
ATOM 3821 N N . ASP B 1 197 ? 12.672 -9.852 -2.785 1 97.31 197 ASP B N 1
ATOM 3822 C CA . ASP B 1 197 ? 12.891 -11.273 -3.012 1 97.31 197 ASP B CA 1
ATOM 3823 C C . ASP B 1 197 ? 11.992 -11.797 -4.129 1 97.31 197 ASP B C 1
ATOM 3825 O O . ASP B 1 197 ? 12.281 -12.836 -4.727 1 97.31 197 ASP B O 1
ATOM 3829 N N . VAL B 1 198 ? 10.898 -11.141 -4.508 1 98.56 198 VAL B N 1
ATOM 3830 C CA . VAL B 1 198 ? 9.969 -11.617 -5.531 1 98.56 198 VAL B CA 1
ATOM 3831 C C . VAL B 1 198 ? 10.578 -11.398 -6.918 1 98.56 198 VAL B C 1
ATOM 3833 O O . VAL B 1 198 ? 10.914 -10.273 -7.285 1 98.56 198 VAL B O 1
ATOM 3836 N N . LYS B 1 199 ? 10.672 -12.484 -7.637 1 98.44 199 LYS B N 1
ATOM 3837 C CA . LYS B 1 199 ? 11.273 -12.406 -8.961 1 98.44 199 LYS B CA 1
ATOM 3838 C C . LYS B 1 199 ? 10.211 -12.445 -10.055 1 98.44 199 LYS B C 1
ATOM 3840 O O . LYS B 1 199 ? 10.438 -11.945 -11.156 1 98.44 199 LYS B O 1
ATOM 3845 N N . ALA B 1 200 ? 9.109 -12.977 -9.711 1 98.75 200 ALA B N 1
ATOM 3846 C CA . ALA B 1 200 ? 7.996 -13.016 -10.664 1 98.75 200 ALA B CA 1
ATOM 3847 C C . ALA B 1 200 ? 6.656 -13.086 -9.938 1 98.75 200 ALA B C 1
ATOM 3849 O O . ALA B 1 200 ? 6.562 -13.664 -8.852 1 98.75 200 ALA B O 1
ATOM 3850 N N . ALA B 1 201 ? 5.711 -12.477 -10.539 1 98.81 201 ALA B N 1
ATOM 3851 C CA . ALA B 1 201 ? 4.32 -12.594 -10.109 1 98.81 201 ALA B CA 1
ATOM 3852 C C . ALA B 1 201 ? 3.457 -13.203 -11.211 1 98.81 201 ALA B C 1
ATOM 3854 O O . ALA B 1 201 ? 3.623 -12.875 -12.391 1 98.81 201 ALA B O 1
ATOM 3855 N N . PHE B 1 202 ? 2.541 -14.078 -10.844 1 98.56 202 PHE B N 1
ATOM 3856 C CA . PHE B 1 202 ? 1.677 -14.781 -11.781 1 98.56 202 PHE B CA 1
ATOM 3857 C C . PHE B 1 202 ? 0.209 -14.523 -11.461 1 98.56 202 PHE B C 1
ATOM 3859 O O . PHE B 1 202 ? -0.22 -14.68 -10.32 1 98.56 202 PHE B O 1
ATOM 3866 N N . ILE B 1 203 ? -0.526 -14.125 -12.492 1 97.69 203 ILE B N 1
ATOM 3867 C CA . ILE B 1 203 ? -1.923 -13.773 -12.266 1 97.69 203 ILE B CA 1
ATOM 3868 C C . ILE B 1 203 ? -2.812 -14.508 -13.266 1 97.69 203 ILE B C 1
ATOM 3870 O O . ILE B 1 203 ? -2.33 -15.008 -14.281 1 97.69 203 ILE B O 1
ATOM 3874 N N . GLY B 1 204 ? -4.125 -14.547 -12.969 1 95.12 204 GLY B N 1
ATOM 3875 C CA . GLY B 1 204 ? -5.16 -15.008 -13.883 1 95.12 204 GLY B CA 1
ATOM 3876 C C . GLY B 1 204 ? -6.016 -13.875 -14.43 1 95.12 204 GLY B C 1
ATOM 3877 O O . GLY B 1 204 ? -5.492 -12.906 -14.977 1 95.12 204 GLY B O 1
ATOM 3878 N N . HIS B 1 205 ? -7.207 -13.898 -14.414 1 94.56 205 HIS B N 1
ATOM 3879 C CA . HIS B 1 205 ? -8.258 -12.898 -14.562 1 94.56 205 HIS B CA 1
ATOM 3880 C C . HIS B 1 205 ? -8.57 -12.648 -16.031 1 94.56 205 HIS B C 1
ATOM 3882 O O . HIS B 1 205 ? -9.711 -12.852 -16.469 1 94.56 205 HIS B O 1
ATOM 3888 N N . ASP B 1 206 ? -7.578 -12.148 -16.906 1 94.81 206 ASP B N 1
ATOM 3889 C CA . ASP B 1 206 ? -7.777 -11.883 -18.328 1 94.81 206 ASP B CA 1
ATOM 3890 C C . ASP B 1 206 ? -7.465 -13.117 -19.172 1 94.81 206 ASP B C 1
ATOM 3892 O O . ASP B 1 206 ? -6.305 -13.516 -19.297 1 94.81 206 ASP B O 1
ATOM 3896 N N . HIS B 1 207 ? -8.445 -13.586 -19.891 1 93.5 207 HIS B N 1
ATOM 3897 C CA . HIS B 1 207 ? -8.352 -14.961 -20.359 1 93.5 207 HIS B CA 1
ATOM 3898 C C . HIS B 1 207 ? -7.648 -15.031 -21.719 1 93.5 207 HIS B C 1
ATOM 3900 O O . HIS B 1 207 ? -7.32 -16.125 -22.188 1 93.5 207 HIS B O 1
ATOM 3906 N N . ILE B 1 208 ? -7.391 -13.898 -22.344 1 94.81 208 ILE B N 1
ATOM 3907 C CA . ILE B 1 208 ? -6.727 -13.977 -23.641 1 94.81 208 ILE B CA 1
ATOM 3908 C C . ILE B 1 208 ? -5.441 -13.148 -23.609 1 94.81 208 ILE B C 1
ATOM 3910 O O . ILE B 1 208 ? -4.988 -12.656 -24.641 1 94.81 208 ILE B O 1
ATOM 3914 N N . ASN B 1 209 ? -5.023 -12.797 -22.406 1 95.81 209 ASN B N 1
ATOM 3915 C CA . ASN B 1 209 ? -3.662 -12.336 -22.141 1 95.81 209 ASN B CA 1
ATOM 3916 C C . ASN B 1 209 ? -2.793 -13.438 -21.562 1 95.81 209 ASN B C 1
ATOM 3918 O O . ASN B 1 209 ? -3.236 -14.18 -20.688 1 95.81 209 ASN B O 1
ATOM 3922 N N . ASP B 1 210 ? -1.582 -13.586 -22.094 1 95.94 210 ASP B N 1
ATOM 3923 C CA . ASP B 1 210 ? -0.71 -14.625 -21.562 1 95.94 210 ASP B CA 1
ATOM 3924 C C . ASP B 1 210 ? 0.74 -14.148 -21.5 1 95.94 210 ASP B C 1
ATOM 3926 O O . ASP B 1 210 ? 1.665 -14.961 -21.5 1 95.94 210 ASP B O 1
ATOM 3930 N N . PHE B 1 211 ? 1.033 -12.93 -21.453 1 97.25 211 PHE B N 1
ATOM 3931 C CA . PHE B 1 211 ? 2.377 -12.383 -21.609 1 97.25 211 PHE B CA 1
ATOM 3932 C C . PHE B 1 211 ? 3.084 -12.297 -20.266 1 97.25 211 PHE B C 1
ATOM 3934 O O . PHE B 1 211 ? 2.445 -12.406 -19.203 1 97.25 211 PHE B O 1
ATOM 3941 N N . CYS B 1 212 ? 4.383 -12.203 -20.297 1 97.88 212 CYS B N 1
ATOM 3942 C CA . CYS B 1 212 ? 5.262 -11.844 -19.188 1 97.88 212 CYS B CA 1
ATOM 3943 C C . CYS B 1 212 ? 6.129 -10.641 -19.547 1 97.88 212 CYS B C 1
ATOM 3945 O O . CYS B 1 212 ? 6.734 -10.609 -20.625 1 97.88 212 CYS B O 1
ATOM 3947 N N . GLY B 1 213 ? 6.098 -9.648 -18.719 1 97.81 213 GLY B N 1
ATOM 3948 C CA . GLY B 1 213 ? 6.949 -8.484 -18.891 1 97.81 213 GLY B CA 1
ATOM 3949 C C . GLY B 1 213 ? 7.66 -8.078 -17.609 1 97.81 213 GLY B C 1
ATOM 3950 O O . GLY B 1 213 ? 7.102 -8.188 -16.516 1 97.81 213 GLY B O 1
ATOM 3951 N N . LYS B 1 214 ? 8.875 -7.617 -17.781 1 97.06 214 LYS B N 1
ATOM 3952 C CA . LYS B 1 214 ? 9.688 -7.234 -16.625 1 97.06 214 LYS B CA 1
ATOM 3953 C C . LYS B 1 214 ? 9.516 -5.754 -16.297 1 97.06 214 LYS B C 1
ATOM 3955 O O . LYS B 1 214 ? 9.578 -4.906 -17.188 1 97.06 214 LYS B O 1
ATOM 3960 N N . LEU B 1 215 ? 9.195 -5.488 -15.172 1 95.94 215 LEU B N 1
ATOM 3961 C CA . LEU B 1 215 ? 9.102 -4.129 -14.648 1 95.94 215 LEU B CA 1
ATOM 3962 C C . LEU B 1 215 ? 9.836 -4 -13.32 1 95.94 215 LEU B C 1
ATOM 3964 O O . LEU B 1 215 ? 9.508 -4.691 -12.352 1 95.94 215 LEU B O 1
ATOM 3968 N N . THR B 1 216 ? 10.891 -3.129 -13.211 1 93.69 216 THR B N 1
ATOM 3969 C CA . THR B 1 216 ? 11.648 -2.848 -12 1 93.69 216 THR B CA 1
ATOM 3970 C C . THR B 1 216 ? 12.117 -4.145 -11.344 1 93.69 216 THR B C 1
ATOM 3972 O O . THR B 1 216 ? 11.93 -4.344 -10.141 1 93.69 216 THR B O 1
ATOM 3975 N N . GLY B 1 217 ? 12.57 -5.09 -12.156 1 93.44 217 GLY B N 1
ATOM 3976 C CA . GLY B 1 217 ? 13.227 -6.285 -11.648 1 93.44 217 GLY B CA 1
ATOM 3977 C C . GLY B 1 217 ? 12.266 -7.426 -11.375 1 93.44 217 GLY B C 1
ATOM 3978 O O . GLY B 1 217 ? 12.68 -8.516 -10.969 1 93.44 217 GLY B O 1
ATOM 3979 N N . ILE B 1 218 ? 10.969 -7.254 -11.586 1 97.56 218 ILE B N 1
ATOM 3980 C CA . ILE B 1 218 ? 9.984 -8.297 -11.32 1 97.56 218 ILE B CA 1
ATOM 3981 C C . ILE B 1 218 ? 9.25 -8.648 -12.617 1 97.56 218 ILE B C 1
ATOM 3983 O O . ILE B 1 218 ? 8.805 -7.766 -13.344 1 97.56 218 ILE B O 1
ATOM 3987 N N . GLN B 1 219 ? 9.227 -9.914 -12.906 1 98.31 219 GLN B N 1
ATOM 3988 C CA . GLN B 1 219 ? 8.43 -10.391 -14.031 1 98.31 219 GLN B CA 1
ATOM 3989 C C . GLN B 1 219 ? 6.949 -10.453 -13.672 1 98.31 219 GLN B C 1
ATOM 3991 O O . GLN B 1 219 ? 6.574 -11.086 -12.68 1 98.31 219 GLN B O 1
ATOM 3996 N N . LEU B 1 220 ? 6.172 -9.719 -14.414 1 98.62 220 LEU B N 1
ATOM 3997 C CA . LEU B 1 220 ? 4.723 -9.789 -14.281 1 98.62 220 LEU B CA 1
ATOM 3998 C C . LEU B 1 220 ? 4.121 -10.672 -15.375 1 98.62 220 LEU B C 1
ATOM 4000 O O . LEU B 1 220 ? 4.176 -10.336 -16.562 1 98.62 220 LEU B O 1
ATOM 4004 N N . CYS B 1 221 ? 3.457 -11.828 -14.938 1 98.5 221 CYS B N 1
ATOM 4005 C CA . CYS B 1 221 ? 3.123 -12.867 -15.906 1 98.5 221 CYS B CA 1
ATOM 4006 C C . CYS B 1 221 ? 1.674 -13.312 -15.758 1 98.5 221 CYS B C 1
ATOM 4008 O O . CYS B 1 221 ? 1.195 -13.508 -14.633 1 98.5 221 CYS B O 1
ATOM 4010 N N . TYR B 1 222 ? 1.026 -13.461 -16.875 1 97.69 222 TYR B N 1
ATOM 4011 C CA . TYR B 1 222 ? -0.274 -14.117 -16.891 1 97.69 222 TYR B CA 1
ATOM 4012 C C . TYR B 1 222 ? -0.117 -15.633 -16.922 1 97.69 222 TYR B C 1
ATOM 4014 O O . TYR B 1 222 ? 0.863 -16.156 -17.469 1 97.69 222 TYR B O 1
ATOM 4022 N N . ALA B 1 223 ? -1.055 -16.312 -16.438 1 92.44 223 ALA B N 1
ATOM 4023 C CA . ALA B 1 223 ? -1.08 -17.766 -16.469 1 92.44 223 ALA B CA 1
ATOM 4024 C C . ALA B 1 223 ? -1.583 -18.281 -17.812 1 92.44 223 ALA B C 1
ATOM 4026 O O . ALA B 1 223 ? -1.237 -19.391 -18.234 1 92.44 223 ALA B O 1
ATOM 4027 N N . GLY B 1 224 ? -2.42 -17.609 -18.75 1 81.69 224 GLY B N 1
ATOM 4028 C CA . GLY B 1 224 ? -2.732 -17.969 -20.125 1 81.69 224 GLY B CA 1
ATOM 4029 C C . GLY B 1 224 ? -4.195 -18.312 -20.328 1 81.69 224 GLY B C 1
ATOM 4030 O O . GLY B 1 224 ? -4.652 -18.453 -21.453 1 81.69 224 GLY B O 1
ATOM 4031 N N . GLY B 1 225 ? -5.031 -18.688 -19.297 1 87.44 225 GLY B N 1
ATOM 4032 C CA . GLY B 1 225 ? -6.434 -19.047 -19.438 1 87.44 225 GLY B CA 1
ATOM 4033 C C . GLY B 1 225 ? -6.648 -20.516 -19.75 1 87.44 225 GLY B C 1
ATOM 4034 O O . GLY B 1 225 ? -6.957 -20.875 -20.891 1 87.44 225 GLY B O 1
ATOM 4035 N N . LEU B 1 226 ? -6.711 -21.344 -18.969 1 86.06 226 LEU B N 1
ATOM 4036 C CA . LEU B 1 226 ? -6.68 -22.797 -19.094 1 86.06 226 LEU B CA 1
ATOM 4037 C C . LEU B 1 226 ? -8.086 -23.359 -19.297 1 86.06 226 LEU B C 1
ATOM 4039 O O . LEU B 1 226 ? -8.273 -24.297 -20.094 1 86.06 226 LEU B O 1
ATOM 4043 N N . GLY B 1 227 ? -9.07 -22.766 -18.75 1 84.06 227 GLY B N 1
ATOM 4044 C CA . GLY B 1 227 ? -10.391 -23.375 -18.688 1 84.06 227 GLY B CA 1
ATOM 4045 C C . GLY B 1 227 ? -11.234 -23.094 -19.906 1 84.06 227 GLY B C 1
ATOM 4046 O O . GLY B 1 227 ? -11.148 -22.016 -20.5 1 84.06 227 GLY B O 1
ATOM 4047 N N . TYR B 1 228 ? -12.086 -24.078 -20.25 1 86.81 228 TYR B N 1
ATOM 4048 C CA . TYR B 1 228 ? -12.93 -23.953 -21.438 1 86.81 228 TYR B CA 1
ATOM 4049 C C . TYR B 1 228 ? -14.273 -23.328 -21.094 1 86.81 228 TYR B C 1
ATOM 4051 O O . TYR B 1 228 ? -15.023 -22.922 -21.984 1 86.81 228 TYR B O 1
ATOM 4059 N N . HIS B 1 229 ? -14.602 -23.266 -19.828 1 85.25 229 HIS B N 1
ATOM 4060 C CA . HIS B 1 229 ? -15.852 -22.625 -19.453 1 85.25 229 HIS B CA 1
ATOM 4061 C C . HIS B 1 229 ? -15.703 -21.109 -19.453 1 85.25 229 HIS B C 1
ATOM 4063 O O . HIS B 1 229 ? -16.703 -20.375 -19.438 1 85.25 229 HIS B O 1
ATOM 4069 N N . ALA B 1 230 ? -14.523 -20.609 -19.547 1 84.5 230 ALA B N 1
ATOM 4070 C CA . ALA B 1 230 ? -14.242 -19.172 -19.625 1 84.5 230 ALA B CA 1
ATOM 4071 C C . ALA B 1 230 ? -14.234 -18.688 -21.062 1 84.5 230 ALA B C 1
ATOM 4073 O O . ALA B 1 230 ? -14.047 -19.469 -22 1 84.5 230 ALA B O 1
ATOM 4074 N N . TYR B 1 231 ? -14.453 -17.344 -21.234 1 87.69 231 TYR B N 1
ATOM 4075 C CA . TYR B 1 231 ? -14.383 -16.797 -22.578 1 87.69 231 TYR B CA 1
ATOM 4076 C C . TYR B 1 231 ? -13.008 -17 -23.188 1 87.69 231 TYR B C 1
ATOM 4078 O O . TYR B 1 231 ? -12.031 -17.25 -22.469 1 87.69 231 TYR B O 1
ATOM 4086 N N . GLY B 1 232 ? -12.969 -17.109 -24.406 1 89.38 232 GLY B N 1
ATOM 4087 C CA . GLY B 1 232 ? -11.758 -17.266 -25.203 1 89.38 232 GLY B CA 1
ATOM 4088 C C . GLY B 1 232 ? -11.828 -16.578 -26.547 1 89.38 232 GLY B C 1
ATOM 4089 O O . GLY B 1 232 ? -12.539 -15.586 -26.703 1 89.38 232 GLY B O 1
ATOM 4090 N N . LYS B 1 233 ? -10.977 -16.875 -27.281 1 89 233 LYS B N 1
ATOM 4091 C CA . LYS B 1 233 ? -10.945 -16.375 -28.656 1 89 233 LYS B CA 1
ATOM 4092 C C . LYS B 1 233 ? -10.781 -17.531 -29.641 1 89 233 LYS B C 1
ATOM 4094 O O . LYS B 1 233 ? -9.945 -18.406 -29.453 1 89 233 LYS B O 1
ATOM 4099 N N . ALA B 1 234 ? -11.648 -17.406 -30.625 1 87.75 234 ALA B N 1
ATOM 4100 C CA . ALA B 1 234 ? -11.57 -18.453 -31.641 1 87.75 234 ALA B CA 1
ATOM 4101 C C . ALA B 1 234 ? -10.156 -18.562 -32.219 1 87.75 234 ALA B C 1
ATOM 4103 O O . ALA B 1 234 ? -9.539 -17.531 -32.531 1 87.75 234 ALA B O 1
ATOM 4104 N N . GLY B 1 235 ? -9.68 -19.797 -32.281 1 86.31 235 GLY B N 1
ATOM 4105 C CA . GLY B 1 235 ? -8.367 -20.016 -32.875 1 86.31 235 GLY B CA 1
ATOM 4106 C C . GLY B 1 235 ? -7.23 -19.828 -31.891 1 86.31 235 GLY B C 1
ATOM 4107 O O . GLY B 1 235 ? -6.062 -20.047 -32.219 1 86.31 235 GLY B O 1
ATOM 4108 N N . TRP B 1 236 ? -7.586 -19.375 -30.781 1 88.81 236 TRP B N 1
ATOM 4109 C CA . TRP B 1 236 ? -6.578 -19.188 -29.734 1 88.81 236 TRP B CA 1
ATOM 4110 C C . TRP B 1 236 ? -6.645 -20.297 -28.703 1 88.81 236 TRP B C 1
ATOM 4112 O O . TRP B 1 236 ? -7.551 -20.328 -27.875 1 88.81 236 TRP B O 1
ATOM 4122 N N . SER B 1 237 ? -5.691 -21.172 -28.75 1 91.19 237 SER B N 1
ATOM 4123 C CA . SER B 1 237 ? -5.703 -22.359 -27.922 1 91.19 237 SER B CA 1
ATOM 4124 C C . SER B 1 237 ? -5.555 -22.016 -26.438 1 91.19 237 SER B C 1
ATOM 4126 O O . SER B 1 237 ? -4.785 -21.109 -26.094 1 91.19 237 SER B O 1
ATOM 4128 N N . ARG B 1 238 ? -6.27 -22.797 -25.656 1 94.25 238 ARG B N 1
ATOM 4129 C CA . ARG B 1 238 ? -6.027 -22.734 -24.219 1 94.25 238 ARG B CA 1
ATOM 4130 C C . ARG B 1 238 ? -4.605 -23.172 -23.891 1 94.25 238 ARG B C 1
ATOM 4132 O O . ARG B 1 238 ? -3.961 -23.875 -24.672 1 94.25 238 ARG B O 1
ATOM 4139 N N . ARG B 1 239 ? -4.156 -22.672 -22.781 1 94.88 239 ARG B N 1
ATOM 4140 C CA . ARG B 1 239 ? -2.779 -23 -22.422 1 94.88 239 ARG B CA 1
ATOM 4141 C C . ARG B 1 239 ? -2.574 -22.938 -20.922 1 94.88 239 ARG B C 1
ATOM 4143 O O . ARG B 1 239 ? -3.367 -22.328 -20.203 1 94.88 239 ARG B O 1
ATOM 4150 N N . ALA B 1 240 ? -1.614 -23.625 -20.484 1 95.19 240 ALA B N 1
ATOM 4151 C CA . ALA B 1 240 ? -1.126 -23.594 -19.109 1 95.19 240 ALA B CA 1
ATOM 4152 C C . ALA B 1 240 ? 0.314 -23.094 -19.047 1 95.19 240 ALA B C 1
ATOM 4154 O O . ALA B 1 240 ? 1.136 -23.438 -19.906 1 95.19 240 ALA B O 1
ATOM 4155 N N . ARG B 1 241 ? 0.586 -22.234 -18.125 1 97.62 241 ARG B N 1
ATOM 4156 C CA . ARG B 1 241 ? 1.96 -21.781 -17.922 1 97.62 241 ARG B CA 1
ATOM 4157 C C . ARG B 1 241 ? 2.717 -22.719 -16.984 1 97.62 241 ARG B C 1
ATOM 4159 O O . ARG B 1 241 ? 2.176 -23.156 -15.977 1 97.62 241 ARG B O 1
ATOM 4166 N N . VAL B 1 242 ? 3.918 -23.031 -17.375 1 97.94 242 VAL B N 1
ATOM 4167 C CA . VAL B 1 242 ? 4.805 -23.875 -16.578 1 97.94 242 VAL B CA 1
ATOM 4168 C C . VAL B 1 242 ? 5.969 -23.047 -16.047 1 97.94 242 VAL B C 1
ATOM 4170 O O . VAL B 1 242 ? 6.527 -22.219 -16.75 1 97.94 242 VAL B O 1
ATOM 4173 N N . VAL B 1 243 ? 6.23 -23.156 -14.781 1 98.44 243 VAL B N 1
ATOM 4174 C CA . VAL B 1 243 ? 7.379 -22.516 -14.141 1 98.44 243 VAL B CA 1
ATOM 4175 C C . VAL B 1 243 ? 8.359 -23.578 -13.664 1 98.44 243 VAL B C 1
ATOM 4177 O O . VAL B 1 243 ? 7.977 -24.516 -12.961 1 98.44 243 VAL B O 1
ATOM 4180 N N . SER B 1 244 ? 9.555 -23.469 -14.117 1 98.38 244 SER B N 1
ATOM 4181 C CA . SER B 1 244 ? 10.609 -24.406 -13.742 1 98.38 244 SER B CA 1
ATOM 4182 C C . SER B 1 244 ? 11.711 -23.703 -12.961 1 98.38 244 SER B C 1
ATOM 4184 O O . SER B 1 244 ? 12.258 -22.703 -13.406 1 98.38 244 SER B O 1
ATOM 4186 N N . VAL B 1 245 ? 11.992 -24.219 -11.773 1 97.81 245 VAL B N 1
ATOM 4187 C CA . VAL B 1 245 ? 13.031 -23.672 -10.906 1 97.81 245 VAL B CA 1
ATOM 4188 C C . VAL B 1 245 ? 14.195 -24.641 -10.82 1 97.81 245 VAL B C 1
ATOM 4190 O O . VAL B 1 245 ? 14.008 -25.828 -10.5 1 97.81 245 VAL B O 1
ATOM 4193 N N . GLN B 1 246 ? 15.32 -24.125 -11.109 1 96.31 246 GLN B N 1
ATOM 4194 C CA . GLN B 1 246 ? 16.516 -24.969 -11.078 1 96.31 246 GLN B CA 1
ATOM 4195 C C . GLN B 1 246 ? 17.438 -24.562 -9.938 1 96.31 246 GLN B C 1
ATOM 4197 O O . GLN B 1 246 ? 17.734 -23.375 -9.758 1 96.31 246 GLN B O 1
ATOM 4202 N N . LEU B 1 247 ? 17.906 -25.5 -9.203 1 94.62 247 LEU B N 1
ATOM 4203 C CA . LEU B 1 247 ? 18.875 -25.266 -8.141 1 94.62 247 LEU B CA 1
ATOM 4204 C C . LEU B 1 247 ? 20.297 -25.281 -8.688 1 94.62 247 LEU B C 1
ATOM 4206 O O . LEU B 1 247 ? 20.547 -25.875 -9.742 1 94.62 247 LEU B O 1
ATOM 4210 N N . GLU B 1 248 ? 21.125 -24.609 -7.969 1 91.25 248 GLU B N 1
ATOM 4211 C CA . GLU B 1 248 ? 22.547 -24.609 -8.328 1 91.25 248 GLU B CA 1
ATOM 4212 C C . GLU B 1 248 ? 23.266 -25.797 -7.73 1 91.25 248 GLU B C 1
ATOM 4214 O O . GLU B 1 248 ? 22.953 -26.234 -6.621 1 91.25 248 GLU B O 1
ATOM 4219 N N . LYS B 1 249 ? 24.172 -26.328 -8.5 1 89.62 249 LYS B N 1
ATOM 4220 C CA . LYS B 1 249 ? 25.094 -27.344 -8.016 1 89.62 249 LYS B CA 1
ATOM 4221 C C . LYS B 1 249 ? 26.547 -26.906 -8.203 1 89.62 249 LYS B C 1
ATOM 4223 O O . LYS B 1 249 ? 26.938 -26.469 -9.281 1 89.62 249 LYS B O 1
ATOM 4228 N N . THR B 1 250 ? 27.297 -26.984 -7.078 1 87.44 250 THR B N 1
ATOM 4229 C CA . THR B 1 250 ? 28.719 -26.625 -7.156 1 87.44 250 THR B CA 1
ATOM 4230 C C . THR B 1 250 ? 29.484 -27.656 -7.973 1 87.44 250 THR B C 1
ATOM 4232 O O . THR B 1 250 ? 28.969 -28.719 -8.297 1 87.44 250 THR B O 1
ATOM 4235 N N . VAL B 1 251 ? 30.719 -27.266 -8.195 1 88.25 251 VAL B N 1
ATOM 4236 C CA . VAL B 1 251 ? 31.609 -28.156 -8.93 1 88.25 251 VAL B CA 1
ATOM 4237 C C . VAL B 1 251 ? 31.812 -29.453 -8.141 1 88.25 251 VAL B C 1
ATOM 4239 O O . VAL B 1 251 ? 31.953 -30.531 -8.719 1 88.25 251 VAL B O 1
ATOM 4242 N N . SER B 1 252 ? 31.812 -29.359 -6.852 1 87.94 252 SER B N 1
ATOM 4243 C CA . SER B 1 252 ? 32.031 -30.516 -5.973 1 87.94 252 SER B CA 1
ATOM 4244 C C . SER B 1 252 ? 30.75 -31.344 -5.844 1 87.94 252 SER B C 1
ATOM 4246 O O . SER B 1 252 ? 30.75 -32.375 -5.176 1 87.94 252 SER B O 1
ATOM 4248 N N . GLY B 1 253 ? 29.641 -30.828 -6.402 1 85.25 253 GLY B N 1
ATOM 4249 C CA . GLY B 1 253 ? 28.406 -31.594 -6.426 1 85.25 253 GLY B CA 1
ATOM 4250 C C . GLY B 1 253 ? 27.453 -31.234 -5.309 1 85.25 253 GLY B C 1
ATOM 4251 O O . GLY B 1 253 ? 26.453 -31.922 -5.098 1 85.25 253 GLY B O 1
ATOM 4252 N N . GLU B 1 254 ? 27.781 -30.172 -4.641 1 87 254 GLU B N 1
ATOM 4253 C CA . GLU B 1 254 ? 26.938 -29.75 -3.535 1 87 254 GLU B CA 1
ATOM 4254 C C . GLU B 1 254 ? 25.797 -28.859 -4.02 1 87 254 GLU B C 1
ATOM 4256 O O . GLU B 1 254 ? 26.016 -27.953 -4.816 1 87 254 GLU B O 1
ATOM 4261 N N . TRP B 1 255 ? 24.641 -29.234 -3.576 1 89.19 255 TRP B N 1
ATOM 4262 C CA . TRP B 1 255 ? 23.469 -28.453 -3.943 1 89.19 255 TRP B CA 1
ATOM 4263 C C . TRP B 1 255 ? 23.469 -27.109 -3.215 1 89.19 255 TRP B C 1
ATOM 4265 O O . TRP B 1 255 ? 23.797 -27.031 -2.031 1 89.19 255 TRP B O 1
ATOM 4275 N N . GLN B 1 256 ? 23.031 -26.047 -3.977 1 88.88 256 GLN B N 1
ATOM 4276 C CA . GLN B 1 256 ? 22.891 -24.703 -3.439 1 88.88 256 GLN B CA 1
ATOM 4277 C C . GLN B 1 256 ? 21.484 -24.156 -3.703 1 88.88 256 GLN B C 1
ATOM 4279 O O . GLN B 1 256 ? 20.562 -24.906 -4.012 1 88.88 256 GLN B O 1
ATOM 4284 N N . GLY B 1 257 ? 21.344 -22.906 -3.529 1 92.19 257 GLY B N 1
ATOM 4285 C CA . GLY B 1 257 ? 20.047 -22.281 -3.746 1 92.19 257 GLY B CA 1
ATOM 4286 C C . GLY B 1 257 ? 19.641 -22.234 -5.207 1 92.19 257 GLY B C 1
ATOM 4287 O O . GLY B 1 257 ? 20.234 -22.938 -6.039 1 92.19 257 GLY B O 1
ATOM 4288 N N . VAL B 1 258 ? 18.594 -21.562 -5.516 1 95.81 258 VAL B N 1
ATOM 4289 C CA . VAL B 1 258 ? 18.031 -21.484 -6.855 1 95.81 258 VAL B CA 1
ATOM 4290 C C . VAL B 1 258 ? 19.016 -20.812 -7.797 1 95.81 258 VAL B C 1
ATOM 4292 O O . VAL B 1 258 ? 19.594 -19.781 -7.461 1 95.81 258 VAL B O 1
ATOM 4295 N N . LYS B 1 259 ? 19.188 -21.453 -8.922 1 95.44 259 LYS B N 1
ATOM 4296 C CA . LYS B 1 259 ? 20.062 -20.906 -9.953 1 95.44 259 LYS B CA 1
ATOM 4297 C C . LYS B 1 259 ? 19.281 -20.094 -10.984 1 95.44 259 LYS B C 1
ATOM 4299 O O . LYS B 1 259 ? 19.734 -19.031 -11.414 1 95.44 259 LYS B O 1
ATOM 4304 N N . SER B 1 260 ? 18.125 -20.672 -11.328 1 97.69 260 SER B N 1
ATOM 4305 C CA . SER B 1 260 ? 17.359 -20 -12.367 1 97.69 260 SER B CA 1
ATOM 4306 C C . SER B 1 260 ? 15.883 -20.344 -12.273 1 97.69 260 SER B C 1
ATOM 4308 O O . SER B 1 260 ? 15.508 -21.359 -11.688 1 97.69 260 SER B O 1
ATOM 4310 N N . ILE B 1 261 ? 15.078 -19.453 -12.742 1 98.44 261 ILE B N 1
ATOM 4311 C CA . ILE B 1 261 ? 13.641 -19.625 -12.906 1 98.44 261 ILE B CA 1
ATOM 4312 C C . ILE B 1 261 ? 13.258 -19.406 -14.367 1 98.44 261 ILE B C 1
ATOM 4314 O O . ILE B 1 261 ? 13.539 -18.359 -14.945 1 98.44 261 ILE B O 1
ATOM 4318 N N . LYS B 1 262 ? 12.641 -20.406 -14.961 1 98.56 262 LYS B N 1
ATOM 4319 C CA . LYS B 1 262 ? 12.211 -20.375 -16.359 1 98.56 262 LYS B CA 1
ATOM 4320 C C . LYS B 1 262 ? 10.711 -20.609 -16.484 1 98.56 262 LYS B C 1
ATOM 4322 O O . LYS B 1 262 ? 10.086 -21.141 -15.562 1 98.56 262 LYS B O 1
ATOM 4327 N N . THR B 1 263 ? 10.188 -20.125 -17.547 1 98.56 263 THR B N 1
ATOM 4328 C CA . THR B 1 263 ? 8.781 -20.391 -17.797 1 98.56 263 THR B CA 1
ATOM 4329 C C . THR B 1 263 ? 8.523 -20.641 -19.281 1 98.56 263 THR B C 1
ATOM 4331 O O . THR B 1 263 ? 9.32 -20.219 -20.125 1 98.56 263 THR B O 1
ATOM 4334 N N . TRP B 1 264 ? 7.508 -21.328 -19.578 1 98.19 264 TRP B N 1
ATOM 4335 C CA . TRP B 1 264 ? 6.918 -21.5 -20.906 1 98.19 264 TRP B CA 1
ATOM 4336 C C . TRP B 1 264 ? 5.43 -21.828 -20.797 1 98.19 264 TRP B C 1
ATOM 4338 O O . TRP B 1 264 ? 4.875 -21.859 -19.703 1 98.19 264 TRP B O 1
ATOM 4348 N N . LYS B 1 265 ? 4.828 -21.969 -21.906 1 97.56 265 LYS B N 1
ATOM 4349 C CA . LYS B 1 265 ? 3.424 -22.359 -21.922 1 97.56 265 LYS B CA 1
ATOM 4350 C C . LYS B 1 265 ? 3.219 -23.641 -22.734 1 97.56 265 LYS B C 1
ATOM 4352 O O . LYS B 1 265 ? 3.975 -23.906 -23.672 1 97.56 265 LYS B O 1
ATOM 4357 N N . ARG B 1 266 ? 2.285 -24.406 -22.297 1 97.25 266 ARG B N 1
ATOM 4358 C CA . ARG B 1 266 ? 1.842 -25.578 -23.031 1 97.25 266 ARG B CA 1
ATOM 4359 C C . ARG B 1 266 ? 0.438 -25.375 -23.594 1 97.25 266 ARG B C 1
ATOM 4361 O O . ARG B 1 266 ? -0.492 -25.047 -22.844 1 97.25 266 ARG B O 1
ATOM 4368 N N . LEU B 1 267 ? 0.351 -25.562 -24.891 1 95.88 267 LEU B N 1
ATOM 4369 C CA . LEU B 1 267 ? -0.94 -25.406 -25.547 1 95.88 267 LEU B CA 1
ATOM 4370 C C . LEU B 1 267 ? -1.792 -26.672 -25.375 1 95.88 267 LEU B C 1
ATOM 4372 O O . LEU B 1 267 ? -1.265 -27.781 -25.344 1 95.88 267 LEU B O 1
ATOM 4376 N N . ASP B 1 268 ? -3.088 -26.406 -25.234 1 93.5 268 ASP B N 1
ATOM 4377 C CA . ASP B 1 268 ? -4.008 -27.531 -25.25 1 93.5 268 ASP B CA 1
ATOM 4378 C C . ASP B 1 268 ? -4.238 -28.047 -26.656 1 93.5 268 ASP B C 1
ATOM 4380 O O . ASP B 1 268 ? -5.344 -27.953 -27.188 1 93.5 268 ASP B O 1
ATOM 4384 N N . ASP B 1 269 ? -3.277 -28.531 -27.312 1 91.88 269 ASP B N 1
ATOM 4385 C CA . ASP B 1 269 ? -3.344 -29.234 -28.594 1 91.88 269 ASP B CA 1
ATOM 4386 C C . ASP B 1 269 ? -2.822 -30.656 -28.469 1 91.88 269 ASP B C 1
ATOM 4388 O O . ASP B 1 269 ? -2.453 -31.094 -27.391 1 91.88 269 ASP B O 1
ATOM 4392 N N . GLN B 1 270 ? -2.871 -31.453 -29.516 1 93.38 270 GLN B N 1
ATOM 4393 C CA . GLN B 1 270 ? -2.543 -32.875 -29.484 1 93.38 270 GLN B CA 1
ATOM 4394 C C . GLN B 1 270 ? -1.113 -33.094 -29 1 93.38 270 GLN B C 1
ATOM 4396 O O . GLN B 1 270 ? -0.821 -34.094 -28.344 1 93.38 270 GLN B O 1
ATOM 4401 N N . HIS B 1 271 ? -0.276 -32.188 -29.203 1 95.06 271 HIS B N 1
ATOM 4402 C CA . HIS B 1 271 ? 1.14 -32.375 -28.891 1 95.06 271 HIS B CA 1
ATOM 4403 C C . HIS B 1 271 ? 1.539 -31.594 -27.641 1 95.06 271 HIS B C 1
ATOM 4405 O O . HIS B 1 271 ? 2.697 -31.641 -27.219 1 95.06 271 HIS B O 1
ATOM 4411 N N . LEU B 1 272 ? 0.566 -30.891 -27.031 1 95 272 LEU B N 1
ATOM 4412 C CA . LEU B 1 272 ? 0.91 -30 -25.922 1 95 272 LEU B CA 1
ATOM 4413 C C . LEU B 1 272 ? 2.102 -29.125 -26.281 1 95 272 LEU B C 1
ATOM 4415 O O . LEU B 1 272 ? 3.088 -29.078 -25.531 1 95 272 LEU B O 1
ATOM 4419 N N . THR B 1 273 ? 1.985 -28.406 -27.406 1 97.25 273 THR B N 1
ATOM 4420 C CA . THR B 1 273 ? 3.062 -27.609 -27.969 1 97.25 273 THR B CA 1
ATOM 4421 C C . THR B 1 273 ? 3.588 -26.609 -26.969 1 97.25 273 THR B C 1
ATOM 4423 O O . THR B 1 273 ? 2.805 -25.953 -26.266 1 97.25 273 THR B O 1
ATOM 4426 N N . THR B 1 274 ? 4.949 -26.531 -26.828 1 97.81 274 THR B N 1
ATOM 4427 C CA . THR B 1 274 ? 5.609 -25.547 -25.984 1 97.81 274 THR B CA 1
ATOM 4428 C C . THR B 1 274 ? 5.812 -24.219 -26.719 1 97.81 274 THR B C 1
ATOM 4430 O O . THR B 1 274 ? 6.301 -24.219 -27.859 1 97.81 274 THR B O 1
ATOM 4433 N N . ILE B 1 275 ? 5.367 -23.141 -26.109 1 96.81 275 ILE B N 1
ATOM 4434 C CA . ILE B 1 275 ? 5.598 -21.844 -26.734 1 96.81 275 ILE B CA 1
ATOM 4435 C C . ILE B 1 275 ? 6.156 -20.859 -25.703 1 96.81 275 ILE B C 1
ATOM 4437 O O . ILE B 1 275 ? 5.996 -21.062 -24.5 1 96.81 275 ILE B O 1
ATOM 4441 N N . ASP B 1 276 ? 6.855 -19.828 -26.125 1 96.94 276 ASP B N 1
ATOM 4442 C CA . ASP B 1 276 ? 7.273 -18.672 -25.344 1 96.94 276 ASP B CA 1
ATOM 4443 C C . ASP B 1 276 ? 8.172 -19.078 -24.188 1 96.94 276 ASP B C 1
ATOM 4445 O O . ASP B 1 276 ? 7.957 -18.625 -23.047 1 96.94 276 ASP B O 1
ATOM 4449 N N . SER B 1 277 ? 9.117 -19.953 -24.438 1 98 277 SER B N 1
ATOM 4450 C CA . SER B 1 277 ? 10.094 -20.297 -23.406 1 98 277 SER B CA 1
ATOM 4451 C C . SER B 1 277 ? 11 -19.109 -23.094 1 98 277 SER B C 1
ATOM 4453 O O . SER B 1 277 ? 11.523 -18.469 -24 1 98 277 SER B O 1
ATOM 4455 N N . GLU B 1 278 ? 11.086 -18.734 -21.844 1 97.44 278 GLU B N 1
ATOM 4456 C CA . GLU B 1 278 ? 11.953 -17.625 -21.469 1 97.44 278 GLU B CA 1
ATOM 4457 C C . GLU B 1 278 ? 12.484 -17.781 -20.047 1 97.44 278 GLU B C 1
ATOM 4459 O O . GLU B 1 278 ? 11.906 -18.516 -19.25 1 97.44 278 GLU B O 1
ATOM 4464 N N . VAL B 1 279 ? 13.648 -17.156 -19.797 1 97.69 279 VAL B N 1
ATOM 4465 C CA . VAL B 1 279 ? 14.242 -17.094 -18.453 1 97.69 279 VAL B CA 1
ATOM 4466 C C . VAL B 1 279 ? 13.695 -15.883 -17.703 1 97.69 279 VAL B C 1
ATOM 4468 O O . VAL B 1 279 ? 13.812 -14.75 -18.172 1 97.69 279 VAL B O 1
ATOM 4471 N N . LEU B 1 280 ? 13.078 -16.141 -16.547 1 97.81 280 LEU B N 1
ATOM 4472 C CA . LEU B 1 280 ? 12.523 -15.055 -15.75 1 97.81 280 LEU B CA 1
ATOM 4473 C C . LEU B 1 280 ? 13.586 -14.477 -14.82 1 97.81 280 LEU B C 1
ATOM 4475 O O . LEU B 1 280 ? 13.539 -13.289 -14.492 1 97.81 280 LEU B O 1
ATOM 4479 N N . TRP B 1 281 ? 14.461 -15.336 -14.391 1 97.25 281 TRP B N 1
ATOM 4480 C CA . TRP B 1 281 ? 15.461 -14.891 -13.414 1 97.25 281 TRP B CA 1
ATOM 4481 C C . TRP B 1 281 ? 16.656 -15.844 -13.398 1 97.25 281 TRP B C 1
ATOM 4483 O O . TRP B 1 281 ? 16.484 -17.062 -13.492 1 97.25 281 TRP B O 1
ATOM 4493 N N . ASN B 1 282 ? 17.859 -15.312 -13.32 1 95.88 282 ASN B N 1
ATOM 4494 C CA . ASN B 1 282 ? 19.109 -16.031 -13.078 1 95.88 282 ASN B CA 1
ATOM 4495 C C . ASN B 1 282 ? 19.859 -15.484 -11.867 1 95.88 282 ASN B C 1
ATOM 4497 O O . ASN B 1 282 ? 19.922 -14.266 -11.672 1 95.88 282 ASN B O 1
ATOM 4501 N N . ARG B 1 283 ? 20.297 -16.469 -11.133 1 90.94 283 ARG B N 1
ATOM 4502 C CA . ARG B 1 283 ? 21.141 -16 -10.039 1 90.94 283 ARG B CA 1
ATOM 4503 C C . ARG B 1 283 ? 22.328 -15.211 -10.562 1 90.94 283 ARG B C 1
ATOM 4505 O O . ARG B 1 283 ? 22.969 -15.602 -11.539 1 90.94 283 ARG B O 1
ATOM 4512 N N . GLY B 1 284 ? 22.75 -14.156 -9.93 1 78.12 284 GLY B N 1
ATOM 4513 C CA . GLY B 1 284 ? 23.875 -13.328 -10.32 1 78.12 284 GLY B CA 1
ATOM 4514 C C . GLY B 1 284 ? 23.547 -12.336 -11.422 1 78.12 284 GLY B C 1
ATOM 4515 O O . GLY B 1 284 ? 24.375 -11.492 -11.773 1 78.12 284 GLY B O 1
ATOM 4516 N N . SER B 1 285 ? 22.516 -12.492 -12.133 1 63.03 285 SER B N 1
ATOM 4517 C CA . SER B 1 285 ? 22.125 -11.57 -13.195 1 63.03 285 SER B CA 1
ATOM 4518 C C . SER B 1 285 ? 21.719 -10.211 -12.625 1 63.03 285 SER B C 1
ATOM 4520 O O . SER B 1 285 ? 21.109 -9.398 -13.32 1 63.03 285 SER B O 1
ATOM 4522 N N . ASN B 1 286 ? 22.234 -9.953 -11.516 1 52.06 286 ASN B N 1
ATOM 4523 C CA . ASN B 1 286 ? 21.844 -8.602 -11.117 1 52.06 286 ASN B CA 1
ATOM 4524 C C . ASN B 1 286 ? 22.312 -7.562 -12.133 1 52.06 286 ASN B C 1
ATOM 4526 O O . ASN B 1 286 ? 23.391 -7.684 -12.695 1 52.06 286 ASN B O 1
ATOM 4530 N N . GLY B 1 287 ? 21.547 -6.93 -12.797 1 41.03 287 GLY B N 1
ATOM 4531 C CA . GLY B 1 287 ? 21.844 -5.848 -13.727 1 41.03 287 GLY B CA 1
ATOM 4532 C C . GLY B 1 287 ? 22.922 -4.914 -13.227 1 41.03 287 GLY B C 1
ATOM 4533 O O . GLY B 1 287 ? 22.703 -4.137 -12.297 1 41.03 287 GLY B O 1
ATOM 4534 N N . ARG B 1 288 ? 24.188 -5.258 -13.125 1 39.03 288 ARG B N 1
ATOM 4535 C CA . ARG B 1 288 ? 25.172 -4.199 -12.992 1 39.03 288 ARG B CA 1
ATOM 4536 C C . ARG B 1 288 ? 24.938 -3.086 -14 1 39.03 288 ARG B C 1
ATOM 4538 O O . ARG B 1 288 ? 24.922 -3.326 -15.211 1 39.03 288 ARG B O 1
ATOM 4545 N N . ARG B 1 289 ? 24.234 -2.055 -13.625 1 35.88 289 ARG B N 1
ATOM 4546 C CA . ARG B 1 289 ? 24.531 -0.809 -14.328 1 35.88 289 ARG B CA 1
ATOM 4547 C C . ARG B 1 289 ? 26.031 -0.585 -14.461 1 35.88 289 ARG B C 1
ATOM 4549 O O . ARG B 1 289 ? 26.75 -0.59 -13.461 1 35.88 289 ARG B O 1
ATOM 4556 N N . ARG B 1 290 ? 26.75 -0.789 -15.453 1 31.14 290 ARG B N 1
ATOM 4557 C CA . ARG B 1 290 ? 28 -0.101 -15.742 1 31.14 290 ARG B CA 1
ATOM 4558 C C . ARG B 1 290 ? 27.859 1.404 -15.547 1 31.14 290 ARG B C 1
ATOM 4560 O O . ARG B 1 290 ? 26.953 2.023 -16.109 1 31.14 290 ARG B O 1
ATOM 4567 N N . LYS B 1 291 ? 28.25 2.066 -14.398 1 32.66 291 LYS B N 1
ATOM 4568 C CA . LYS B 1 291 ? 28.641 3.471 -14.312 1 32.66 291 LYS B CA 1
ATOM 4569 C C . LYS B 1 291 ? 29.375 3.916 -15.57 1 32.66 291 LYS B C 1
ATOM 4571 O O . LYS B 1 291 ? 30.531 3.576 -15.766 1 32.66 291 LYS B O 1
ATOM 4576 N N . ASP B 1 292 ? 28.766 3.967 -16.719 1 26.88 292 ASP B N 1
ATOM 4577 C CA . ASP B 1 292 ? 29.5 4.816 -17.656 1 26.88 292 ASP B CA 1
ATOM 4578 C C . ASP B 1 292 ? 29.734 6.207 -17.062 1 26.88 292 ASP B C 1
ATOM 4580 O O . ASP B 1 292 ? 28.781 6.891 -16.688 1 26.88 292 ASP B O 1
ATOM 4584 N N . HIS B 1 293 ? 30.781 6.414 -16.328 1 28.19 293 HIS B N 1
ATOM 4585 C CA . HIS B 1 293 ? 31.5 7.652 -16.062 1 28.19 293 HIS B CA 1
ATOM 4586 C C . HIS B 1 293 ? 31.484 8.578 -17.281 1 28.19 293 HIS B C 1
ATOM 4588 O O . HIS B 1 293 ? 32.25 8.398 -18.203 1 28.19 293 HIS B O 1
ATOM 4594 N N . ASP B 1 294 ? 30.406 8.75 -18 1 23.66 294 ASP B N 1
ATOM 4595 C CA . ASP B 1 294 ? 30.672 9.859 -18.906 1 23.66 294 ASP B CA 1
ATOM 4596 C C . ASP B 1 294 ? 31.078 11.117 -18.141 1 23.66 294 ASP B C 1
ATOM 4598 O O . ASP B 1 294 ? 30.312 11.609 -17.312 1 23.66 294 ASP B O 1
ATOM 4602 N N . ARG B 1 295 ? 32.344 11.312 -17.906 1 25.55 295 ARG B N 1
ATOM 4603 C CA . ARG B 1 295 ? 33.219 12.469 -17.75 1 25.55 295 ARG B CA 1
ATOM 4604 C C . ARG B 1 295 ? 32.844 13.578 -18.719 1 25.55 295 ARG B C 1
ATOM 4606 O O . ARG B 1 295 ? 33.531 14.602 -18.797 1 25.55 295 ARG B O 1
ATOM 4613 N N . SER B 1 296 ? 31.672 13.867 -19.422 1 21.84 296 SER B N 1
ATOM 4614 C CA . SER B 1 296 ? 31.797 15.234 -19.906 1 21.84 296 SER B CA 1
ATOM 4615 C C . SER B 1 296 ? 31.578 16.25 -18.781 1 21.84 296 SER B C 1
ATOM 4617 O O . SER B 1 296 ? 30.906 15.953 -17.797 1 21.84 296 SER B O 1
#

Organism: Aegilops tauschii subsp. strangulata (NCBI:txid200361)